Protein AF-A0A2V7MV98-F1 (afdb_monomer)

Radius of gyration: 28.48 Å; Cα contacts (8 Å, |Δi|>4): 928; chains: 1; bounding box: 66×58×96 Å

Solvent-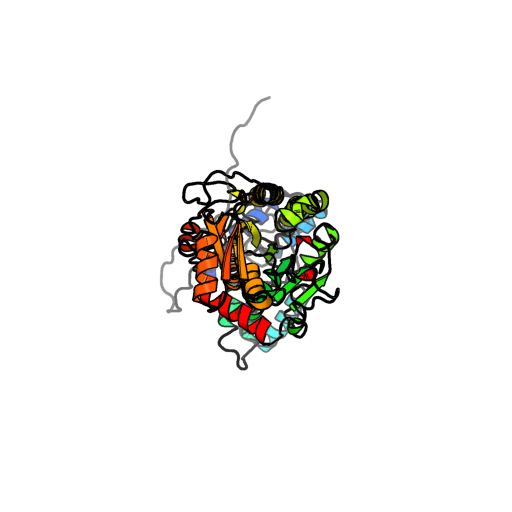accessible surface area (backbone atoms only — not comparable to full-atom values): 27419 Å² total; per-residue (Å²): 137,91,86,81,93,79,89,78,96,76,80,82,82,74,80,79,79,80,82,88,82,85,92,74,84,92,65,81,81,78,55,91,73,79,58,49,66,70,51,18,64,42,46,47,76,38,27,36,52,57,49,49,53,32,16,65,74,40,73,71,60,37,32,42,24,24,50,99,81,43,31,68,57,26,36,33,34,65,68,34,46,50,51,30,45,74,72,71,49,54,57,78,37,42,30,59,78,31,34,42,70,80,61,71,70,42,41,67,68,42,75,74,34,69,81,54,45,56,58,49,50,52,54,27,59,79,65,72,42,64,54,32,46,26,22,44,97,87,45,29,67,72,47,70,44,43,46,69,60,54,52,55,73,73,58,84,88,82,93,60,96,69,58,58,79,55,58,82,70,52,96,60,57,27,36,30,28,34,23,19,55,35,52,52,24,30,51,28,52,54,52,42,46,73,74,68,32,33,35,38,26,34,26,70,44,80,57,39,98,46,92,76,43,65,41,44,56,90,45,70,83,39,90,51,46,44,84,45,78,42,48,63,67,42,60,68,55,42,54,61,63,50,64,90,40,41,27,40,34,46,59,55,58,60,66,48,54,69,28,14,70,76,36,50,68,60,25,45,42,39,34,22,55,25,47,31,52,48,46,51,50,31,44,76,70,58,28,27,43,31,40,37,66,44,44,52,55,30,38,17,63,42,95,56,77,36,48,86,85,49,78,73,43,51,81,38,68,36,25,48,30,42,52,55,22,53,54,54,38,43,70,62,41,54,100,61,19,29,28,25,37,39,19,35,29,49,55,34,59,75,41,77,28,57,54,50,73,29,72,63,37,32,42,50,50,30,34,70,79,65,36,33,36,81,36,62,54,24,84,43,33,39,35,35,29,37,37,68,43,53,28,46,50,53,53,48,61,68,70,43,62,64,83,74,32,42,57,33,69,34,43,42,49,40,64,88,35,50,34,34,52,41,60,52,54,50,52,50,32,73,76,42,77,84,37,46,81,42,76,40,92,54,89,63,74,74,54,23,33,36,54,48,24,65,65,30,36,69,72,67,66,54,72,70,84,70,52,72,70,60,31,47,52,50,44,48,49,39,53,75,69,50,77,49,86,60,78,83,45,49,56,28,27,67,62,64,49,88,129

Structure (mmCIF, N/CA/C/O backbone):
data_AF-A0A2V7MV98-F1
#
_entry.id   AF-A0A2V7MV98-F1
#
loop_
_atom_site.group_PDB
_atom_site.id
_atom_site.type_symbol
_atom_site.label_atom_id
_atom_site.label_alt_id
_atom_site.label_comp_id
_atom_site.label_asym_id
_atom_site.label_entity_id
_atom_site.label_seq_id
_atom_site.pdbx_PDB_ins_code
_atom_site.Cartn_x
_atom_site.Cartn_y
_atom_site.Cartn_z
_atom_site.occupancy
_atom_site.B_iso_or_equiv
_atom_site.auth_seq_id
_atom_site.auth_comp_id
_atom_site.auth_asym_id
_atom_site.auth_atom_id
_atom_site.pdbx_PDB_model_num
ATOM 1 N N . MET A 1 1 ? -4.284 20.111 66.432 1.00 37.28 1 MET A N 1
ATOM 2 C CA . MET A 1 1 ? -3.678 20.113 65.083 1.00 37.28 1 MET A CA 1
ATOM 3 C C . MET A 1 1 ? -2.740 18.913 65.018 1.00 37.28 1 MET A C 1
ATOM 5 O O . MET A 1 1 ? -1.957 18.772 65.944 1.00 37.28 1 MET A O 1
ATOM 9 N N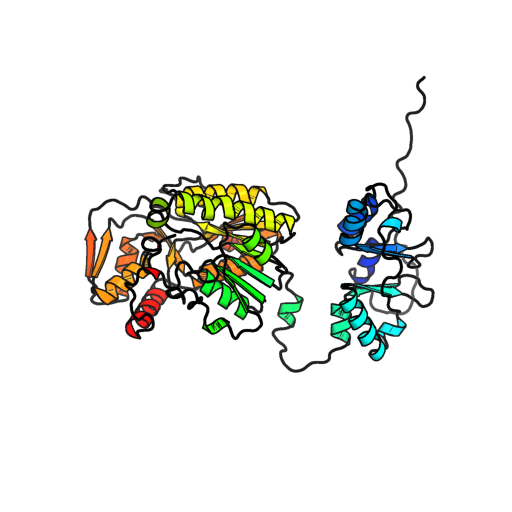 . ALA A 1 2 ? -2.881 18.065 63.992 1.00 30.22 2 ALA A N 1
ATOM 10 C CA . ALA A 1 2 ? -2.233 16.756 63.781 1.00 30.22 2 ALA A CA 1
ATOM 11 C C . ALA A 1 2 ? -2.813 15.560 64.572 1.00 30.22 2 ALA A C 1
ATOM 13 O O . ALA A 1 2 ? -2.412 15.271 65.694 1.00 30.22 2 ALA A O 1
ATOM 14 N N . ALA A 1 3 ? -3.727 14.823 63.933 1.00 25.05 3 ALA A N 1
ATOM 15 C CA . ALA A 1 3 ? -4.051 13.445 64.286 1.00 25.05 3 ALA A CA 1
ATOM 16 C C . ALA A 1 3 ? -4.366 12.633 63.016 1.00 25.05 3 ALA A C 1
ATOM 18 O O . ALA A 1 3 ? -5.074 13.110 62.136 1.00 25.05 3 ALA A O 1
ATOM 19 N N . GLN A 1 4 ? -3.856 11.398 63.008 1.00 26.48 4 GLN A N 1
ATOM 20 C CA . GLN A 1 4 ? -4.277 10.237 62.211 1.00 26.48 4 GLN A CA 1
ATOM 21 C C . GLN A 1 4 ? -3.743 10.081 60.777 1.00 26.48 4 GLN A C 1
ATOM 23 O O . GLN A 1 4 ? -4.450 10.165 59.780 1.00 26.48 4 GLN A O 1
ATOM 28 N N . PHE A 1 5 ? -2.491 9.623 60.714 1.00 26.48 5 PHE A N 1
ATOM 29 C CA . PHE A 1 5 ? -2.124 8.519 59.825 1.00 26.48 5 PHE A CA 1
ATOM 30 C C . PHE A 1 5 ? -2.724 7.207 60.369 1.00 26.48 5 PHE A C 1
ATOM 32 O O . PHE A 1 5 ? -2.325 6.780 61.452 1.00 26.48 5 PHE A O 1
ATOM 39 N N . ARG A 1 6 ? -3.643 6.573 59.623 1.00 26.28 6 ARG A N 1
ATOM 40 C CA . ARG A 1 6 ? -3.723 5.120 59.316 1.00 26.28 6 ARG A CA 1
ATOM 41 C C . ARG A 1 6 ? -5.121 4.698 58.828 1.00 26.28 6 ARG A C 1
ATOM 43 O O . ARG A 1 6 ? -6.127 4.985 59.462 1.00 26.28 6 ARG A O 1
ATOM 50 N N . SER A 1 7 ? -5.081 3.822 57.820 1.00 29.33 7 SER A N 1
ATOM 51 C CA . SER A 1 7 ? -6.054 2.779 57.441 1.00 29.33 7 SER A CA 1
ATOM 52 C C . SER A 1 7 ? -7.196 3.144 56.482 1.00 29.33 7 SER A C 1
ATOM 54 O O . SER A 1 7 ? -7.900 4.128 56.656 1.00 29.33 7 SER A O 1
ATOM 56 N N . GLY A 1 8 ? -7.341 2.300 55.453 1.00 25.91 8 GLY A N 1
ATOM 57 C CA . GLY A 1 8 ? -8.352 2.400 54.398 1.00 25.91 8 GLY A CA 1
ATOM 58 C C . GLY A 1 8 ? -8.069 1.571 53.132 1.00 25.91 8 GLY A C 1
ATOM 59 O O . GLY A 1 8 ? -8.854 1.617 52.196 1.00 25.91 8 GLY A O 1
ATOM 60 N N . LEU A 1 9 ? -6.974 0.799 53.070 1.00 29.55 9 LEU A N 1
ATOM 61 C CA . LEU A 1 9 ? -6.797 -0.285 52.094 1.00 29.55 9 LEU A CA 1
ATOM 62 C C . LEU A 1 9 ? -7.602 -1.514 52.559 1.00 29.55 9 LEU A C 1
ATOM 64 O O . LEU A 1 9 ? -7.130 -2.256 53.414 1.00 29.55 9 LEU A O 1
ATOM 68 N N . ALA A 1 10 ? -8.826 -1.661 52.039 1.00 24.77 10 ALA A N 1
ATOM 69 C CA . ALA A 1 10 ? -9.667 -2.871 51.900 1.00 24.77 10 ALA A CA 1
ATOM 70 C C . ALA A 1 10 ? -11.115 -2.374 51.689 1.00 24.77 10 ALA A C 1
ATOM 72 O O . ALA A 1 10 ? -11.629 -1.642 52.522 1.00 24.77 10 ALA A O 1
ATOM 73 N N . ARG A 1 11 ? -11.836 -2.675 50.606 1.00 25.62 11 ARG A N 1
ATOM 74 C CA . ARG A 1 11 ? -12.202 -4.009 50.122 1.00 25.62 11 ARG A CA 1
ATOM 75 C C . ARG A 1 11 ? -12.369 -3.987 48.596 1.00 25.62 11 ARG A C 1
ATOM 77 O O . ARG A 1 11 ? -13.378 -3.515 48.089 1.00 25.62 11 ARG A O 1
ATOM 84 N N . VAL A 1 12 ? -11.414 -4.562 47.870 1.00 26.45 12 VAL A N 1
ATOM 85 C CA . VAL A 1 12 ? -11.735 -5.217 46.597 1.00 26.45 12 VAL A CA 1
ATOM 86 C C . VAL A 1 12 ? -12.276 -6.581 46.997 1.00 26.45 12 VAL A C 1
ATOM 88 O O . VAL A 1 12 ? -11.517 -7.422 47.480 1.00 26.45 12 VAL A O 1
ATOM 91 N N . THR A 1 13 ? -13.586 -6.787 46.884 1.00 26.22 13 THR A N 1
ATOM 92 C CA . THR A 1 13 ? -14.195 -8.102 47.109 1.00 26.22 13 THR A CA 1
ATOM 93 C C . THR A 1 13 ? -13.833 -8.990 45.923 1.00 26.22 13 THR A C 1
ATOM 95 O O . THR A 1 13 ? -14.595 -9.149 44.975 1.00 26.22 13 THR A O 1
ATOM 98 N N . THR A 1 14 ? -12.620 -9.536 45.941 1.00 25.36 14 THR A N 1
ATOM 99 C CA . THR A 1 14 ? -12.273 -10.679 45.099 1.00 25.36 14 THR A CA 1
ATOM 100 C C . THR A 1 14 ? -13.145 -11.826 45.597 1.00 25.36 14 THR A C 1
ATOM 102 O O . THR A 1 14 ? -12.957 -12.295 46.717 1.00 25.36 14 THR A O 1
ATOM 105 N N . ILE A 1 15 ? -14.163 -12.210 44.828 1.00 31.70 15 ILE A N 1
ATOM 106 C CA . ILE A 1 15 ? -15.013 -13.355 45.159 1.00 31.70 15 ILE A CA 1
ATOM 107 C C . ILE A 1 15 ? -14.123 -14.601 45.101 1.00 31.70 15 ILE A C 1
ATOM 109 O O . ILE A 1 15 ? -13.640 -14.974 44.030 1.00 31.70 15 ILE A O 1
ATOM 113 N N . GLU A 1 16 ? -13.868 -15.216 46.256 1.00 23.88 16 GLU A N 1
ATOM 114 C CA . GLU A 1 16 ? -13.184 -16.504 46.333 1.00 23.88 16 GLU A CA 1
ATOM 115 C C . GLU A 1 16 ? -14.054 -17.586 45.683 1.00 23.88 16 GLU A C 1
ATOM 117 O O . GLU A 1 16 ? -15.226 -17.768 46.020 1.00 23.88 16 GLU A O 1
ATOM 122 N N . VAL A 1 17 ? -13.473 -18.305 44.723 1.00 28.89 17 VAL A N 1
ATOM 123 C CA . VAL A 1 17 ? -14.104 -19.462 44.085 1.00 28.89 17 VAL A CA 1
ATOM 124 C C . VAL A 1 17 ? -14.074 -20.630 45.083 1.00 28.89 17 VAL A C 1
ATOM 126 O O . VAL A 1 17 ? -12.982 -20.992 45.532 1.00 28.89 17 VAL A O 1
ATOM 129 N N . PRO A 1 18 ? -15.216 -21.250 45.441 1.00 27.48 18 PRO A N 1
ATOM 130 C CA . PRO A 1 18 ? -15.230 -22.356 46.394 1.00 27.48 18 PRO A CA 1
ATOM 131 C C . PRO A 1 18 ? -14.441 -23.558 45.862 1.00 27.48 18 PRO A C 1
ATOM 133 O O . PRO A 1 18 ? -14.623 -23.973 44.716 1.00 27.48 18 PRO A O 1
ATOM 136 N N . ARG A 1 19 ? -13.590 -24.157 46.705 1.00 29.25 19 ARG A N 1
ATOM 137 C CA . ARG A 1 19 ? -12.983 -25.466 46.421 1.00 29.25 19 ARG A CA 1
ATOM 138 C C . ARG A 1 19 ? -14.052 -26.546 46.573 1.00 29.25 19 ARG A C 1
ATOM 140 O O . ARG A 1 19 ? -14.645 -26.689 47.636 1.00 29.25 19 ARG A O 1
ATOM 147 N N . SER A 1 20 ? -14.301 -27.283 45.494 1.00 33.19 20 SER A N 1
ATOM 148 C CA . SER A 1 20 ? -15.310 -28.339 45.417 1.00 33.19 20 SER A CA 1
ATOM 149 C C . SER A 1 20 ? -14.963 -29.531 46.314 1.00 33.19 20 SER A C 1
ATOM 151 O O . SER A 1 20 ? -13.919 -30.156 46.114 1.00 33.19 20 SER A O 1
ATOM 153 N N . SER A 1 21 ? -15.867 -29.907 47.216 1.00 30.61 21 SER A N 1
ATOM 154 C CA . SER A 1 21 ? -15.885 -31.225 47.854 1.00 30.61 21 SER A CA 1
ATOM 155 C C . SER A 1 21 ? -17.246 -31.899 47.636 1.00 30.61 21 SER A C 1
ATOM 157 O O . SER A 1 21 ? -18.252 -31.437 48.167 1.00 30.61 21 SER A O 1
ATOM 159 N N . GLU A 1 22 ? -17.196 -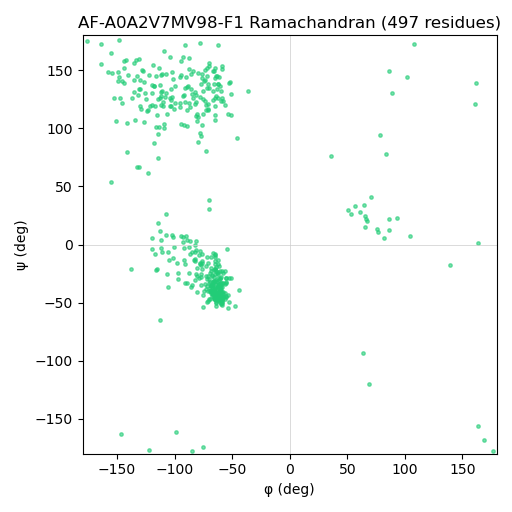33.005 46.884 1.00 26.83 22 GLU A N 1
ATOM 160 C CA . GLU A 1 22 ? -18.167 -34.112 46.755 1.00 26.83 22 GLU A CA 1
ATOM 161 C C . GLU A 1 22 ? -19.351 -34.042 45.756 1.00 26.83 22 GLU A C 1
ATOM 163 O O . GLU A 1 22 ? -19.766 -32.965 45.330 1.00 26.83 22 GLU A O 1
ATOM 168 N N . PRO A 1 23 ? -19.776 -35.218 45.223 1.00 35.44 23 PRO A N 1
ATOM 169 C CA . PRO A 1 23 ? -19.937 -35.409 43.785 1.00 35.44 23 PRO A CA 1
ATOM 170 C C . PRO A 1 23 ? -21.399 -35.365 43.335 1.00 35.44 23 PRO A C 1
ATOM 172 O O . PRO A 1 23 ? -22.260 -36.062 43.865 1.00 35.44 23 PRO A O 1
ATOM 175 N N . VAL A 1 24 ? -21.658 -34.620 42.261 1.00 29.52 24 VAL A N 1
ATOM 176 C CA . VAL A 1 24 ? -22.926 -34.664 41.527 1.00 29.52 24 VAL A CA 1
ATOM 177 C C . VAL A 1 24 ? -22.648 -35.142 40.103 1.00 29.52 24 VAL A C 1
ATOM 179 O O . VAL A 1 24 ? -21.647 -34.778 39.487 1.00 29.52 24 VAL A O 1
ATOM 182 N N . HIS A 1 25 ? -23.516 -36.035 39.635 1.00 29.45 25 HIS A N 1
ATOM 183 C CA . HIS A 1 25 ? -23.454 -36.793 38.390 1.00 29.45 25 HIS A CA 1
ATOM 184 C C . HIS A 1 25 ? -22.860 -36.042 37.184 1.00 29.45 25 HIS A C 1
ATOM 186 O O . HIS A 1 25 ? -23.245 -34.921 36.866 1.00 29.45 25 HIS A O 1
ATOM 192 N N . ARG A 1 26 ? -21.937 -36.734 36.498 1.00 32.16 26 ARG A N 1
ATOM 193 C CA . ARG A 1 26 ? -21.131 -36.300 35.344 1.00 32.16 26 ARG A CA 1
ATOM 194 C C . ARG A 1 26 ? -21.942 -35.572 34.256 1.00 32.16 26 ARG A C 1
ATOM 196 O O . ARG A 1 26 ? -22.379 -36.189 33.289 1.00 32.16 26 ARG A O 1
ATOM 203 N N . ALA A 1 27 ? -22.017 -34.249 34.361 1.00 29.55 27 ALA A N 1
ATOM 204 C CA . ALA A 1 27 ? -21.926 -33.355 33.213 1.00 29.55 27 ALA A CA 1
ATOM 205 C C . ALA A 1 27 ? -20.444 -32.999 33.012 1.00 29.55 27 ALA A C 1
ATOM 207 O O . ALA A 1 27 ? -19.687 -32.915 33.980 1.00 29.55 27 ALA A O 1
ATOM 208 N N . ALA A 1 28 ? -20.006 -32.860 31.759 1.00 27.88 28 ALA A N 1
ATOM 209 C CA . ALA A 1 28 ? -18.624 -32.510 31.436 1.00 27.88 28 ALA A CA 1
ATOM 210 C C . ALA A 1 28 ? -18.190 -31.241 32.203 1.00 27.88 28 ALA A C 1
ATOM 212 O O . ALA A 1 28 ? -18.995 -30.315 32.314 1.00 27.88 28 ALA A O 1
ATOM 213 N N . PRO A 1 29 ? -16.955 -31.175 32.735 1.00 28.95 29 PRO A N 1
ATOM 214 C CA . PRO A 1 29 ? -16.489 -29.995 33.454 1.00 28.95 29 PRO A CA 1
ATOM 215 C C . PRO A 1 29 ? -16.577 -28.776 32.528 1.00 28.95 29 PRO A C 1
ATOM 217 O O . PRO A 1 29 ? -16.041 -28.800 31.415 1.00 28.95 29 PRO A O 1
ATOM 220 N N . ALA A 1 30 ? -17.300 -27.744 32.977 1.00 32.44 30 ALA A N 1
ATOM 221 C CA . ALA A 1 30 ? -17.428 -26.472 32.275 1.00 32.44 30 ALA A CA 1
ATOM 222 C C . ALA A 1 30 ? -16.027 -25.952 31.927 1.00 32.44 30 ALA A C 1
ATOM 224 O O . ALA A 1 30 ? -15.122 -25.952 32.768 1.00 32.44 30 ALA A O 1
ATOM 225 N N . ARG A 1 31 ? -15.819 -25.581 30.662 1.00 33.22 31 ARG A N 1
ATOM 226 C CA . ARG A 1 31 ? -14.512 -25.101 30.199 1.00 33.22 31 ARG A CA 1
ATOM 227 C C . ARG A 1 31 ? -14.268 -23.727 30.827 1.00 33.22 31 ARG A C 1
ATOM 229 O O . ARG A 1 31 ? -15.209 -22.980 31.057 1.00 33.22 31 ARG A O 1
ATOM 236 N N . ASP A 1 32 ? -13.010 -23.334 31.007 1.00 33.72 32 ASP A N 1
ATOM 237 C CA . ASP A 1 32 ? -12.552 -22.030 31.547 1.00 33.72 32 ASP A CA 1
ATOM 238 C C . ASP A 1 32 ? -13.119 -20.774 30.808 1.00 33.72 32 ASP A C 1
ATOM 240 O O . ASP A 1 32 ? -12.902 -19.619 31.170 1.00 33.72 32 ASP A O 1
ATOM 244 N N . THR A 1 33 ? -13.887 -20.991 29.738 1.00 38.84 33 THR A N 1
ATOM 245 C CA . THR A 1 33 ? -14.647 -19.996 28.970 1.00 38.84 33 THR A CA 1
ATOM 246 C C . THR A 1 33 ? -16.057 -19.727 29.519 1.00 38.84 33 THR A C 1
ATOM 248 O O . THR A 1 33 ? -16.550 -18.616 29.337 1.00 38.84 33 THR A O 1
ATOM 251 N N . ASP A 1 34 ? -16.672 -20.660 30.257 1.00 49.03 34 ASP A N 1
ATOM 252 C CA . ASP A 1 34 ? -18.063 -20.565 30.744 1.00 49.03 34 ASP A CA 1
ATOM 253 C C . ASP A 1 34 ? -18.246 -19.612 31.945 1.00 49.03 34 ASP A C 1
ATOM 255 O O . ASP A 1 34 ? -19.365 -19.203 32.255 1.00 49.03 34 ASP A O 1
ATOM 259 N N . LEU A 1 35 ? -17.153 -19.206 32.604 1.00 54.09 35 LEU A N 1
ATOM 260 C CA . LEU A 1 35 ? -17.169 -18.382 33.825 1.00 54.09 35 LEU A CA 1
ATOM 261 C C . LEU A 1 35 ? -16.612 -16.961 33.626 1.00 54.09 35 LEU A C 1
ATOM 263 O O . LEU A 1 35 ? -16.525 -16.190 34.581 1.00 54.09 35 LEU A O 1
ATOM 267 N N . ARG A 1 36 ? -16.249 -16.570 32.394 1.00 60.81 36 ARG A N 1
ATOM 268 C CA . ARG A 1 36 ? -15.686 -15.231 32.114 1.00 60.81 36 ARG A CA 1
ATOM 269 C C . ARG A 1 36 ? -16.645 -14.087 32.442 1.00 60.81 36 ARG A C 1
ATOM 271 O O . ARG A 1 36 ? -16.189 -13.025 32.846 1.00 60.81 36 ARG A O 1
ATOM 278 N N . TRP A 1 37 ? -17.951 -14.311 32.329 1.00 71.62 37 TRP A N 1
ATOM 279 C CA . TRP A 1 37 ? -18.967 -13.299 32.632 1.00 71.62 37 TRP A CA 1
ATOM 280 C C . TRP A 1 37 ? -19.046 -12.949 34.131 1.00 71.62 37 TRP A C 1
ATOM 282 O O . TRP A 1 37 ? -19.496 -11.865 34.481 1.00 71.62 37 TRP A O 1
ATOM 292 N N . LEU A 1 38 ? -18.546 -13.807 35.030 1.00 74.75 38 LEU A N 1
ATOM 293 C CA . LEU A 1 38 ? -18.445 -13.466 36.456 1.00 74.75 38 LEU A CA 1
ATOM 294 C C . LEU A 1 38 ? -17.455 -12.321 36.706 1.00 74.75 38 LEU A C 1
ATOM 296 O O . LEU A 1 38 ? -17.551 -11.634 37.718 1.00 74.75 38 LEU A O 1
ATOM 300 N N . LYS A 1 39 ? -16.514 -12.098 35.780 1.00 78.31 39 LYS A N 1
ATOM 301 C CA . LYS A 1 39 ? -15.513 -11.029 35.873 1.00 78.31 39 LYS A CA 1
ATOM 302 C C . LYS A 1 39 ? -16.063 -9.652 35.506 1.00 78.31 39 LYS A C 1
ATOM 304 O O . LYS A 1 39 ? -15.322 -8.688 35.632 1.00 78.31 39 LYS A O 1
ATOM 309 N N . VAL A 1 40 ? -17.314 -9.563 35.045 1.00 85.06 40 VAL A N 1
ATOM 310 C CA . VAL A 1 40 ? -17.944 -8.303 34.612 1.00 85.06 40 VAL A CA 1
ATOM 311 C C . VAL A 1 40 ? -19.117 -7.889 35.503 1.00 85.06 40 VAL A C 1
ATOM 313 O O . VAL A 1 40 ? -19.955 -7.094 35.091 1.00 85.06 40 VAL A O 1
ATOM 316 N N . LEU A 1 41 ? -19.212 -8.442 36.716 1.00 89.62 41 LEU A N 1
ATOM 317 C CA . LEU A 1 41 ? -20.234 -8.062 37.691 1.00 89.62 41 LEU A CA 1
ATOM 318 C C . LEU A 1 41 ? -19.781 -6.842 38.503 1.00 89.62 41 LEU A C 1
ATOM 320 O O . LEU A 1 41 ? -18.660 -6.821 39.012 1.00 89.62 41 LEU A O 1
ATOM 324 N N . VAL A 1 42 ? -20.671 -5.865 38.666 1.00 92.31 42 VAL A N 1
ATOM 325 C CA . VAL A 1 42 ? -20.480 -4.678 39.519 1.00 92.31 42 VAL A CA 1
ATOM 326 C C . VAL A 1 42 ? -21.733 -4.412 40.353 1.00 92.31 42 VAL A C 1
ATOM 328 O O . VAL A 1 42 ? -22.826 -4.821 39.966 1.00 92.31 42 VAL A O 1
ATOM 331 N N . SER A 1 43 ? -21.599 -3.724 41.489 1.00 94.12 43 SER A N 1
ATOM 332 C CA . SER A 1 43 ? -22.762 -3.246 42.252 1.00 94.12 43 SER A CA 1
ATOM 333 C C . SER A 1 43 ? -23.219 -1.871 41.754 1.00 94.12 43 SER A C 1
ATOM 335 O O . SER A 1 43 ? -22.448 -1.141 41.127 1.00 94.12 43 SER A O 1
ATOM 337 N N . ALA A 1 44 ? -24.458 -1.483 42.055 1.00 91.00 44 ALA A N 1
ATOM 338 C CA . ALA A 1 44 ? -25.014 -0.184 41.659 1.00 91.00 44 ALA A CA 1
ATOM 339 C C . ALA A 1 44 ? -24.232 1.013 42.241 1.00 91.00 44 ALA A C 1
ATOM 341 O O . ALA A 1 44 ? -24.145 2.074 41.620 1.00 91.00 44 ALA A O 1
ATOM 342 N N . GLU A 1 45 ? -23.626 0.812 43.409 1.00 91.62 45 GLU A N 1
ATOM 343 C CA . GLU A 1 45 ? -22.845 1.789 44.168 1.00 91.62 45 GLU A CA 1
ATOM 344 C C . GLU A 1 45 ? -21.372 1.837 43.741 1.00 91.62 45 GLU A C 1
ATOM 346 O O . GLU A 1 45 ? -20.636 2.711 44.201 1.00 91.62 45 GLU A O 1
ATOM 351 N N . THR A 1 46 ? -20.927 0.916 42.877 1.00 92.81 46 THR A N 1
ATOM 352 C CA . THR A 1 46 ? -19.555 0.910 42.348 1.00 92.81 46 THR A CA 1
ATOM 353 C C . THR A 1 46 ? -19.308 2.216 41.594 1.00 92.81 46 THR A C 1
ATOM 355 O O . THR A 1 46 ? -20.177 2.665 40.845 1.00 92.81 46 THR A O 1
ATOM 358 N N . THR A 1 47 ? -18.150 2.851 41.782 1.00 94.06 47 THR A N 1
ATOM 359 C CA . THR A 1 47 ? -17.835 4.104 41.073 1.00 94.06 47 THR A CA 1
ATOM 360 C C . THR A 1 47 ? -17.735 3.862 39.569 1.00 94.06 47 THR A C 1
ATOM 362 O O . THR A 1 47 ? -17.363 2.769 39.139 1.00 94.06 47 THR A O 1
ATOM 365 N N . ILE A 1 48 ? -18.029 4.876 38.755 1.00 90.50 48 ILE A N 1
ATOM 366 C CA . ILE A 1 48 ? -17.849 4.802 37.301 1.00 90.50 48 ILE A CA 1
ATOM 367 C C . ILE A 1 48 ? -16.410 4.385 36.962 1.00 90.50 48 ILE A C 1
ATOM 369 O O . ILE A 1 48 ? -16.215 3.493 36.140 1.00 90.50 48 ILE A O 1
ATOM 373 N N . SER A 1 49 ? -15.403 4.950 37.636 1.00 85.00 49 SER A N 1
ATOM 374 C CA . SER A 1 49 ? -13.991 4.605 37.420 1.00 85.00 49 SER A CA 1
ATOM 375 C C . SER A 1 49 ? -13.682 3.132 37.705 1.00 85.00 49 SER A C 1
ATOM 377 O O . SER A 1 49 ? -12.971 2.487 36.932 1.00 85.00 49 SER A O 1
ATOM 379 N N . ASP A 1 50 ? -14.217 2.571 38.791 1.00 86.69 50 ASP A N 1
ATOM 380 C CA . ASP A 1 50 ? -14.013 1.157 39.112 1.00 86.69 50 ASP A CA 1
ATOM 381 C C . ASP A 1 50 ? -14.779 0.239 38.162 1.00 86.69 50 ASP A C 1
ATOM 383 O O . ASP A 1 50 ? -14.256 -0.799 37.757 1.00 86.69 50 ASP A O 1
ATOM 387 N N . THR A 1 51 ? -15.970 0.649 37.734 1.00 87.50 51 THR A N 1
ATOM 388 C CA . THR A 1 51 ? -16.732 -0.062 36.708 1.00 87.50 51 THR A CA 1
ATOM 389 C C . THR A 1 51 ? -15.992 -0.079 35.376 1.00 87.50 51 THR A C 1
ATOM 391 O O . THR A 1 51 ? -15.898 -1.143 34.773 1.00 87.50 51 THR A O 1
ATOM 394 N N . MET A 1 52 ? -15.373 1.029 34.951 1.00 79.75 52 MET A N 1
ATOM 395 C CA . MET A 1 52 ? -14.504 1.049 33.765 1.00 79.75 52 MET A CA 1
ATOM 396 C C . MET A 1 52 ? -13.367 0.029 33.892 1.00 79.75 52 MET A C 1
ATOM 398 O O . MET A 1 52 ? -13.157 -0.770 32.988 1.00 79.75 52 MET A O 1
ATOM 402 N N . ARG A 1 53 ? -12.700 -0.054 35.054 1.00 79.50 53 ARG A N 1
ATOM 403 C CA . ARG A 1 53 ? -11.648 -1.066 35.286 1.00 79.50 53 ARG A CA 1
ATOM 404 C C . ARG A 1 53 ? -12.178 -2.496 35.203 1.00 79.50 53 ARG A C 1
ATOM 406 O O . ARG A 1 53 ? -11.443 -3.394 34.791 1.00 79.50 53 ARG A O 1
ATOM 413 N N . VAL A 1 54 ? -13.413 -2.735 35.644 1.00 81.25 54 VAL A N 1
ATOM 414 C CA . VAL A 1 54 ? -14.069 -4.046 35.534 1.00 81.25 54 VAL A CA 1
ATOM 415 C C . VAL A 1 54 ? -14.379 -4.371 34.073 1.00 81.25 54 VAL A C 1
ATOM 417 O O . VAL A 1 54 ? -14.101 -5.489 33.639 1.00 81.25 54 VAL A O 1
ATOM 420 N N . ILE A 1 55 ? -14.859 -3.396 33.298 1.00 76.06 55 ILE A N 1
ATOM 421 C CA . ILE A 1 55 ? -15.088 -3.539 31.855 1.00 76.06 55 ILE A CA 1
ATOM 422 C C . ILE A 1 55 ? -13.771 -3.849 31.125 1.00 76.06 55 ILE A C 1
ATOM 424 O O . ILE A 1 55 ? -13.699 -4.840 30.389 1.00 76.06 55 ILE A O 1
ATOM 428 N N . ASP A 1 56 ? -12.713 -3.086 31.414 1.00 68.19 56 ASP A N 1
ATOM 429 C CA . ASP A 1 56 ? -11.373 -3.247 30.838 1.00 68.19 56 ASP A CA 1
ATOM 430 C C . ASP A 1 56 ? -10.788 -4.636 31.134 1.00 68.19 56 ASP A C 1
ATOM 432 O O . ASP A 1 56 ? -10.305 -5.335 30.242 1.00 68.19 56 ASP A O 1
ATOM 436 N N . ARG A 1 57 ? -10.860 -5.082 32.397 1.00 69.69 57 ARG A N 1
ATOM 437 C CA . ARG A 1 57 ? -10.373 -6.410 32.817 1.00 69.69 57 ARG A CA 1
ATOM 438 C C . ARG A 1 57 ? -11.235 -7.551 32.282 1.00 69.69 57 ARG A C 1
ATOM 440 O O . ARG A 1 57 ? -10.731 -8.661 32.100 1.00 69.69 57 ARG A O 1
ATOM 447 N N . GLY A 1 58 ? -12.525 -7.298 32.080 1.00 63.72 58 GLY A N 1
ATOM 448 C CA . GLY A 1 58 ? -13.485 -8.256 31.548 1.00 63.72 58 GLY A CA 1
ATOM 449 C C . GLY A 1 58 ? -13.286 -8.537 30.060 1.00 63.72 58 GLY A C 1
ATOM 450 O O . GLY A 1 58 ? -13.561 -9.651 29.613 1.00 63.72 58 GLY A O 1
ATOM 451 N N . GLY A 1 59 ? -12.783 -7.556 29.300 1.00 59.09 59 GLY A N 1
ATOM 452 C CA . GLY A 1 59 ? -12.478 -7.690 27.872 1.00 59.09 59 GLY A CA 1
ATOM 453 C C . GLY A 1 59 ? -13.711 -7.879 26.981 1.00 59.09 59 GLY A C 1
ATOM 454 O O . GLY A 1 59 ? -13.591 -8.402 25.874 1.00 59.09 59 GLY A O 1
ATOM 455 N N . VAL A 1 60 ? -14.900 -7.506 27.473 1.00 62.62 60 VAL A N 1
ATOM 456 C CA . VAL A 1 60 ? -16.191 -7.669 26.774 1.00 62.62 60 VAL A CA 1
ATOM 457 C C . VAL A 1 60 ? -16.928 -6.348 26.510 1.00 62.62 60 VAL A C 1
ATOM 459 O O . VAL A 1 60 ? -17.956 -6.370 25.838 1.00 62.62 60 VAL A O 1
ATOM 462 N N . GLY A 1 61 ? -16.409 -5.205 26.983 1.00 69.12 61 GLY A N 1
ATOM 463 C CA . GLY A 1 61 ? -16.945 -3.863 26.682 1.00 69.12 61 GLY A CA 1
ATOM 464 C C . GLY A 1 61 ? -18.231 -3.472 27.429 1.00 69.12 61 GLY A C 1
ATOM 465 O O . GLY A 1 61 ? -18.908 -2.517 27.043 1.00 69.12 61 GLY A O 1
ATOM 466 N N . PHE A 1 62 ? -18.611 -4.223 28.469 1.00 82.44 62 PHE A N 1
ATOM 467 C CA . PHE A 1 62 ? -19.741 -3.918 29.351 1.00 82.44 62 PHE A CA 1
ATOM 468 C C . PHE A 1 62 ? -19.581 -4.564 30.732 1.00 82.44 62 PHE A C 1
ATOM 470 O O . PHE A 1 62 ? -18.785 -5.490 30.905 1.00 82.44 62 PHE A O 1
ATOM 477 N N . ALA A 1 63 ? -20.382 -4.101 31.692 1.00 86.94 63 ALA A N 1
ATOM 478 C CA . ALA A 1 63 ? -20.570 -4.709 33.001 1.00 86.94 63 ALA A CA 1
ATOM 479 C C . ALA A 1 63 ? -22.062 -4.938 33.302 1.00 86.94 63 ALA A C 1
ATOM 481 O O . ALA A 1 63 ? -22.941 -4.203 32.839 1.00 86.94 63 ALA A O 1
ATOM 482 N N . LEU A 1 64 ? -22.350 -5.985 34.075 1.00 90.94 64 LEU A N 1
ATOM 483 C CA . LEU A 1 64 ? -23.679 -6.277 34.606 1.00 90.94 64 LEU A CA 1
ATOM 484 C C . LEU A 1 64 ? -23.776 -5.697 36.012 1.00 90.94 64 LEU A C 1
ATOM 486 O O . LEU A 1 64 ? -22.998 -6.067 36.893 1.00 90.94 64 LEU A O 1
ATOM 490 N N . VAL A 1 65 ? -24.741 -4.809 36.215 1.00 92.81 65 VAL A N 1
ATOM 491 C CA . VAL A 1 65 ? -24.994 -4.192 37.513 1.00 92.81 65 VAL A CA 1
ATOM 492 C C . VAL A 1 65 ? -25.952 -5.090 38.285 1.00 92.81 65 VAL A C 1
ATOM 494 O O . VAL A 1 65 ? -27.049 -5.371 37.799 1.00 92.81 65 VAL A O 1
ATOM 497 N N . VAL A 1 66 ? -25.545 -5.563 39.461 1.00 93.00 66 VAL A N 1
ATOM 498 C CA . VAL A 1 66 ? -26.297 -6.536 40.265 1.00 93.00 66 VAL A CA 1
ATOM 499 C C . VAL A 1 66 ? -26.447 -6.106 41.725 1.00 93.00 66 VAL A C 1
ATOM 501 O O . VAL A 1 66 ? -25.685 -5.273 42.215 1.00 93.00 66 VAL A O 1
ATOM 504 N N . ASP A 1 67 ? -27.427 -6.680 42.423 1.00 89.19 67 ASP A N 1
ATOM 505 C CA . ASP A 1 67 ? -27.581 -6.537 43.876 1.00 89.19 67 ASP A CA 1
ATOM 506 C C . ASP A 1 67 ? -26.730 -7.554 44.670 1.00 89.19 67 ASP A C 1
ATOM 508 O O . ASP A 1 67 ? -25.982 -8.361 44.107 1.00 89.19 67 ASP A O 1
ATOM 512 N N . GLY A 1 68 ? -26.851 -7.531 46.004 1.00 79.44 68 GLY A N 1
ATOM 513 C CA . GLY A 1 68 ? -26.133 -8.445 46.904 1.00 79.44 68 GLY A CA 1
ATOM 514 C C . GLY A 1 68 ? -26.471 -9.932 46.721 1.00 79.44 68 GLY A C 1
ATOM 515 O O . GLY A 1 68 ? -25.696 -10.786 47.147 1.00 79.44 68 GLY A O 1
ATOM 516 N N . GLU A 1 69 ? -27.580 -10.251 46.050 1.00 81.69 69 GLU A N 1
ATOM 517 C CA . GLU A 1 69 ? -28.018 -11.611 45.723 1.00 81.69 69 GLU A CA 1
ATOM 518 C C . GLU A 1 69 ? -27.727 -11.990 44.256 1.00 81.69 69 GLU A C 1
ATOM 520 O O . GLU A 1 69 ? -28.126 -13.064 43.809 1.00 81.69 69 GLU A O 1
ATOM 525 N N . ARG A 1 70 ? -26.989 -11.154 43.506 1.00 83.94 70 ARG A N 1
ATOM 526 C CA . ARG A 1 70 ? -26.695 -11.304 42.064 1.00 83.94 70 ARG A CA 1
ATOM 527 C C . ARG A 1 70 ? -27.921 -11.197 41.148 1.00 83.94 70 ARG A C 1
ATOM 529 O O . ARG A 1 70 ? -27.892 -11.699 40.018 1.00 83.94 70 ARG A O 1
ATOM 536 N N . ARG A 1 71 ? -28.982 -10.521 41.589 1.00 88.25 71 ARG A N 1
ATOM 537 C CA . ARG A 1 71 ? -30.110 -10.165 40.717 1.00 88.25 71 ARG A CA 1
ATOM 538 C C . ARG A 1 71 ? -29.722 -8.985 39.841 1.00 88.25 71 ARG A C 1
ATOM 540 O O . ARG A 1 71 ? -29.064 -8.055 40.303 1.00 88.25 71 ARG A O 1
ATOM 547 N N . LEU A 1 72 ? -30.105 -9.030 38.568 1.00 90.69 72 LEU A N 1
ATOM 548 C CA . LEU A 1 72 ? -29.756 -7.983 37.609 1.00 90.69 72 LEU A CA 1
ATOM 549 C C . LEU A 1 72 ? -30.529 -6.686 37.905 1.00 90.69 72 LEU A C 1
ATOM 551 O O . LEU A 1 72 ? -31.756 -6.670 37.854 1.00 90.69 72 LEU A O 1
ATOM 555 N N . LEU A 1 73 ? -29.801 -5.597 38.151 1.00 90.44 73 LEU A N 1
ATOM 556 C CA . LEU A 1 73 ? -30.336 -4.239 38.311 1.00 90.44 73 LEU A CA 1
ATOM 557 C C . LEU A 1 73 ? -30.251 -3.424 37.015 1.00 90.44 73 LEU A C 1
ATOM 559 O O . LEU A 1 73 ? -31.065 -2.533 36.779 1.00 90.44 73 LEU A O 1
ATOM 563 N N . GLY A 1 74 ? -29.256 -3.712 36.176 1.00 89.25 74 GLY A N 1
ATOM 564 C CA . GLY A 1 74 ? -29.037 -3.003 34.924 1.00 89.25 74 GLY A CA 1
ATOM 565 C C . GLY A 1 74 ? -27.785 -3.463 34.192 1.00 89.25 74 GLY A C 1
ATOM 566 O O . GLY A 1 74 ? -27.079 -4.378 34.616 1.00 89.25 74 GLY A O 1
ATOM 567 N N . VAL A 1 75 ? -27.507 -2.812 33.071 1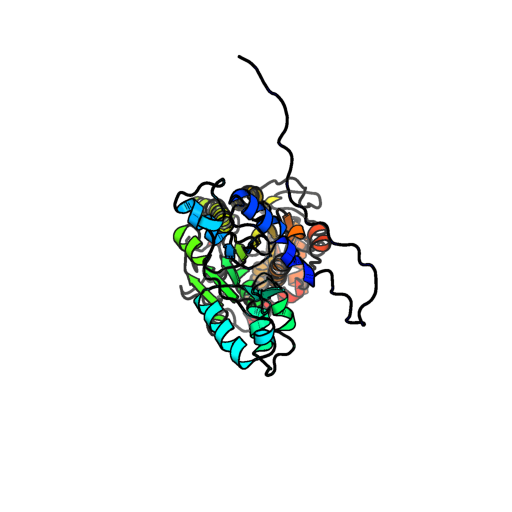.00 87.81 75 VAL A N 1
ATOM 568 C CA . VAL A 1 75 ? -26.303 -3.038 32.266 1.00 87.81 75 VAL A CA 1
ATOM 569 C C . VAL A 1 75 ? -25.651 -1.698 31.988 1.00 87.81 75 VAL A C 1
ATOM 571 O O . VAL A 1 75 ? -26.346 -0.718 31.730 1.00 87.81 75 VAL A O 1
ATOM 574 N N . VAL A 1 76 ? -24.326 -1.655 32.016 1.00 84.81 76 VAL A N 1
ATOM 575 C CA . VAL A 1 76 ? -23.560 -0.447 31.719 1.00 84.81 76 VAL A CA 1
ATOM 576 C C . VAL A 1 76 ? -22.445 -0.775 30.729 1.00 84.81 76 VAL A C 1
ATOM 578 O O . VAL A 1 76 ? -21.698 -1.732 30.921 1.00 84.81 76 VAL A O 1
ATOM 581 N N . SER A 1 77 ? -22.357 -0.014 29.640 1.00 79.81 77 SER A N 1
ATOM 582 C CA . SER A 1 77 ? -21.295 -0.135 28.634 1.00 79.81 77 SER A CA 1
ATOM 583 C C . SER A 1 77 ? -20.333 1.053 28.674 1.00 79.81 77 SER A C 1
ATOM 585 O O . SER A 1 77 ? -20.661 2.104 29.228 1.00 79.81 77 SER A O 1
ATOM 587 N N . ASP A 1 78 ? -19.183 0.935 28.001 1.00 72.62 78 ASP A N 1
ATOM 588 C CA . ASP A 1 78 ? -18.257 2.065 27.805 1.00 72.62 78 ASP A CA 1
ATOM 589 C C . ASP A 1 78 ? -18.944 3.267 27.139 1.00 72.62 78 ASP A C 1
ATOM 591 O O . ASP A 1 78 ? -18.620 4.423 27.411 1.00 72.62 78 ASP A O 1
ATOM 595 N N . GLY A 1 79 ? -19.921 3.001 26.266 1.00 63.81 79 GLY A N 1
ATOM 596 C CA . GLY A 1 79 ? -20.729 4.033 25.625 1.00 63.81 79 GLY A CA 1
ATOM 597 C C . GLY A 1 79 ? -21.666 4.746 26.600 1.00 63.81 79 GLY A C 1
ATOM 598 O O . GLY A 1 79 ? -21.832 5.960 26.491 1.00 63.81 79 GLY A O 1
ATOM 599 N N . ASP A 1 80 ? -22.248 4.026 27.558 1.00 77.44 80 ASP A N 1
ATOM 600 C CA . ASP A 1 80 ? -23.146 4.612 28.557 1.00 77.44 80 ASP A CA 1
ATOM 601 C C . ASP A 1 80 ? -22.370 5.413 29.604 1.00 77.44 80 ASP A C 1
ATOM 603 O O . ASP A 1 80 ? -22.761 6.531 29.935 1.00 77.44 80 ASP A O 1
ATOM 607 N N . ILE A 1 81 ? -21.209 4.903 30.031 1.00 79.00 81 ILE A N 1
ATOM 608 C CA . ILE A 1 81 ? -20.267 5.638 30.884 1.00 79.00 81 ILE A CA 1
ATOM 609 C C . ILE A 1 81 ? -19.829 6.927 30.196 1.00 79.00 81 ILE A C 1
ATOM 611 O O . ILE A 1 81 ? -19.909 8.000 30.787 1.00 79.00 81 ILE A O 1
ATOM 615 N N . ARG A 1 82 ? -19.437 6.856 28.918 1.00 73.31 82 ARG A N 1
ATOM 616 C CA . ARG A 1 82 ? -19.075 8.045 28.138 1.00 73.31 82 ARG A CA 1
ATOM 617 C C . ARG A 1 82 ? -20.220 9.055 28.075 1.00 73.31 82 ARG A C 1
ATOM 619 O O . ARG A 1 82 ? -19.974 10.241 28.259 1.00 73.31 82 ARG A O 1
ATOM 626 N N . LYS A 1 83 ? -21.457 8.612 27.825 1.00 67.31 83 LYS A N 1
ATOM 627 C CA . LYS A 1 83 ? -22.638 9.494 27.799 1.00 67.31 83 LYS A CA 1
ATOM 628 C C . LYS A 1 83 ? -22.897 10.146 29.156 1.00 67.31 83 LYS A C 1
ATOM 630 O O . LYS A 1 83 ? -23.196 11.332 29.180 1.00 67.31 83 LYS A O 1
ATOM 635 N N . ALA A 1 84 ? -22.758 9.404 30.253 1.00 74.88 84 ALA A N 1
ATOM 636 C CA . ALA A 1 84 ? -22.920 9.936 31.603 1.00 74.88 84 ALA A CA 1
ATOM 637 C C . ALA A 1 84 ? -21.859 11.004 31.915 1.00 74.88 84 ALA A C 1
ATOM 639 O O . ALA A 1 84 ? -22.206 12.107 32.330 1.00 74.88 84 ALA A O 1
ATOM 640 N N . LEU A 1 85 ? -20.586 10.724 31.613 1.00 69.81 85 LEU A N 1
ATOM 641 C CA . LEU A 1 85 ? -19.492 11.686 31.787 1.00 69.81 85 LEU A CA 1
ATOM 642 C C . LEU A 1 85 ? -19.696 12.948 30.926 1.00 69.81 85 LEU A C 1
ATOM 644 O O . LEU A 1 85 ? -19.501 14.064 31.397 1.00 69.81 85 LEU A O 1
ATOM 648 N N . LEU A 1 86 ? -20.153 12.795 29.675 1.00 63.34 86 LEU A N 1
ATOM 649 C CA . LEU A 1 86 ? -20.489 13.925 28.794 1.00 63.34 86 LEU A CA 1
ATOM 650 C C . LEU A 1 86 ? -21.720 14.717 29.265 1.00 63.34 86 LEU A C 1
ATOM 652 O O . LEU A 1 86 ? -21.835 15.899 28.952 1.00 63.34 86 LEU A O 1
ATOM 656 N N . ALA A 1 87 ? -22.630 14.083 30.006 1.00 77.94 87 ALA A N 1
ATOM 657 C CA . ALA A 1 87 ? -23.796 14.724 30.609 1.00 77.94 87 ALA A CA 1
ATOM 658 C C . ALA A 1 87 ? -23.484 15.425 31.947 1.00 77.94 87 ALA A C 1
ATOM 660 O O . ALA A 1 87 ? -24.382 16.032 32.528 1.00 77.94 87 ALA A O 1
ATOM 661 N N . GLY A 1 88 ? -22.227 15.382 32.410 1.00 82.75 88 GLY A N 1
ATOM 662 C CA . GLY A 1 88 ? -21.753 16.090 33.603 1.00 82.75 88 GLY A CA 1
ATOM 663 C C . GLY A 1 88 ? -21.537 15.218 34.843 1.00 82.75 88 GLY A C 1
ATOM 664 O O . GLY A 1 88 ? -21.262 15.767 35.907 1.00 82.75 88 GLY A O 1
ATOM 665 N N . GLU A 1 89 ? -21.646 13.892 34.732 1.00 90.69 89 GLU A N 1
ATOM 666 C CA . GLU A 1 89 ? -21.295 12.972 35.823 1.00 90.69 89 GLU A CA 1
ATOM 667 C C . GLU A 1 89 ? -19.773 12.867 36.004 1.00 90.69 89 GLU A C 1
ATOM 669 O O . GLU A 1 89 ? -19.011 12.983 35.043 1.00 90.69 89 GLU A O 1
ATOM 674 N N . ASP A 1 90 ? -19.320 12.615 37.234 1.00 91.44 90 ASP A N 1
ATOM 675 C CA . ASP A 1 90 ? -17.897 12.454 37.553 1.00 91.44 90 ASP A CA 1
ATOM 676 C C . ASP A 1 90 ? -17.485 10.973 37.529 1.00 91.44 90 ASP A C 1
ATOM 678 O O . ASP A 1 90 ? -18.298 10.071 37.733 1.00 91.44 90 ASP A O 1
ATOM 682 N N . ALA A 1 91 ? -16.197 10.685 37.342 1.00 85.25 91 ALA A N 1
ATOM 683 C CA . ALA A 1 91 ? -15.674 9.321 37.436 1.00 85.25 91 ALA A CA 1
ATOM 684 C C . ALA A 1 91 ? -15.888 8.684 38.830 1.00 85.25 91 ALA A C 1
ATOM 686 O O . ALA A 1 91 ? -15.902 7.456 38.952 1.00 85.25 91 ALA A O 1
ATOM 687 N N . ALA A 1 92 ? -16.064 9.499 39.872 1.00 90.44 92 ALA A N 1
ATOM 688 C CA . ALA A 1 92 ? -16.438 9.084 41.218 1.00 90.44 92 ALA A CA 1
ATOM 689 C C . ALA A 1 92 ? -17.954 8.871 41.405 1.00 90.44 92 ALA A C 1
ATOM 691 O O . ALA A 1 92 ? -18.347 8.286 42.419 1.00 90.44 92 ALA A O 1
ATOM 692 N N . SER A 1 93 ? -18.805 9.302 40.461 1.00 92.31 93 SER A N 1
ATOM 693 C CA . SER A 1 93 ? -20.249 9.042 40.503 1.00 92.31 93 SER A CA 1
ATOM 694 C C . SER A 1 93 ? -20.529 7.537 40.521 1.00 92.31 93 SER A C 1
ATOM 696 O O . SER A 1 93 ? -19.745 6.716 40.039 1.00 92.31 93 SER A O 1
ATOM 698 N N . GLN A 1 94 ? -21.669 7.155 41.094 1.00 95.56 94 GLN A N 1
ATOM 699 C CA . GLN A 1 94 ? -22.078 5.756 41.185 1.00 95.56 94 GLN A CA 1
ATOM 700 C C . GLN A 1 94 ? -22.561 5.235 39.833 1.00 95.56 94 GLN A C 1
ATOM 702 O O . GLN A 1 94 ? -23.318 5.901 39.137 1.00 95.56 94 GLN A O 1
ATOM 707 N N . THR A 1 95 ? -22.219 3.996 39.500 1.00 92.88 95 THR A N 1
ATOM 708 C CA . THR A 1 95 ? -22.536 3.347 38.217 1.00 92.88 95 THR A CA 1
ATOM 709 C C . THR A 1 95 ? -24.026 3.353 37.880 1.00 92.88 95 THR A C 1
ATOM 711 O O . THR A 1 95 ? -24.392 3.412 36.706 1.00 92.88 95 THR A O 1
ATOM 714 N N . GLN A 1 96 ? -24.902 3.365 38.887 1.00 93.25 96 GLN A N 1
ATOM 715 C CA . GLN A 1 96 ? -26.348 3.462 38.686 1.00 93.25 96 GLN A CA 1
ATOM 716 C C . GLN A 1 96 ? -26.817 4.689 37.886 1.00 93.25 96 GLN A C 1
ATOM 718 O O . GLN A 1 96 ? -27.909 4.643 37.315 1.00 93.25 96 GLN A O 1
ATOM 723 N N . VAL A 1 97 ? -26.027 5.771 37.837 1.00 91.12 97 VAL A N 1
ATOM 724 C CA . VAL A 1 97 ? -26.355 6.970 37.043 1.00 91.12 97 VAL A CA 1
ATOM 725 C C . VAL A 1 97 ? -26.091 6.758 35.551 1.00 91.12 97 VAL A C 1
ATOM 727 O O . VAL A 1 97 ? -26.736 7.382 34.716 1.00 91.12 97 VAL A O 1
ATOM 730 N N . ALA A 1 98 ? -25.179 5.842 35.218 1.00 86.12 98 ALA A N 1
ATOM 731 C CA . ALA A 1 98 ? -24.766 5.537 33.853 1.00 86.12 98 ALA A CA 1
ATOM 732 C C . ALA A 1 98 ? -25.421 4.263 33.297 1.00 86.12 98 ALA A C 1
ATOM 734 O O . ALA A 1 98 ? -25.316 3.993 32.107 1.00 86.12 98 ALA A O 1
ATOM 735 N N . MET A 1 99 ? -26.078 3.446 34.125 1.00 89.94 99 MET A N 1
ATOM 736 C CA . MET A 1 99 ? -26.614 2.160 33.674 1.00 89.94 99 MET A CA 1
ATOM 737 C C . MET A 1 99 ? -27.945 2.279 32.919 1.00 89.94 99 MET A C 1
ATOM 739 O O . MET A 1 99 ? -28.836 3.057 33.266 1.00 89.94 99 MET A O 1
ATOM 743 N N . THR A 1 100 ? -28.147 1.380 31.959 1.00 82.25 100 THR A N 1
ATOM 744 C CA . THR A 1 100 ? -29.464 1.077 31.398 1.00 82.25 100 THR A CA 1
ATOM 745 C C . THR A 1 100 ? -30.249 0.219 32.392 1.00 82.25 100 THR A C 1
ATOM 747 O O . THR A 1 100 ? -29.907 -0.940 32.626 1.00 82.25 100 THR A O 1
ATOM 750 N N . LYS A 1 101 ? -31.320 0.784 32.967 1.00 83.25 101 LYS A N 1
ATOM 751 C CA . LYS A 1 101 ? -32.166 0.136 33.995 1.00 83.25 101 LYS A CA 1
ATOM 752 C C . LYS A 1 101 ? -33.149 -0.901 33.442 1.00 83.25 101 LYS A C 1
ATOM 754 O O . LYS A 1 101 ? -33.677 -1.712 34.191 1.00 83.25 101 LYS A O 1
ATOM 759 N N . THR A 1 102 ? -33.413 -0.874 32.137 1.00 80.31 102 THR A N 1
ATOM 760 C CA . THR A 1 102 ? -34.322 -1.807 31.450 1.00 80.31 102 THR A CA 1
ATOM 761 C C . THR A 1 102 ? -33.598 -2.546 30.322 1.00 80.31 102 THR A C 1
ATOM 763 O O . THR A 1 102 ? -33.943 -2.387 29.147 1.00 80.31 102 THR A O 1
ATOM 766 N N . PRO A 1 103 ? -32.548 -3.328 30.642 1.00 81.12 103 PRO A N 1
ATOM 767 C CA . PRO A 1 103 ? -31.833 -4.085 29.630 1.00 81.12 103 PRO A CA 1
ATOM 768 C C . PRO A 1 103 ? -32.740 -5.168 29.041 1.00 81.12 103 PRO A C 1
ATOM 770 O O . PRO A 1 103 ? -33.607 -5.727 29.713 1.00 81.12 103 PRO A O 1
ATOM 773 N N . VAL A 1 104 ? -32.510 -5.496 27.774 1.00 81.62 104 VAL A N 1
ATOM 774 C CA . VAL A 1 104 ? -33.086 -6.700 27.170 1.00 81.62 104 VAL A CA 1
ATOM 775 C C . VAL A 1 104 ? -32.462 -7.908 27.861 1.00 81.62 104 VAL A C 1
ATOM 777 O O . VAL A 1 104 ? -31.243 -7.947 28.002 1.00 81.62 104 VAL A O 1
ATOM 780 N N . VAL A 1 105 ? -33.267 -8.883 28.282 1.00 86.56 105 VAL A N 1
ATOM 781 C CA . VAL A 1 105 ? -32.812 -10.104 28.971 1.00 86.56 105 VAL A CA 1
ATOM 782 C C . VAL A 1 105 ? -33.468 -11.343 28.368 1.00 86.56 105 VAL A C 1
ATOM 784 O O . VAL A 1 105 ? -34.527 -11.247 27.747 1.00 86.56 105 VAL A O 1
ATOM 787 N N . ILE A 1 106 ? -32.859 -12.511 28.573 1.00 84.75 106 ILE A N 1
ATOM 788 C CA . ILE A 1 106 ? -33.463 -13.817 28.272 1.00 84.75 106 ILE A CA 1
ATOM 789 C C . ILE A 1 106 ? -33.386 -14.734 29.476 1.00 84.75 106 ILE A C 1
ATOM 791 O O . ILE A 1 106 ? -32.443 -14.655 30.253 1.00 84.75 106 ILE A O 1
ATOM 795 N N . THR A 1 107 ? -34.340 -15.647 29.620 1.00 83.69 107 THR A N 1
ATOM 796 C CA . THR A 1 107 ? -34.252 -16.698 30.636 1.00 83.69 107 THR A CA 1
ATOM 797 C C . THR A 1 107 ? -33.609 -17.966 30.076 1.00 83.69 107 THR A C 1
ATOM 799 O O . THR A 1 107 ? -33.591 -18.202 28.864 1.00 83.69 107 THR A O 1
ATOM 802 N N . LEU A 1 108 ? -33.125 -18.842 30.961 1.00 74.56 108 LEU A N 1
ATOM 803 C CA . LEU A 1 108 ? -32.692 -20.194 30.578 1.00 74.56 108 LEU A CA 1
ATOM 804 C C . LEU A 1 108 ? -33.795 -20.986 29.847 1.00 74.56 108 LEU A C 1
ATOM 806 O O . LEU A 1 108 ? -33.490 -21.817 28.994 1.00 74.56 108 LEU A O 1
ATOM 810 N N . VAL A 1 109 ? -35.070 -20.703 30.138 1.00 73.38 109 VAL A N 1
ATOM 811 C CA . VAL A 1 109 ? -36.222 -21.321 29.463 1.00 73.38 109 VAL A CA 1
ATOM 812 C C . VAL A 1 109 ? -36.384 -20.786 28.036 1.00 73.38 109 VAL A C 1
ATOM 814 O O . VAL A 1 109 ? -36.669 -21.561 27.124 1.00 73.38 109 VAL A O 1
ATOM 817 N N . ASP A 1 110 ? -36.143 -19.491 27.810 1.00 72.31 110 ASP A N 1
ATOM 818 C CA . ASP A 1 110 ? -36.240 -18.881 26.476 1.00 72.31 110 ASP A CA 1
ATOM 819 C C . ASP A 1 110 ? -35.160 -19.408 25.521 1.00 72.31 110 ASP A C 1
ATOM 821 O O . ASP A 1 110 ? -35.425 -19.587 24.333 1.00 72.31 110 ASP A O 1
ATOM 825 N N . LEU A 1 111 ? -33.972 -19.752 26.036 1.00 67.88 111 LEU A N 1
ATOM 826 C CA . LEU A 1 111 ? -32.913 -20.408 25.255 1.00 67.88 111 LEU A CA 1
ATOM 827 C C . LEU A 1 111 ? -33.335 -21.771 24.688 1.00 67.88 111 LEU A C 1
ATOM 829 O O . LEU A 1 111 ? -32.845 -22.171 23.633 1.00 67.88 111 LEU A O 1
ATOM 833 N N . ALA A 1 112 ? -34.247 -22.475 25.361 1.00 68.44 112 ALA A N 1
ATOM 834 C CA . ALA A 1 112 ? -34.774 -23.755 24.894 1.00 68.44 112 ALA A CA 1
ATOM 835 C C . ALA A 1 112 ? -35.924 -23.596 23.877 1.00 68.44 112 ALA A C 1
ATOM 837 O O . ALA A 1 112 ? -36.292 -24.563 23.208 1.00 68.44 112 ALA A O 1
ATOM 838 N N . GLN A 1 113 ? -36.493 -22.392 23.730 1.00 73.12 113 GLN A N 1
ATOM 839 C CA . GLN A 1 113 ? -37.680 -22.125 22.913 1.00 73.12 113 GLN A CA 1
ATOM 840 C C . GLN A 1 113 ? -37.362 -21.220 21.717 1.00 73.12 113 GLN A C 1
ATOM 842 O O . GLN A 1 113 ? -37.417 -19.992 21.782 1.00 73.12 113 GLN A O 1
ATOM 847 N N . ARG A 1 114 ? -37.101 -21.840 20.561 1.00 65.56 114 ARG A N 1
ATOM 848 C CA . ARG A 1 114 ? -36.669 -21.154 19.327 1.00 65.56 114 ARG A CA 1
ATOM 849 C C . ARG A 1 114 ? -37.604 -20.033 18.847 1.00 65.56 114 ARG A C 1
ATOM 851 O O . ARG A 1 114 ? -37.124 -19.046 18.302 1.00 65.56 114 ARG A O 1
ATOM 858 N N . SER A 1 115 ? -38.916 -20.153 19.059 1.00 67.94 115 SER A N 1
ATOM 859 C CA . SER A 1 115 ? -39.901 -19.123 18.686 1.00 67.94 115 SER A CA 1
ATOM 860 C C . SER A 1 115 ? -39.746 -17.821 19.479 1.00 67.94 115 SER A C 1
ATOM 862 O O . SER A 1 115 ? -40.048 -16.753 18.954 1.00 67.94 115 SER A O 1
ATOM 864 N N . ARG A 1 116 ? -39.232 -17.888 20.714 1.00 71.25 116 ARG A N 1
ATOM 865 C CA . ARG A 1 116 ? -38.982 -16.713 21.562 1.00 71.25 116 ARG A CA 1
ATOM 866 C C . ARG A 1 116 ? -37.662 -16.021 21.235 1.00 71.25 116 ARG A C 1
ATOM 868 O O . ARG A 1 116 ? -37.580 -14.799 21.317 1.00 71.25 116 ARG A O 1
ATOM 875 N N . LEU A 1 117 ? -36.662 -16.779 20.780 1.00 75.50 117 LEU A N 1
ATOM 876 C CA . LEU A 1 117 ? -35.354 -16.241 20.391 1.00 75.50 117 LEU A CA 1
ATOM 877 C C . LEU A 1 117 ? -35.443 -15.225 19.240 1.00 75.50 117 LEU A C 1
ATOM 879 O O . LEU A 1 117 ? -34.707 -14.244 19.246 1.00 75.50 117 LEU A O 1
ATOM 883 N N . ALA A 1 118 ? -36.362 -15.409 18.285 1.00 76.81 118 ALA A N 1
ATOM 884 C CA . ALA A 1 118 ? -36.514 -14.501 17.143 1.00 76.81 118 ALA A CA 1
ATOM 885 C C . ALA A 1 118 ? -36.975 -13.096 17.562 1.00 76.81 118 ALA A C 1
ATOM 887 O O . ALA A 1 118 ? -36.441 -12.098 17.081 1.00 76.81 118 ALA A O 1
ATOM 888 N N . GLY A 1 119 ? -37.930 -13.018 18.496 1.00 78.06 119 GLY A N 1
ATOM 889 C CA . GLY A 1 119 ? -38.395 -11.744 19.049 1.00 78.06 119 GLY A CA 1
ATOM 890 C C . GLY A 1 119 ? -37.306 -11.028 19.848 1.00 78.06 119 GLY A C 1
ATOM 891 O O . GLY A 1 119 ? -37.139 -9.819 19.713 1.00 78.06 119 GLY A O 1
ATOM 892 N N . VAL A 1 120 ? -36.516 -11.783 20.617 1.00 79.81 120 VAL A N 1
ATOM 893 C CA . VAL A 1 120 ? -35.381 -11.246 21.380 1.00 79.81 120 VAL A CA 1
ATOM 894 C C . VAL A 1 120 ? -34.306 -10.689 20.451 1.00 79.81 120 VAL A C 1
ATOM 896 O O . VAL A 1 120 ? -33.856 -9.569 20.664 1.00 79.81 120 VAL A O 1
ATOM 899 N N . VAL A 1 121 ? -33.905 -11.431 19.414 1.00 79.31 121 VAL A N 1
ATOM 900 C CA . VAL A 1 121 ? -32.889 -10.973 18.451 1.00 79.31 121 VAL A CA 1
ATOM 901 C C . VAL A 1 121 ? -33.324 -9.675 17.776 1.00 79.31 121 VAL A C 1
ATOM 903 O O . VAL A 1 121 ? -32.545 -8.726 17.739 1.00 79.31 121 VAL A O 1
ATOM 906 N N . ARG A 1 122 ? -34.582 -9.583 17.331 1.00 78.62 122 ARG A N 1
ATOM 907 C CA . ARG A 1 122 ? -35.127 -8.345 16.757 1.00 78.62 122 ARG A CA 1
ATOM 908 C C . ARG A 1 122 ? -35.048 -7.173 17.740 1.00 78.62 122 ARG A C 1
ATOM 910 O O . ARG A 1 122 ? -34.610 -6.088 17.373 1.00 78.62 122 ARG A O 1
ATOM 917 N N . LEU A 1 123 ? -35.431 -7.396 18.995 1.00 75.75 123 LEU A N 1
ATOM 918 C CA . LEU A 1 123 ? -35.408 -6.362 20.028 1.00 75.75 123 LEU A CA 1
ATOM 919 C C . LEU A 1 123 ? -33.969 -5.927 20.381 1.00 75.75 123 LEU A C 1
ATOM 921 O O . LEU A 1 123 ? -33.726 -4.750 20.639 1.00 75.75 123 LEU A O 1
ATOM 925 N N . LEU A 1 124 ? -33.003 -6.852 20.352 1.00 77.00 124 LEU A N 1
ATOM 926 C CA . LEU A 1 124 ? -31.578 -6.545 20.519 1.00 77.00 124 LEU A CA 1
ATOM 927 C C . LEU A 1 124 ? -31.032 -5.716 19.347 1.00 77.00 124 LEU A C 1
ATOM 929 O O . LEU A 1 124 ? -30.301 -4.757 19.587 1.00 77.00 124 LEU A O 1
ATOM 933 N N . GLN A 1 125 ? -31.422 -6.029 18.106 1.00 74.06 125 GLN A N 1
ATOM 934 C CA . GLN A 1 125 ? -31.058 -5.253 16.912 1.00 74.06 125 GLN A CA 1
ATOM 935 C C . GLN A 1 125 ? -31.618 -3.824 16.976 1.00 74.06 125 GLN A C 1
ATOM 937 O O . GLN A 1 125 ? -30.869 -2.864 16.800 1.00 74.06 125 GLN A O 1
ATOM 942 N N . GLU A 1 126 ? -32.905 -3.669 17.312 1.00 73.81 126 GLU A N 1
ATOM 943 C CA . GLU A 1 126 ? -33.561 -2.361 17.484 1.00 73.81 126 GLU A CA 1
ATOM 944 C C . GLU A 1 126 ? -32.889 -1.514 18.582 1.00 73.81 126 GLU A C 1
ATOM 946 O O . GLU A 1 126 ? -32.820 -0.290 18.478 1.00 73.81 126 GLU A O 1
ATOM 951 N N . ARG A 1 127 ? -32.356 -2.159 19.628 1.00 70.75 127 ARG A N 1
ATOM 952 C CA . ARG A 1 127 ? -31.644 -1.508 20.741 1.00 70.75 127 ARG A CA 1
ATOM 953 C C . ARG A 1 127 ? -30.127 -1.414 20.542 1.00 70.75 127 ARG A C 1
ATOM 955 O O . ARG A 1 127 ? -29.446 -0.947 21.451 1.00 70.75 127 ARG A O 1
ATOM 962 N N . GLN A 1 128 ? -29.599 -1.863 19.398 1.00 68.50 128 GLN A N 1
ATOM 963 C CA . GLN A 1 128 ? -28.158 -1.971 19.115 1.00 68.50 128 GLN A CA 1
ATOM 964 C C . GLN A 1 128 ? -27.361 -2.711 20.216 1.00 68.50 128 GLN A C 1
ATOM 966 O O . GLN A 1 128 ? -26.174 -2.459 20.437 1.00 68.50 128 GLN A O 1
ATOM 971 N N . ALA A 1 129 ? -28.008 -3.643 20.920 1.00 70.50 129 ALA A N 1
ATOM 972 C CA . ALA A 1 129 ? -27.417 -4.404 22.012 1.00 70.50 129 ALA A CA 1
ATOM 973 C C . ALA A 1 129 ? -26.691 -5.643 21.466 1.00 70.50 129 ALA A C 1
ATOM 975 O O . ALA A 1 129 ? -27.296 -6.525 20.860 1.00 70.50 129 ALA A O 1
ATOM 976 N N . ARG A 1 130 ? -25.374 -5.733 21.690 1.00 70.44 130 ARG A N 1
ATOM 977 C CA . ARG A 1 130 ? -24.541 -6.839 21.164 1.00 70.44 130 ARG A CA 1
ATOM 978 C C . ARG A 1 130 ? -24.581 -8.107 22.017 1.00 70.44 130 ARG A C 1
ATOM 980 O O . ARG A 1 130 ? -24.124 -9.168 21.588 1.00 70.44 130 ARG A O 1
ATOM 987 N N . PHE A 1 131 ? -25.096 -7.997 23.231 1.00 79.12 131 PHE A N 1
ATOM 988 C CA . PHE A 1 131 ? -25.158 -9.068 24.210 1.00 79.12 131 PHE A CA 1
ATOM 989 C C . PHE A 1 131 ? -26.474 -8.993 24.975 1.00 79.12 131 PHE A C 1
ATOM 991 O O . PHE A 1 131 ? -27.124 -7.950 25.032 1.00 79.12 131 PHE A O 1
ATOM 998 N N . VAL A 1 132 ? -26.851 -10.119 25.566 1.00 85.94 132 VAL A N 1
ATOM 999 C CA . VAL A 1 132 ? -28.054 -10.257 26.371 1.00 85.94 132 VAL A CA 1
ATOM 1000 C C . VAL A 1 132 ? -27.734 -11.067 27.630 1.00 85.94 132 VAL A C 1
ATOM 1002 O O . VAL A 1 132 ? -27.164 -12.162 27.531 1.00 85.94 132 VAL A O 1
ATOM 1005 N N . PRO A 1 133 ? -28.047 -10.549 28.828 1.00 86.62 133 PRO A N 1
ATOM 1006 C CA . PRO A 1 133 ? -27.954 -11.318 30.058 1.00 86.62 133 PRO A CA 1
ATOM 1007 C C . PRO A 1 133 ? -28.913 -12.510 30.024 1.00 86.62 133 PRO A C 1
ATOM 1009 O O . PRO A 1 133 ? -30.063 -12.390 29.596 1.00 86.62 133 PRO A O 1
ATOM 1012 N N . VAL A 1 134 ? -28.429 -13.656 30.496 1.00 87.19 134 VAL A N 1
ATOM 1013 C CA . VAL A 1 134 ? -29.222 -14.865 30.712 1.00 87.19 134 VAL A CA 1
ATOM 1014 C C . VAL A 1 134 ? -29.567 -14.944 32.188 1.00 87.19 134 VAL A C 1
ATOM 1016 O O . VAL A 1 134 ? -28.664 -14.980 33.022 1.00 87.19 134 VAL A O 1
ATOM 1019 N N . LEU A 1 135 ? -30.855 -14.993 32.506 1.00 84.69 135 LEU A N 1
ATOM 1020 C CA . LEU A 1 135 ? -31.364 -15.059 33.869 1.00 84.69 135 LEU A CA 1
ATOM 1021 C C . LEU A 1 135 ? -31.915 -16.452 34.196 1.00 84.69 135 LEU A C 1
ATOM 1023 O O . LEU A 1 135 ? -32.484 -17.146 33.343 1.00 84.69 135 LEU A O 1
ATOM 1027 N N . SER A 1 136 ? -31.768 -16.861 35.449 1.00 82.69 136 SER A N 1
ATOM 1028 C CA . SER A 1 136 ? -32.549 -17.949 36.043 1.00 82.69 136 SER A CA 1
ATOM 1029 C C . SER A 1 136 ? -33.958 -17.474 36.421 1.00 82.69 136 SER A C 1
ATOM 1031 O O . SER A 1 136 ? -34.296 -16.296 36.312 1.00 82.69 136 SER A O 1
ATOM 1033 N N . ALA A 1 137 ? -34.811 -18.410 36.847 1.00 78.38 137 ALA A N 1
ATOM 1034 C CA . ALA A 1 137 ? -36.215 -18.136 37.168 1.00 78.38 137 ALA A CA 1
ATOM 1035 C C . ALA A 1 137 ? -36.409 -17.150 38.338 1.00 78.38 137 ALA A C 1
ATOM 1037 O O . ALA A 1 137 ? -37.442 -16.494 38.417 1.00 78.38 137 ALA A O 1
ATOM 1038 N N . ASP A 1 138 ? -35.420 -17.037 39.224 1.00 80.81 138 ASP A N 1
ATOM 1039 C CA . ASP A 1 138 ? -35.389 -16.115 40.365 1.00 80.81 138 ASP A CA 1
ATOM 1040 C C . ASP A 1 138 ? -34.785 -14.735 40.026 1.00 80.81 138 ASP A C 1
ATOM 1042 O O . ASP A 1 138 ? -34.657 -13.884 40.904 1.00 80.81 138 ASP A O 1
ATOM 1046 N N . GLY A 1 139 ? -34.428 -14.491 38.758 1.00 78.56 139 GLY A N 1
ATOM 1047 C CA . GLY A 1 139 ? -33.873 -13.218 38.289 1.00 78.56 139 GLY A CA 1
ATOM 1048 C C . GLY A 1 139 ? -32.371 -13.046 38.528 1.00 78.56 139 GLY A C 1
ATOM 1049 O O . GLY A 1 139 ? -31.832 -11.973 38.238 1.00 78.56 139 GLY A O 1
ATOM 1050 N N . THR A 1 140 ? -31.679 -14.077 39.023 1.00 85.88 140 THR A N 1
ATOM 1051 C CA . THR A 1 140 ? -30.219 -14.041 39.160 1.00 85.88 140 THR A CA 1
ATOM 1052 C C . THR A 1 140 ? -29.530 -14.240 37.810 1.00 85.88 140 THR A C 1
ATOM 1054 O O . THR A 1 140 ? -30.040 -14.905 36.902 1.00 85.88 140 THR A O 1
ATOM 1057 N N . VAL A 1 141 ? -28.373 -13.598 37.629 1.00 84.38 141 VAL A N 1
ATOM 1058 C CA . VAL A 1 141 ? -27.603 -13.725 36.385 1.00 84.38 141 VAL A CA 1
ATOM 1059 C C . VAL A 1 141 ? -26.995 -15.126 36.312 1.00 84.38 141 VAL A C 1
ATOM 1061 O O . VAL A 1 141 ? -26.141 -15.486 37.117 1.00 84.38 141 VAL A O 1
ATOM 1064 N N . ALA A 1 142 ? -27.407 -15.896 35.309 1.00 80.75 142 ALA A N 1
ATOM 1065 C CA . ALA A 1 142 ? -26.907 -17.236 35.009 1.00 80.75 142 ALA A CA 1
ATOM 1066 C C . ALA A 1 142 ? -25.840 -17.240 33.896 1.00 80.75 142 ALA A C 1
ATOM 1068 O O . ALA A 1 142 ? -25.129 -18.229 33.716 1.00 80.75 142 ALA A O 1
ATOM 1069 N N . GLY A 1 143 ? -25.729 -16.153 33.129 1.00 83.06 143 GLY A N 1
ATOM 1070 C CA . GLY A 1 143 ? -24.709 -15.996 32.098 1.00 83.06 143 GLY A CA 1
ATOM 1071 C C . GLY A 1 143 ? -24.958 -14.806 31.181 1.00 83.06 143 GLY A C 1
ATOM 1072 O O . GLY A 1 143 ? -25.824 -13.972 31.429 1.00 83.06 143 GLY A O 1
ATOM 1073 N N . VAL A 1 144 ? -24.207 -14.750 30.084 1.00 80.50 144 VAL A N 1
ATOM 1074 C CA . VAL A 1 144 ? -24.415 -13.797 28.987 1.00 80.50 144 VAL A CA 1
ATOM 1075 C C . VAL A 1 144 ? -24.370 -14.557 27.663 1.00 80.50 144 VAL A C 1
ATOM 1077 O O . VAL A 1 144 ? -23.635 -15.541 27.525 1.00 80.50 144 VAL A O 1
ATOM 1080 N N . ARG A 1 145 ? -25.176 -14.126 26.693 1.00 79.75 145 ARG A N 1
ATOM 1081 C CA . ARG A 1 145 ? -25.120 -14.588 25.302 1.00 79.75 145 ARG A CA 1
ATOM 1082 C C . ARG A 1 145 ? -24.897 -13.411 24.382 1.00 79.75 145 ARG A C 1
ATOM 1084 O O . ARG A 1 145 ? -25.392 -12.316 24.636 1.00 79.75 145 ARG A O 1
ATOM 1091 N N . ARG A 1 146 ? -24.157 -13.636 23.306 1.00 76.50 146 ARG A N 1
ATOM 1092 C CA . ARG A 1 146 ? -23.990 -12.624 22.263 1.00 76.50 146 ARG A CA 1
ATOM 1093 C C . ARG A 1 146 ? -25.114 -12.743 21.240 1.00 76.50 146 ARG A C 1
ATOM 1095 O O . ARG A 1 146 ? -25.655 -13.829 21.031 1.00 76.50 146 ARG A O 1
ATOM 1102 N N . ILE A 1 147 ? -25.476 -11.631 20.609 1.00 77.81 147 ILE A N 1
ATOM 1103 C CA . ILE A 1 147 ? -26.553 -11.626 19.613 1.00 77.81 147 ILE A CA 1
ATOM 1104 C C . ILE A 1 147 ? -26.249 -12.577 18.441 1.00 77.81 147 ILE A C 1
ATOM 1106 O O . ILE A 1 147 ? -27.139 -13.307 18.013 1.00 77.81 147 ILE A O 1
ATOM 1110 N N . ASP A 1 148 ? -24.979 -12.692 18.031 1.00 67.62 148 ASP A N 1
ATOM 1111 C CA . ASP A 1 148 ? -24.530 -13.611 16.974 1.00 67.62 148 ASP A CA 1
ATOM 1112 C C . ASP A 1 148 ? -24.713 -15.089 17.358 1.00 67.62 148 ASP A C 1
ATOM 1114 O O . ASP A 1 148 ? -24.970 -15.936 16.504 1.00 67.62 148 ASP A O 1
ATOM 1118 N N . GLU A 1 149 ? -24.611 -15.429 18.646 1.00 73.12 149 GLU A N 1
ATOM 1119 C CA . GLU A 1 149 ? -24.894 -16.782 19.139 1.00 73.12 149 GLU A CA 1
ATOM 1120 C C . GLU A 1 149 ? -26.384 -17.107 19.044 1.00 73.12 149 GLU A C 1
ATOM 1122 O O . GLU A 1 149 ? -26.745 -18.216 18.652 1.00 73.12 149 GLU A O 1
ATOM 1127 N N . LEU A 1 150 ? -27.251 -16.140 19.350 1.00 76.38 150 LEU A N 1
ATOM 1128 C CA . LEU A 1 150 ? -28.699 -16.318 19.245 1.00 76.38 150 LEU A CA 1
ATOM 1129 C C . LEU A 1 150 ? -29.162 -16.377 17.788 1.00 76.38 150 LEU A C 1
ATOM 1131 O O . LEU A 1 150 ? -29.977 -17.228 17.433 1.00 76.38 150 LEU A O 1
ATOM 1135 N N . GLU A 1 151 ? -28.592 -15.543 16.920 1.00 74.44 151 GLU A N 1
ATOM 1136 C CA . GLU A 1 151 ? -28.833 -15.578 15.477 1.00 74.44 151 GLU A CA 1
ATOM 1137 C C . GLU A 1 151 ? -28.422 -16.926 14.867 1.00 74.44 151 GLU A C 1
ATOM 1139 O O . GLU A 1 151 ? -29.164 -17.486 14.055 1.00 74.44 151 GLU A O 1
ATOM 1144 N N . ARG A 1 152 ? -27.303 -17.520 15.310 1.00 68.38 152 ARG A N 1
ATOM 1145 C CA . ARG A 1 152 ? -26.892 -18.878 14.897 1.00 68.38 152 ARG A CA 1
ATOM 1146 C C . ARG A 1 152 ? -27.885 -19.956 15.321 1.00 68.38 152 ARG A C 1
ATOM 1148 O O . ARG A 1 152 ? -28.108 -20.900 14.569 1.00 68.38 152 ARG A O 1
ATOM 1155 N N . LEU A 1 153 ? -28.498 -19.826 16.497 1.00 68.69 153 LEU A N 1
ATOM 1156 C CA . LEU A 1 153 ? -29.527 -20.763 16.965 1.00 68.69 153 LEU A CA 1
ATOM 1157 C C . LEU A 1 153 ? -30.832 -20.649 16.154 1.00 68.69 153 LEU A C 1
ATOM 1159 O O . LEU A 1 153 ? -31.588 -21.621 16.051 1.00 68.69 153 LEU A O 1
ATOM 1163 N N . LEU A 1 154 ? -31.091 -19.489 15.540 1.00 68.81 154 LEU A N 1
ATOM 1164 C CA . LEU A 1 154 ? -32.281 -19.238 14.726 1.00 68.81 154 LEU A CA 1
ATOM 1165 C C . LEU A 1 154 ? -32.181 -19.762 13.289 1.00 68.81 154 LEU A C 1
ATOM 1167 O O . LEU A 1 154 ? -33.214 -20.132 12.729 1.00 68.81 154 LEU A O 1
ATOM 1171 N N . HIS A 1 155 ? -30.986 -19.916 12.718 1.00 57.00 155 HIS A N 1
ATOM 1172 C CA . HIS A 1 155 ? -30.808 -20.290 11.309 1.00 57.00 155 HIS A CA 1
ATOM 1173 C C . HIS A 1 155 ? -30.284 -21.735 11.143 1.00 57.00 155 HIS A C 1
ATOM 1175 O O . HIS A 1 155 ? -29.260 -22.108 11.705 1.00 57.00 155 HIS A O 1
ATOM 1181 N N . LYS A 1 156 ? -30.970 -22.572 10.342 1.00 41.25 156 LYS A N 1
ATOM 1182 C CA . LYS A 1 156 ? -30.372 -23.772 9.704 1.00 41.25 156 LYS A CA 1
ATOM 1183 C C . LYS A 1 156 ? -30.283 -23.527 8.185 1.00 41.25 156 LYS A C 1
ATOM 1185 O O . LYS A 1 156 ? -31.135 -22.813 7.665 1.00 41.25 156 LYS A O 1
ATOM 1190 N N . PRO A 1 157 ? -29.263 -24.055 7.482 1.00 41.91 157 PRO A N 1
ATOM 1191 C CA . PRO A 1 157 ? -28.621 -23.317 6.392 1.00 41.91 157 PRO A CA 1
ATOM 1192 C C . PRO A 1 157 ? -29.018 -23.800 4.986 1.00 41.91 157 PRO A C 1
ATOM 1194 O O . PRO A 1 157 ? -29.360 -24.972 4.824 1.00 41.91 157 PRO A O 1
ATOM 1197 N N . PRO A 1 158 ? -28.795 -22.969 3.949 1.00 32.91 158 PRO A N 1
ATOM 1198 C CA . PRO A 1 158 ? -28.391 -23.460 2.637 1.00 32.91 158 PRO A CA 1
ATOM 1199 C C . PRO A 1 158 ? -26.968 -23.002 2.247 1.00 32.91 158 PRO A C 1
ATOM 1201 O O . PRO A 1 158 ? -26.638 -21.822 2.249 1.00 32.91 158 PRO A O 1
ATOM 1204 N N . LEU A 1 159 ? -26.144 -24.004 1.918 1.00 36.09 159 LEU A N 1
ATOM 1205 C CA . LEU A 1 159 ? -25.046 -24.047 0.933 1.00 36.09 159 LEU A CA 1
ATOM 1206 C C . LEU A 1 159 ? -24.171 -22.789 0.716 1.00 36.09 159 LEU A C 1
ATOM 1208 O O . LEU A 1 159 ? -24.205 -22.165 -0.337 1.00 36.09 159 LEU A O 1
ATOM 1212 N N . ALA A 1 160 ? -23.257 -22.535 1.656 1.00 32.75 160 ALA A N 1
ATOM 1213 C CA . ALA A 1 160 ? -21.917 -21.986 1.382 1.00 32.75 160 ALA A CA 1
ATOM 1214 C C . ALA A 1 160 ? -20.942 -22.389 2.508 1.00 32.75 160 ALA A C 1
ATOM 1216 O O . ALA A 1 160 ? -20.288 -21.565 3.152 1.00 32.75 160 ALA A O 1
ATOM 1217 N N . THR A 1 161 ? -20.862 -23.695 2.770 1.00 37.47 161 THR A N 1
ATOM 1218 C CA . THR A 1 161 ? -20.100 -24.374 3.838 1.00 37.47 161 THR A CA 1
ATOM 1219 C C . THR A 1 161 ? -18.572 -24.352 3.658 1.00 37.47 161 THR A C 1
ATOM 1221 O O . THR A 1 161 ? -17.877 -25.303 3.988 1.00 37.47 161 THR A O 1
ATOM 1224 N N . ARG A 1 162 ? -18.014 -23.240 3.169 1.00 35.06 162 ARG A N 1
ATOM 1225 C CA . ARG A 1 162 ? -16.570 -22.942 3.263 1.00 35.06 162 ARG A CA 1
ATOM 1226 C C . ARG A 1 162 ? -16.252 -21.486 3.626 1.00 35.06 162 ARG A C 1
ATOM 1228 O O . ARG A 1 162 ? -15.169 -21.228 4.132 1.00 35.06 162 ARG A O 1
ATOM 1235 N N . ARG A 1 163 ? -17.179 -20.537 3.416 1.00 39.56 163 ARG A N 1
ATOM 1236 C CA . ARG A 1 163 ? -16.944 -19.093 3.649 1.00 39.56 163 ARG A CA 1
ATOM 1237 C C . ARG A 1 163 ? -17.319 -18.617 5.059 1.00 39.56 163 ARG A C 1
ATOM 1239 O O . ARG A 1 163 ? -16.632 -17.769 5.617 1.00 39.56 163 ARG A O 1
ATOM 1246 N N . ALA A 1 164 ? -18.351 -19.194 5.678 1.00 35.44 164 ALA A N 1
ATOM 1247 C CA . ALA A 1 164 ? -18.795 -18.777 7.016 1.00 35.44 164 ALA A CA 1
ATOM 1248 C C . ALA A 1 164 ? -17.840 -19.217 8.146 1.00 35.44 164 ALA A C 1
ATOM 1250 O O . ALA A 1 164 ? -17.718 -18.526 9.155 1.00 35.44 164 ALA A O 1
ATOM 1251 N N . GLU A 1 165 ? -17.097 -20.312 7.957 1.00 29.36 165 GLU A N 1
ATOM 1252 C CA . GLU A 1 165 ? -16.044 -20.736 8.895 1.00 29.36 165 GLU A CA 1
ATOM 1253 C C . GLU A 1 165 ? -14.843 -19.770 8.913 1.00 29.36 165 GLU A C 1
ATOM 1255 O O . GLU A 1 165 ? -14.134 -19.690 9.917 1.00 29.36 165 GLU A O 1
ATOM 1260 N N . GLN A 1 166 ? -14.637 -18.991 7.841 1.00 34.34 166 GLN A N 1
ATOM 1261 C CA . GLN A 1 166 ? -13.616 -17.938 7.780 1.00 34.34 166 GLN A CA 1
ATOM 1262 C C . GLN A 1 166 ? -14.109 -16.599 8.354 1.00 34.34 166 GLN A C 1
ATOM 1264 O O . GLN A 1 166 ? -13.343 -15.915 9.028 1.00 34.34 166 GLN A O 1
ATOM 1269 N N . ALA A 1 167 ? -15.382 -16.240 8.154 1.00 35.31 167 ALA A N 1
ATOM 1270 C CA . ALA A 1 167 ? -15.937 -14.961 8.614 1.00 35.31 167 ALA A CA 1
ATOM 1271 C C . ALA A 1 167 ? -16.155 -14.893 10.140 1.00 35.31 167 ALA A C 1
ATOM 1273 O O . ALA A 1 167 ? -15.907 -13.860 10.750 1.00 35.31 167 ALA A O 1
ATOM 1274 N N . VAL A 1 168 ? -16.505 -16.009 10.795 1.00 34.59 168 VAL A N 1
ATOM 1275 C CA . VAL A 1 168 ? -16.632 -16.091 12.271 1.00 34.59 168 VAL A CA 1
ATOM 1276 C C . VAL A 1 168 ? -15.273 -15.932 12.992 1.00 34.59 168 VAL A C 1
ATOM 1278 O O . VAL A 1 168 ? -15.219 -15.814 14.214 1.00 34.59 168 VAL A O 1
ATOM 1281 N N . ARG A 1 169 ? -14.162 -15.889 12.242 1.00 37.81 169 ARG A N 1
ATOM 1282 C CA . ARG A 1 169 ? -12.788 -15.772 12.750 1.00 37.81 169 ARG A CA 1
ATOM 1283 C C . ARG A 1 169 ? -12.136 -14.398 12.574 1.00 37.81 169 ARG A C 1
ATOM 1285 O O . ARG A 1 169 ? -11.032 -14.225 13.085 1.00 37.81 169 ARG A O 1
ATOM 1292 N N . ARG A 1 170 ? -12.757 -13.433 11.885 1.00 45.88 170 ARG A N 1
ATOM 1293 C CA . ARG A 1 170 ? -12.122 -12.132 11.614 1.00 45.88 170 ARG A CA 1
ATOM 1294 C C . ARG A 1 170 ? -12.678 -11.025 12.507 1.00 45.88 170 ARG A C 1
ATOM 1296 O O . ARG A 1 170 ? -13.876 -10.787 12.547 1.00 45.88 170 ARG A O 1
ATOM 1303 N N . THR A 1 171 ? -11.777 -10.334 13.202 1.00 56.72 171 THR A N 1
ATOM 1304 C CA . THR A 1 171 ? -12.047 -9.113 13.983 1.00 56.72 171 THR A CA 1
ATOM 1305 C C . THR A 1 171 ? -12.217 -7.863 13.113 1.00 56.72 171 THR A C 1
ATOM 1307 O O . THR A 1 171 ? -12.588 -6.821 13.635 1.00 56.72 171 THR A O 1
ATOM 1310 N N . VAL A 1 172 ? -11.946 -7.965 11.807 1.00 71.50 172 VAL A N 1
ATOM 1311 C CA . VAL A 1 172 ? -12.078 -6.899 10.801 1.00 71.50 172 VAL A CA 1
ATOM 1312 C C . VAL A 1 172 ? -13.023 -7.406 9.711 1.00 71.50 172 VAL A C 1
ATOM 1314 O O . VAL A 1 172 ? -12.695 -8.391 9.045 1.00 71.50 172 VAL A O 1
ATOM 1317 N N . GLY A 1 173 ? -14.180 -6.764 9.542 1.00 77.12 173 GLY A N 1
ATOM 1318 C CA . GLY A 1 173 ? -15.171 -7.065 8.503 1.00 77.12 173 GLY A CA 1
ATOM 1319 C C . GLY A 1 173 ? -15.189 -6.032 7.374 1.00 77.12 173 GLY A C 1
ATOM 1320 O O . GLY A 1 173 ? -15.310 -6.416 6.208 1.00 77.12 173 GLY A O 1
ATOM 1321 N N . SER A 1 174 ? -14.978 -4.755 7.708 1.00 89.88 174 SER A N 1
ATOM 1322 C CA . SER A 1 174 ? -15.017 -3.624 6.772 1.00 89.88 174 SER A CA 1
ATOM 1323 C C . SER A 1 174 ? -13.680 -2.882 6.704 1.00 89.88 174 SER A C 1
ATOM 1325 O O . SER A 1 174 ? -13.102 -2.522 7.731 1.00 89.88 174 SER A O 1
ATOM 1327 N N . VAL A 1 175 ? -13.176 -2.634 5.492 1.00 98.00 175 VAL A N 1
ATOM 1328 C CA . VAL A 1 175 ? -11.859 -2.021 5.255 1.00 98.00 175 VAL A CA 1
ATOM 1329 C C . VAL A 1 175 ? -11.983 -0.785 4.371 1.00 98.00 175 VAL A C 1
ATOM 1331 O O . VAL A 1 175 ? -12.455 -0.864 3.236 1.00 98.00 175 VAL A O 1
ATOM 1334 N N . LEU A 1 176 ? -11.458 0.341 4.852 1.00 98.69 176 LEU A N 1
ATOM 1335 C CA . LEU A 1 176 ? -11.228 1.530 4.042 1.00 98.69 176 LEU A CA 1
ATOM 1336 C C . LEU A 1 176 ? -9.885 1.421 3.315 1.00 98.69 176 LEU A C 1
ATOM 1338 O O . LEU A 1 176 ? -8.844 1.252 3.948 1.00 98.69 176 LEU A O 1
ATOM 1342 N N . VAL A 1 177 ? -9.882 1.578 1.993 1.00 98.81 177 VAL A N 1
ATOM 1343 C CA . VAL A 1 177 ? -8.668 1.681 1.174 1.00 98.81 177 VAL A CA 1
ATOM 1344 C C . VAL A 1 177 ? -8.590 3.080 0.574 1.00 98.81 177 VAL A C 1
ATOM 1346 O O . VAL A 1 177 ? -9.240 3.388 -0.428 1.00 98.81 177 VAL A O 1
ATOM 1349 N N . ILE A 1 178 ? -7.759 3.932 1.169 1.00 98.44 178 ILE A N 1
ATOM 1350 C CA . ILE A 1 178 ? -7.506 5.283 0.667 1.00 98.44 178 ILE A CA 1
ATOM 1351 C C . ILE A 1 178 ? -6.472 5.205 -0.456 1.00 98.44 178 ILE A C 1
ATOM 1353 O O . ILE A 1 178 ? -5.361 4.715 -0.251 1.00 98.44 178 ILE A O 1
ATOM 1357 N N . GLY A 1 179 ? -6.816 5.693 -1.646 1.00 96.75 179 GLY A N 1
ATOM 1358 C CA . GLY A 1 179 ? -6.074 5.428 -2.882 1.00 96.75 179 GLY A CA 1
ATOM 1359 C C . GLY A 1 179 ? -6.508 4.129 -3.573 1.00 96.75 179 GLY A C 1
ATOM 1360 O O . GLY A 1 179 ? -5.720 3.528 -4.311 1.00 96.75 179 GLY A O 1
ATOM 1361 N N . GLY A 1 180 ? -7.729 3.655 -3.288 1.00 96.56 180 GLY A N 1
ATOM 1362 C CA . GLY A 1 180 ? -8.264 2.373 -3.753 1.00 96.56 180 GLY A CA 1
ATOM 1363 C C . GLY A 1 180 ? -8.442 2.255 -5.270 1.00 96.56 180 GLY A C 1
ATOM 1364 O O . GLY A 1 180 ? -8.448 1.141 -5.778 1.00 96.56 180 GLY A O 1
ATOM 1365 N N . ALA A 1 181 ? -8.503 3.360 -6.020 1.00 95.12 181 ALA A N 1
ATOM 1366 C CA . ALA A 1 181 ? -8.578 3.326 -7.486 1.00 95.12 181 ALA A CA 1
ATOM 1367 C C . ALA A 1 181 ? -7.191 3.389 -8.162 1.00 95.12 181 ALA A C 1
ATOM 1369 O O . ALA A 1 181 ? -7.081 3.312 -9.391 1.00 95.12 181 ALA A O 1
ATOM 1370 N N . GLY A 1 182 ? -6.118 3.527 -7.376 1.00 94.50 182 GLY A N 1
ATOM 1371 C CA . GLY A 1 182 ? -4.742 3.622 -7.857 1.00 94.50 182 GLY A CA 1
ATOM 1372 C C . GLY A 1 182 ? -4.129 2.296 -8.329 1.00 94.50 182 GLY A C 1
ATOM 1373 O O . GLY A 1 182 ? -4.769 1.247 -8.373 1.00 94.50 182 GLY A O 1
ATOM 1374 N N . TYR A 1 183 ? -2.832 2.343 -8.656 1.00 95.88 183 TYR A N 1
ATOM 1375 C CA . TYR A 1 183 ? -2.074 1.203 -9.203 1.00 95.88 183 TYR A CA 1
ATOM 1376 C C . TYR A 1 183 ? -2.081 -0.019 -8.272 1.00 95.88 183 TYR A C 1
ATOM 1378 O O . TYR A 1 183 ? -2.453 -1.111 -8.689 1.00 95.88 183 TYR A O 1
ATOM 1386 N N . LEU A 1 184 ? -1.710 0.175 -7.002 1.00 98.06 184 LEU A N 1
ATOM 1387 C CA . LEU A 1 184 ? -1.780 -0.872 -5.979 1.00 98.06 184 LEU A CA 1
ATOM 1388 C C . LEU A 1 184 ? -3.201 -1.030 -5.424 1.00 98.06 184 LEU A C 1
ATOM 1390 O O . LEU A 1 184 ? -3.649 -2.153 -5.217 1.00 98.06 184 LEU A O 1
ATOM 1394 N N . GLY A 1 185 ? -3.907 0.083 -5.202 1.00 97.94 185 GLY A N 1
ATOM 1395 C CA . GLY A 1 185 ? -5.238 0.082 -4.593 1.00 97.94 185 GLY A CA 1
ATOM 1396 C C . GLY A 1 185 ? -6.236 -0.782 -5.349 1.00 97.94 185 GLY A C 1
ATOM 1397 O O . GLY A 1 185 ? -6.864 -1.640 -4.742 1.00 97.94 185 GLY A O 1
ATOM 1398 N N . SER A 1 186 ? -6.288 -0.658 -6.677 1.00 96.81 186 SER A N 1
ATOM 1399 C CA . SER A 1 186 ? -7.241 -1.418 -7.493 1.00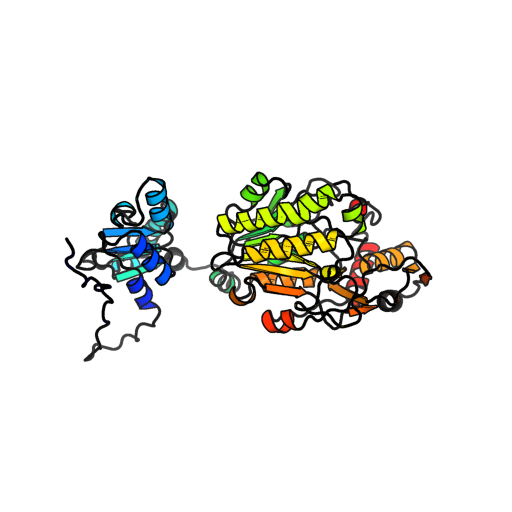 96.81 186 SER A CA 1
ATOM 1400 C C . SER A 1 186 ? -7.005 -2.933 -7.422 1.00 96.81 186 SER A C 1
ATOM 1402 O O . SER A 1 186 ? -7.954 -3.721 -7.440 1.00 96.81 186 SER A O 1
ATOM 1404 N N . VAL A 1 187 ? -5.749 -3.361 -7.269 1.00 98.44 187 VAL A N 1
ATOM 1405 C CA . VAL A 1 187 ? -5.379 -4.770 -7.061 1.00 98.44 187 VAL A CA 1
ATOM 1406 C C . VAL A 1 187 ? -5.700 -5.214 -5.631 1.00 98.44 187 VAL A C 1
ATOM 1408 O O . VAL A 1 187 ? -6.265 -6.291 -5.431 1.00 98.44 187 VAL A O 1
ATOM 1411 N N . LEU A 1 188 ? -5.383 -4.385 -4.631 1.00 98.81 188 LEU A N 1
ATOM 1412 C CA . LEU A 1 188 ? -5.655 -4.682 -3.225 1.00 98.81 188 LEU A CA 1
ATOM 1413 C C . LEU A 1 188 ? -7.153 -4.795 -2.946 1.00 98.81 188 LEU A C 1
ATOM 1415 O O . LEU A 1 188 ? -7.573 -5.765 -2.325 1.00 98.81 188 LEU A O 1
ATOM 1419 N N . THR A 1 189 ? -7.967 -3.867 -3.438 1.00 98.50 189 THR A N 1
ATOM 1420 C CA . THR A 1 189 ? -9.418 -3.896 -3.241 1.00 98.50 189 THR A CA 1
ATOM 1421 C C . THR A 1 189 ? -10.034 -5.177 -3.798 1.00 98.50 189 THR A C 1
ATOM 1423 O O . THR A 1 189 ? -10.790 -5.835 -3.089 1.00 98.50 189 THR A O 1
ATOM 1426 N N . ARG A 1 190 ? -9.649 -5.608 -5.009 1.00 98.19 190 ARG A N 1
ATOM 1427 C CA . ARG A 1 190 ? -10.083 -6.907 -5.562 1.00 98.19 190 ARG A CA 1
ATOM 1428 C C . ARG A 1 190 ? -9.688 -8.069 -4.661 1.00 98.19 190 ARG A C 1
ATOM 1430 O O . ARG A 1 190 ? -10.486 -8.977 -4.443 1.00 98.19 190 ARG A O 1
ATOM 1437 N N . ARG A 1 191 ? -8.465 -8.039 -4.126 1.00 98.12 191 ARG A N 1
ATOM 1438 C CA . ARG A 1 191 ? -7.972 -9.080 -3.222 1.00 98.12 191 ARG A CA 1
ATOM 1439 C C . ARG A 1 191 ? -8.774 -9.132 -1.921 1.00 98.12 191 ARG A C 1
ATOM 1441 O O . ARG A 1 191 ? -9.126 -10.225 -1.491 1.00 98.12 191 ARG A O 1
ATOM 1448 N N . LEU A 1 192 ? -9.070 -7.983 -1.320 1.00 98.31 192 LEU A N 1
ATOM 1449 C CA . LEU A 1 192 ? -9.858 -7.888 -0.091 1.00 98.31 192 LEU A CA 1
ATOM 1450 C C . LEU A 1 192 ? -11.306 -8.351 -0.317 1.00 98.31 192 LEU A C 1
ATOM 1452 O O . LEU A 1 192 ? -11.797 -9.193 0.429 1.00 98.31 192 LEU A O 1
ATOM 1456 N N . LEU A 1 193 ? -11.954 -7.912 -1.398 1.00 97.62 193 LEU A N 1
ATOM 1457 C CA . LEU A 1 193 ? -13.292 -8.392 -1.765 1.00 97.62 193 LEU A CA 1
ATOM 1458 C C . LEU A 1 193 ? -13.302 -9.909 -1.999 1.00 97.62 193 LEU A C 1
ATOM 1460 O O . LEU A 1 193 ? -14.169 -10.616 -1.494 1.00 97.62 193 LEU A O 1
ATOM 1464 N N . HIS A 1 194 ? -12.303 -10.446 -2.710 1.00 96.44 194 HIS A N 1
ATOM 1465 C CA . HIS A 1 194 ? -12.177 -11.892 -2.919 1.00 96.44 194 HIS A CA 1
ATOM 1466 C C . HIS A 1 194 ? -11.973 -12.659 -1.606 1.00 96.44 194 HIS A C 1
ATOM 1468 O O . HIS A 1 194 ? -12.485 -13.769 -1.447 1.00 96.44 194 HIS A O 1
ATOM 1474 N N . ALA A 1 195 ? -11.249 -12.060 -0.660 1.00 90.75 195 ALA A N 1
ATOM 1475 C CA . ALA A 1 195 ? -11.081 -12.598 0.679 1.00 90.75 195 ALA A CA 1
ATOM 1476 C C . ALA A 1 195 ? -12.358 -12.488 1.532 1.00 90.75 195 ALA A C 1
ATOM 1478 O O . ALA A 1 195 ? -12.410 -13.134 2.573 1.00 90.75 195 ALA A O 1
ATOM 1479 N N . GLY A 1 196 ? -13.387 -11.750 1.100 1.00 91.62 196 GLY A N 1
ATOM 1480 C CA . GLY A 1 196 ? -14.683 -11.637 1.777 1.00 91.62 196 GLY A CA 1
ATOM 1481 C C . GLY A 1 196 ? -14.805 -10.456 2.741 1.00 91.62 196 GLY A C 1
ATOM 1482 O O . GLY A 1 196 ? -15.602 -10.532 3.670 1.00 91.62 196 GLY A O 1
ATOM 1483 N N . TYR A 1 197 ? -13.998 -9.407 2.568 1.00 93.00 197 TYR A N 1
ATOM 1484 C CA . TYR A 1 197 ? -14.179 -8.138 3.280 1.00 93.00 197 TYR A CA 1
ATOM 1485 C C . TYR A 1 197 ? -15.203 -7.256 2.566 1.00 93.00 197 TYR A C 1
ATOM 1487 O O . TYR A 1 197 ? -15.254 -7.260 1.335 1.00 93.00 197 TYR A O 1
ATOM 1495 N N . GLN A 1 198 ? -15.918 -6.430 3.328 1.00 96.88 198 GLN A N 1
ATOM 1496 C CA . GLN A 1 198 ? -16.553 -5.230 2.787 1.00 96.88 198 GLN A CA 1
ATOM 1497 C C . GLN A 1 198 ? -15.473 -4.172 2.569 1.00 96.88 198 GLN A C 1
ATOM 1499 O O . GLN A 1 198 ? -14.628 -3.953 3.441 1.00 96.88 198 GLN A O 1
ATOM 1504 N N . VAL A 1 199 ? -15.445 -3.541 1.398 1.00 98.44 199 VAL A N 1
ATOM 1505 C CA . VAL A 1 199 ? -14.370 -2.617 1.030 1.00 98.44 199 VAL A CA 1
ATOM 1506 C C . VAL A 1 199 ? -14.930 -1.301 0.527 1.00 98.44 199 VAL A C 1
ATOM 1508 O O . VAL A 1 199 ? -15.555 -1.245 -0.532 1.00 98.44 199 VAL A O 1
ATOM 1511 N N . ARG A 1 200 ? -14.588 -0.223 1.233 1.00 98.50 200 ARG A N 1
ATOM 1512 C CA . ARG A 1 200 ? -14.750 1.146 0.747 1.00 98.50 200 ARG A CA 1
ATOM 1513 C C . ARG A 1 200 ? -13.436 1.611 0.135 1.00 98.50 200 ARG A C 1
ATOM 1515 O O . ARG A 1 200 ? -12.418 1.687 0.817 1.00 98.50 200 ARG A O 1
ATOM 1522 N N . ALA A 1 201 ? -13.431 1.935 -1.150 1.00 98.06 201 ALA A N 1
ATOM 1523 C CA . ALA A 1 201 ? -12.329 2.645 -1.785 1.00 98.06 201 ALA A CA 1
ATOM 1524 C C . ALA A 1 201 ? -12.590 4.152 -1.704 1.00 98.06 201 ALA A C 1
ATOM 1526 O O . ALA A 1 201 ? -13.604 4.618 -2.212 1.00 98.06 201 ALA A O 1
ATOM 1527 N N . PHE A 1 202 ? -11.670 4.912 -1.109 1.00 97.81 202 PHE A N 1
ATOM 1528 C CA . PHE A 1 202 ? -11.724 6.376 -1.097 1.00 97.81 202 PHE A CA 1
ATOM 1529 C C . PHE A 1 202 ? -10.614 6.947 -1.978 1.00 97.81 202 PHE A C 1
ATOM 1531 O O . PHE A 1 202 ? -9.436 6.662 -1.750 1.00 97.81 202 PHE A O 1
ATOM 1538 N N . ASP A 1 203 ? -10.956 7.703 -3.020 1.00 95.88 203 ASP A N 1
ATOM 1539 C CA . ASP A 1 203 ? -9.969 8.175 -3.997 1.00 95.88 203 ASP A CA 1
ATOM 1540 C C . ASP A 1 203 ? -10.403 9.473 -4.694 1.00 95.88 203 ASP A C 1
ATOM 1542 O O . ASP A 1 203 ? -11.579 9.694 -4.985 1.00 95.88 203 ASP A O 1
ATOM 1546 N N . ARG A 1 204 ? -9.428 10.318 -5.039 1.00 92.56 204 ARG A N 1
ATOM 1547 C CA . ARG A 1 204 ? -9.653 11.562 -5.788 1.00 92.56 204 ARG A CA 1
ATOM 1548 C C . ARG A 1 204 ? -9.851 11.320 -7.288 1.00 92.56 204 ARG A C 1
ATOM 1550 O O . ARG A 1 204 ? -10.356 12.195 -7.996 1.00 92.56 204 ARG A O 1
ATOM 1557 N N . LEU A 1 205 ? -9.473 10.132 -7.764 1.00 91.31 205 LEU A N 1
ATOM 1558 C CA . LEU A 1 205 ? -9.518 9.686 -9.157 1.00 91.31 205 LEU A CA 1
ATOM 1559 C C . LEU A 1 205 ? -8.596 10.492 -10.084 1.00 91.31 205 LEU A C 1
ATOM 1561 O O . LEU A 1 205 ? -8.900 10.685 -11.259 1.00 91.31 205 LEU A O 1
ATOM 1565 N N . LEU A 1 206 ? -7.442 10.933 -9.566 1.00 83.88 206 LEU A N 1
ATOM 1566 C CA . LEU A 1 206 ? -6.452 11.732 -10.308 1.00 83.88 206 LEU A CA 1
ATOM 1567 C C . LEU A 1 206 ? -5.933 11.041 -11.577 1.00 83.88 206 LEU A C 1
ATOM 1569 O O . LEU A 1 206 ? -5.610 11.700 -12.559 1.00 83.88 206 LEU A O 1
ATOM 1573 N N . PHE A 1 207 ? -5.830 9.712 -11.545 1.00 75.38 207 PHE A N 1
ATOM 1574 C CA . PHE A 1 207 ? -5.153 8.926 -12.576 1.00 75.38 207 PHE A CA 1
ATOM 1575 C C . PHE A 1 207 ? -6.104 8.121 -13.482 1.00 75.38 207 PHE A C 1
ATOM 1577 O O . PHE A 1 207 ? -5.647 7.288 -14.266 1.00 75.38 207 PHE A O 1
ATOM 1584 N N . GLY A 1 208 ? -7.418 8.334 -13.361 1.00 59.50 208 GLY A N 1
ATOM 1585 C CA . GLY A 1 208 ? -8.437 7.746 -14.232 1.00 59.50 208 GLY A CA 1
ATOM 1586 C C . GLY A 1 208 ? -8.732 8.670 -15.413 1.00 59.50 208 GLY A C 1
ATOM 1587 O O . GLY A 1 208 ? -8.907 9.870 -15.230 1.00 59.50 208 GLY A O 1
ATOM 1588 N N . GLY A 1 209 ? -8.804 8.122 -16.632 1.00 48.22 209 GLY A N 1
ATOM 1589 C CA . GLY A 1 209 ? -9.079 8.898 -17.855 1.00 48.22 209 GLY A CA 1
ATOM 1590 C C . GLY A 1 209 ? -10.476 9.531 -17.888 1.00 48.22 209 GLY A C 1
ATOM 1591 O O . GLY A 1 209 ? -10.766 10.373 -18.733 1.00 48.22 209 GLY A O 1
ATOM 1592 N N . ARG A 1 210 ? -11.344 9.144 -16.952 1.00 55.25 210 ARG A N 1
ATOM 1593 C CA . ARG A 1 210 ? -12.651 9.730 -16.681 1.00 55.25 210 ARG A CA 1
ATOM 1594 C C . ARG A 1 210 ? -12.802 9.750 -15.159 1.00 55.25 210 ARG A C 1
ATOM 1596 O O . ARG A 1 210 ? -12.284 8.877 -14.464 1.00 55.25 210 ARG A O 1
ATOM 1603 N N . ARG A 1 211 ? -13.479 10.760 -14.613 1.00 61.03 211 ARG A N 1
ATOM 1604 C CA . ARG A 1 211 ? -13.738 10.910 -13.164 1.00 61.03 211 ARG A CA 1
ATOM 1605 C C . ARG A 1 211 ? -14.744 9.861 -12.637 1.00 61.03 211 ARG A C 1
ATOM 1607 O O . ARG A 1 211 ? -15.516 10.168 -11.738 1.00 61.03 211 ARG A O 1
ATOM 1614 N N . ASP A 1 212 ? -14.770 8.671 -13.238 1.00 68.69 212 ASP A N 1
ATOM 1615 C CA . ASP A 1 212 ? -15.735 7.586 -13.036 1.00 68.69 212 ASP A CA 1
ATOM 1616 C C . ASP A 1 212 ? -15.119 6.348 -12.357 1.00 68.69 212 ASP A C 1
ATOM 1618 O O . ASP A 1 212 ? -15.827 5.383 -12.101 1.00 68.69 212 ASP A O 1
ATOM 1622 N N . GLY A 1 213 ? -13.810 6.348 -12.074 1.00 78.56 213 GLY A N 1
ATOM 1623 C CA . GLY A 1 213 ? -13.160 5.219 -11.408 1.00 78.56 213 GLY A CA 1
ATOM 1624 C C . GLY A 1 213 ? -13.045 3.976 -12.292 1.00 78.56 213 GLY A C 1
ATOM 1625 O O . GLY A 1 213 ? -13.245 2.867 -11.809 1.00 78.56 213 GLY A O 1
ATOM 1626 N N . GLU A 1 214 ? -12.707 4.147 -13.576 1.00 87.12 214 GLU A N 1
ATOM 1627 C CA . GLU A 1 214 ? -12.577 3.065 -14.569 1.00 87.12 214 GLU A CA 1
ATOM 1628 C C . GLU A 1 214 ? -11.835 1.808 -14.072 1.00 87.12 214 GLU A C 1
ATOM 1630 O O . GLU A 1 214 ? -12.275 0.692 -14.344 1.00 87.12 214 GLU A O 1
ATOM 1635 N N . SER A 1 215 ? -10.763 1.963 -13.286 1.00 91.00 215 SER A N 1
ATOM 1636 C CA . SER A 1 215 ? -9.987 0.847 -12.715 1.00 91.00 215 SER A CA 1
ATOM 1637 C C . SER A 1 215 ? -10.760 -0.018 -11.710 1.00 91.00 215 SER A C 1
ATOM 1639 O O . SER A 1 215 ? -10.257 -1.064 -11.294 1.00 91.00 215 SER A O 1
ATOM 1641 N N . MET A 1 216 ? -11.964 0.404 -11.325 1.00 93.00 216 MET A N 1
ATOM 1642 C CA . MET A 1 216 ? -12.872 -0.253 -10.382 1.00 93.00 216 MET A CA 1
ATOM 1643 C C . MET A 1 216 ? -14.215 -0.609 -11.033 1.00 93.00 216 MET A C 1
ATOM 1645 O O . MET A 1 216 ? -15.139 -1.031 -10.340 1.00 93.00 216 MET A O 1
ATOM 1649 N N . ARG A 1 217 ? -14.375 -0.414 -12.351 1.00 91.00 217 ARG A N 1
ATOM 1650 C CA . ARG A 1 217 ? -15.669 -0.550 -13.044 1.00 91.00 217 ARG A CA 1
ATOM 1651 C C . ARG A 1 217 ? -16.327 -1.917 -12.820 1.00 91.00 217 ARG A C 1
ATOM 1653 O O . ARG A 1 217 ? -17.505 -1.974 -12.493 1.00 91.00 217 ARG A O 1
ATOM 1660 N N . ASP A 1 218 ? -15.555 -2.992 -12.923 1.00 92.56 218 ASP A N 1
ATOM 1661 C CA . ASP A 1 218 ? -15.961 -4.384 -12.671 1.00 92.56 218 ASP A CA 1
ATOM 1662 C C . ASP A 1 218 ? -16.436 -4.651 -11.235 1.00 92.56 218 ASP A C 1
ATOM 1664 O O . ASP A 1 218 ? -17.125 -5.640 -10.997 1.00 92.56 218 ASP A O 1
ATOM 1668 N N . LEU A 1 219 ? -16.100 -3.782 -10.281 1.00 95.12 219 LEU A N 1
ATOM 1669 C CA . LEU A 1 219 ? -16.457 -3.949 -8.875 1.00 95.12 219 LEU A CA 1
ATOM 1670 C C . LEU A 1 219 ? -17.782 -3.291 -8.489 1.00 95.12 219 LEU A C 1
ATOM 1672 O O . LEU A 1 219 ? -18.337 -3.653 -7.461 1.00 95.12 219 LEU A O 1
ATOM 1676 N N . HIS A 1 220 ? -18.324 -2.375 -9.297 1.00 91.94 220 HIS A N 1
ATOM 1677 C CA . HIS A 1 220 ? -19.523 -1.600 -8.936 1.00 91.94 220 HIS A CA 1
ATOM 1678 C C . HIS A 1 220 ? -20.777 -2.462 -8.725 1.00 91.94 220 HIS A C 1
ATOM 1680 O O . HIS A 1 220 ? -21.701 -2.042 -8.038 1.00 91.94 220 HIS A O 1
ATOM 1686 N N . ALA A 1 221 ? -20.821 -3.656 -9.319 1.00 92.38 221 ALA A N 1
ATOM 1687 C CA . ALA A 1 221 ? -21.918 -4.605 -9.134 1.00 92.38 221 ALA A CA 1
ATOM 1688 C C . ALA A 1 221 ? -21.752 -5.492 -7.884 1.00 92.38 221 ALA A C 1
ATOM 1690 O O . ALA A 1 221 ? -22.641 -6.287 -7.580 1.00 92.38 221 ALA A O 1
ATOM 1691 N N . ASN A 1 222 ? -20.617 -5.410 -7.184 1.00 94.56 222 ASN A N 1
ATOM 1692 C CA . ASN A 1 222 ? -20.371 -6.186 -5.978 1.00 94.56 222 ASN A CA 1
ATOM 1693 C C . ASN A 1 222 ? -21.035 -5.492 -4.770 1.00 94.56 222 ASN A C 1
ATOM 1695 O O . ASN A 1 222 ? -20.672 -4.354 -4.479 1.00 94.56 222 ASN A O 1
ATOM 1699 N N . PRO A 1 223 ? -21.968 -6.148 -4.051 1.00 94.56 223 PRO A N 1
ATOM 1700 C CA . PRO A 1 223 ? -22.666 -5.541 -2.914 1.00 94.56 223 PRO A CA 1
ATOM 1701 C C . PRO A 1 223 ? -21.748 -5.209 -1.729 1.00 94.56 223 PRO A C 1
ATOM 1703 O O . PRO A 1 223 ? -22.103 -4.366 -0.914 1.00 94.56 223 PRO A O 1
ATOM 1706 N N . ASP A 1 224 ? -20.577 -5.844 -1.644 1.00 96.56 224 ASP A N 1
ATOM 1707 C CA . ASP A 1 224 ? -19.585 -5.606 -0.592 1.00 96.56 224 ASP A CA 1
ATOM 1708 C C . ASP A 1 224 ? -18.583 -4.496 -0.970 1.00 96.56 224 ASP A C 1
ATOM 1710 O O . ASP A 1 224 ? -17.587 -4.295 -0.273 1.00 96.56 224 ASP A O 1
ATOM 1714 N N . PHE A 1 225 ? -18.796 -3.791 -2.088 1.00 98.06 225 PHE A N 1
ATOM 1715 C CA . PHE A 1 225 ? -17.909 -2.738 -2.577 1.00 98.06 225 PHE A CA 1
ATOM 1716 C C . PHE A 1 225 ? -18.589 -1.369 -2.627 1.00 98.06 225 PHE A C 1
ATOM 1718 O O . PHE A 1 225 ? -19.684 -1.214 -3.161 1.00 98.06 225 PHE A O 1
ATOM 1725 N N . GLU A 1 226 ? -17.865 -0.350 -2.170 1.00 97.56 226 GLU A N 1
ATOM 1726 C CA . GLU A 1 226 ? -18.245 1.053 -2.301 1.00 97.56 226 GLU A CA 1
ATOM 1727 C C . GLU A 1 226 ? -17.069 1.874 -2.849 1.00 97.56 226 GLU A C 1
ATOM 1729 O O . GLU A 1 226 ? -15.941 1.763 -2.365 1.00 97.56 226 GLU A O 1
ATOM 1734 N N . LEU A 1 227 ? -17.329 2.739 -3.835 1.00 95.94 227 LEU A N 1
ATOM 1735 C CA . LEU A 1 227 ? -16.384 3.766 -4.275 1.00 95.94 227 LEU A CA 1
ATOM 1736 C C . LEU A 1 227 ? -16.855 5.136 -3.786 1.00 95.94 227 LEU A C 1
ATOM 1738 O O . LEU A 1 227 ? -17.842 5.675 -4.282 1.00 95.94 227 LEU A O 1
ATOM 1742 N N . MET A 1 228 ? -16.100 5.726 -2.866 1.00 95.56 228 MET A N 1
ATOM 1743 C CA . MET A 1 228 ? -16.307 7.082 -2.381 1.00 95.56 228 MET A CA 1
ATOM 1744 C C . MET A 1 228 ? -15.270 8.008 -3.019 1.00 95.56 228 MET A C 1
ATOM 1746 O O . MET A 1 228 ? -14.061 7.837 -2.860 1.00 95.56 228 MET A O 1
ATOM 1750 N N . ARG A 1 229 ? -15.731 9.002 -3.777 1.00 95.00 229 ARG A N 1
ATOM 1751 C CA . ARG A 1 229 ? -14.833 10.002 -4.356 1.00 95.00 229 ARG A CA 1
ATOM 1752 C C . ARG A 1 229 ? -14.574 11.109 -3.342 1.00 95.00 229 ARG A C 1
ATOM 1754 O O . ARG A 1 229 ? -15.529 11.700 -2.853 1.00 95.00 229 ARG A O 1
ATOM 1761 N N . GLY A 1 230 ? -13.307 11.436 -3.118 1.00 94.62 230 GLY A N 1
ATOM 1762 C CA . GLY A 1 230 ? -12.926 12.553 -2.259 1.00 94.62 230 GLY A CA 1
ATOM 1763 C C . GLY A 1 230 ? -11.424 12.811 -2.220 1.00 94.62 230 GLY A C 1
ATOM 1764 O O . GLY A 1 230 ? -10.636 12.090 -2.836 1.00 94.62 230 GLY A O 1
ATOM 1765 N N . ASP A 1 231 ? -11.022 13.871 -1.531 1.00 95.25 231 ASP A N 1
ATOM 1766 C CA . ASP A 1 231 ? -9.628 14.260 -1.335 1.00 95.25 231 ASP A CA 1
ATOM 1767 C C . ASP A 1 231 ? -9.212 14.045 0.122 1.00 95.25 231 ASP A C 1
ATOM 1769 O O . ASP A 1 231 ? -9.781 14.621 1.041 1.00 95.25 231 ASP A O 1
ATOM 1773 N N . LEU A 1 232 ? -8.163 13.247 0.334 1.00 95.56 232 LEU A N 1
ATOM 1774 C CA . LEU A 1 232 ? -7.639 12.938 1.667 1.00 95.56 232 LEU A CA 1
ATOM 1775 C C . LEU A 1 232 ? -7.218 14.194 2.450 1.00 95.56 232 LEU A C 1
ATOM 1777 O O . LEU A 1 232 ? -7.171 14.176 3.676 1.00 95.56 232 LEU A O 1
ATOM 1781 N N . ARG A 1 233 ? -6.882 15.284 1.755 1.00 95.38 233 ARG A N 1
ATOM 1782 C CA . ARG A 1 233 ? -6.489 16.549 2.387 1.00 95.38 233 ARG A CA 1
ATOM 1783 C C . ARG A 1 233 ? -7.668 17.285 3.021 1.00 95.38 233 ARG A C 1
ATOM 1785 O O . ARG A 1 233 ? -7.439 18.158 3.855 1.00 95.38 233 ARG A O 1
ATOM 1792 N N . HIS A 1 234 ? -8.895 16.954 2.628 1.00 96.44 234 HIS A N 1
ATOM 1793 C CA . HIS A 1 234 ? -10.112 17.449 3.256 1.00 96.44 234 HIS A CA 1
ATOM 1794 C C . HIS A 1 234 ? -10.486 16.488 4.383 1.00 96.44 234 HIS A C 1
ATOM 1796 O O . HIS A 1 234 ? -10.958 15.373 4.159 1.00 96.44 234 HIS A O 1
ATOM 1802 N N . ILE A 1 235 ? -10.176 16.892 5.615 1.00 91.38 235 ILE A N 1
ATOM 1803 C CA . ILE A 1 235 ? -10.292 16.012 6.782 1.00 91.38 235 ILE A CA 1
ATOM 1804 C C . ILE A 1 235 ? -11.737 15.584 7.051 1.00 91.38 235 ILE A C 1
ATOM 1806 O O . ILE A 1 235 ? -11.960 14.477 7.520 1.00 91.38 235 ILE A O 1
ATOM 1810 N N . ASP A 1 236 ? -12.713 16.423 6.721 1.00 93.06 236 ASP A N 1
ATOM 1811 C CA . ASP A 1 236 ? -14.141 16.126 6.787 1.00 93.06 236 ASP A CA 1
ATOM 1812 C C . ASP A 1 236 ? -14.534 14.992 5.829 1.00 93.06 236 ASP A C 1
ATOM 1814 O O . ASP A 1 236 ? -15.188 14.038 6.252 1.00 93.06 236 ASP A O 1
ATOM 1818 N N . GLU A 1 237 ? -14.062 15.029 4.578 1.00 96.44 237 GLU A N 1
ATOM 1819 C CA . GLU A 1 237 ? -14.273 13.942 3.613 1.00 96.44 237 GLU A CA 1
ATOM 1820 C C . GLU A 1 237 ? -13.589 12.644 4.071 1.00 96.44 237 GLU A C 1
ATOM 1822 O O . GLU A 1 237 ? -14.176 11.562 3.999 1.00 96.44 237 GLU A O 1
ATOM 1827 N N . ALA A 1 238 ? -12.357 12.746 4.581 1.00 93.88 238 ALA A N 1
ATOM 1828 C CA . ALA A 1 238 ? -11.603 11.603 5.086 1.00 93.88 238 ALA A CA 1
ATOM 1829 C C . ALA A 1 238 ? -12.259 10.972 6.328 1.00 93.88 238 ALA A C 1
ATOM 1831 O O . ALA A 1 238 ? -12.324 9.749 6.437 1.00 93.88 238 ALA A O 1
ATOM 1832 N N . VAL A 1 239 ? -12.776 11.790 7.249 1.00 92.62 239 VAL A N 1
ATOM 1833 C CA . VAL A 1 239 ? -13.506 11.345 8.446 1.00 92.62 239 VAL A CA 1
ATOM 1834 C C . VAL A 1 239 ? -14.826 10.682 8.072 1.00 92.62 239 VAL A C 1
ATOM 1836 O O . VAL A 1 239 ? -15.131 9.631 8.629 1.00 92.62 239 VAL A O 1
ATOM 1839 N N . ALA A 1 240 ? -15.568 11.234 7.109 1.00 94.12 240 ALA A N 1
ATOM 1840 C CA . ALA A 1 240 ? -16.781 10.602 6.594 1.00 94.12 240 ALA A CA 1
ATOM 1841 C C . ALA A 1 240 ? -16.479 9.228 5.971 1.00 94.12 240 ALA A C 1
ATOM 1843 O O . ALA A 1 240 ? -17.203 8.262 6.197 1.00 94.12 240 ALA A O 1
ATOM 1844 N N . ALA A 1 241 ? -15.357 9.095 5.258 1.00 96.25 241 ALA A N 1
ATOM 1845 C CA . ALA A 1 241 ? -14.945 7.817 4.682 1.00 96.25 241 ALA A CA 1
ATOM 1846 C C . ALA A 1 241 ? -14.607 6.743 5.736 1.00 96.25 241 ALA A C 1
ATOM 1848 O O . ALA A 1 241 ? -14.724 5.552 5.436 1.00 96.25 241 ALA A O 1
ATOM 1849 N N . LEU A 1 242 ? -14.218 7.131 6.956 1.00 92.81 242 LEU A N 1
ATOM 1850 C CA . LEU A 1 242 ? -13.929 6.211 8.065 1.00 92.81 242 LEU A CA 1
ATOM 1851 C C . LEU A 1 242 ? -15.191 5.634 8.727 1.00 92.81 242 LEU A C 1
ATOM 1853 O O . LEU A 1 242 ? -15.097 4.625 9.427 1.00 92.81 242 LEU A O 1
ATOM 1857 N N . GLU A 1 243 ? -16.367 6.223 8.496 1.00 87.50 243 GLU A N 1
ATOM 1858 C CA . GLU A 1 243 ? -17.602 5.815 9.164 1.00 87.50 243 GLU A CA 1
ATOM 1859 C C . GLU A 1 243 ? -17.946 4.340 8.888 1.00 87.50 243 GLU A C 1
ATOM 1861 O O . GLU A 1 243 ? -18.087 3.919 7.736 1.00 87.50 243 GLU A O 1
ATOM 1866 N N . GLY A 1 244 ? -18.088 3.554 9.962 1.00 82.81 244 GLY A N 1
ATOM 1867 C CA . GLY A 1 244 ? -18.446 2.133 9.903 1.00 82.81 244 GLY A CA 1
ATOM 1868 C C . GLY A 1 244 ? -17.310 1.185 9.500 1.00 82.81 244 GLY A C 1
ATOM 1869 O O . GLY A 1 244 ? -17.576 0.018 9.217 1.00 82.81 244 GLY A O 1
ATOM 1870 N N . MET A 1 245 ? -16.063 1.662 9.446 1.00 91.50 245 MET A N 1
ATOM 1871 C CA . MET A 1 245 ? -14.901 0.865 9.037 1.00 91.50 245 MET A CA 1
ATOM 1872 C C . MET A 1 245 ? -14.168 0.265 10.245 1.00 91.50 245 MET A C 1
ATOM 1874 O O . MET A 1 245 ? -14.022 0.916 11.275 1.00 91.50 245 MET A O 1
ATOM 1878 N N . ASP A 1 246 ? -13.644 -0.956 10.101 1.00 86.00 246 ASP A N 1
ATOM 1879 C CA . ASP A 1 246 ? -12.878 -1.646 11.154 1.00 86.00 246 ASP A CA 1
ATOM 1880 C C . ASP A 1 246 ? -11.358 -1.485 10.981 1.00 86.00 246 ASP A C 1
ATOM 1882 O O . ASP A 1 246 ? -10.581 -1.612 11.933 1.00 86.00 246 ASP A O 1
ATOM 1886 N N . ALA A 1 247 ? -10.915 -1.236 9.747 1.00 95.81 247 ALA A N 1
ATOM 1887 C CA . ALA A 1 247 ? -9.514 -1.042 9.399 1.00 95.81 247 ALA A CA 1
ATOM 1888 C C . ALA A 1 247 ? -9.350 0.015 8.306 1.00 95.81 247 ALA A C 1
ATOM 1890 O O . ALA A 1 247 ? -10.211 0.175 7.440 1.00 95.81 247 ALA A O 1
ATOM 1891 N N . CYS A 1 248 ? -8.199 0.685 8.301 1.00 98.56 248 CYS A N 1
ATOM 1892 C CA . CYS A 1 248 ? -7.839 1.658 7.278 1.00 98.56 248 CYS A CA 1
ATOM 1893 C C . CYS A 1 248 ? -6.482 1.320 6.655 1.00 98.56 248 CYS A C 1
ATOM 1895 O O . CYS A 1 248 ? -5.490 1.099 7.349 1.00 98.56 248 CYS A O 1
ATOM 1897 N N . ILE A 1 249 ? -6.433 1.305 5.325 1.00 98.88 249 ILE A N 1
ATOM 1898 C CA . ILE A 1 249 ? -5.223 1.130 4.529 1.00 98.88 249 ILE A CA 1
ATOM 1899 C C . ILE A 1 249 ? -4.981 2.411 3.735 1.00 98.88 249 ILE A C 1
ATOM 1901 O O . ILE A 1 249 ? -5.715 2.729 2.799 1.00 98.88 249 ILE A O 1
ATOM 1905 N N . LEU A 1 250 ? -3.918 3.133 4.084 1.00 98.81 250 LEU A N 1
ATOM 1906 C CA . LEU A 1 250 ? -3.526 4.366 3.417 1.00 98.81 250 LEU A CA 1
ATOM 1907 C C . LEU A 1 250 ? -2.482 4.094 2.326 1.00 98.81 250 LEU A C 1
ATOM 1909 O O . LEU A 1 250 ? -1.295 3.908 2.608 1.00 98.81 250 LEU A O 1
ATOM 1913 N N . LEU A 1 251 ? -2.934 4.110 1.069 1.00 98.50 251 LEU A N 1
ATOM 1914 C CA . LEU A 1 251 ? -2.101 3.985 -0.133 1.00 98.50 251 LEU A CA 1
ATOM 1915 C C . LEU A 1 251 ? -1.945 5.304 -0.902 1.00 98.50 251 LEU A C 1
ATOM 1917 O O . LEU A 1 251 ? -0.970 5.461 -1.642 1.00 98.50 251 LEU A O 1
ATOM 1921 N N . ALA A 1 252 ? -2.902 6.229 -0.769 1.00 96.19 252 ALA A N 1
ATOM 1922 C CA . ALA A 1 252 ? -2.888 7.496 -1.492 1.00 96.19 252 ALA A CA 1
ATOM 1923 C C . ALA A 1 252 ? -1.630 8.307 -1.173 1.00 96.19 252 ALA A C 1
ATOM 1925 O O . ALA A 1 252 ? -1.295 8.571 -0.018 1.00 96.19 252 ALA A O 1
ATOM 1926 N N . ALA A 1 253 ? -0.929 8.695 -2.232 1.00 94.94 253 ALA A N 1
ATOM 1927 C CA . ALA A 1 253 ? 0.234 9.558 -2.184 1.00 94.94 253 ALA A CA 1
ATOM 1928 C C . ALA A 1 253 ? 0.532 10.096 -3.587 1.00 94.94 253 ALA A C 1
ATOM 1930 O O . ALA A 1 253 ? 0.245 9.449 -4.598 1.00 94.94 253 ALA A O 1
ATOM 1931 N N . ILE A 1 254 ? 1.207 11.238 -3.643 1.00 92.25 254 ILE A N 1
ATOM 1932 C CA . ILE A 1 254 ? 1.956 11.670 -4.821 1.00 92.25 254 ILE A CA 1
ATOM 1933 C C . ILE A 1 254 ? 3.285 10.913 -4.804 1.00 92.25 254 ILE A C 1
ATOM 1935 O O . ILE A 1 254 ? 4.119 11.123 -3.921 1.00 92.25 254 ILE A O 1
ATOM 1939 N N . VAL A 1 255 ? 3.448 9.972 -5.737 1.00 87.88 255 VAL A N 1
ATOM 1940 C CA . VAL A 1 255 ? 4.531 8.975 -5.712 1.00 87.88 255 VAL A CA 1
ATOM 1941 C C . VAL A 1 255 ? 5.589 9.249 -6.772 1.00 87.88 255 VAL A C 1
ATOM 1943 O O . VAL A 1 255 ? 5.278 9.296 -7.962 1.00 87.88 255 VAL A O 1
ATOM 1946 N N . GLY A 1 256 ? 6.849 9.250 -6.333 1.00 79.69 256 GLY A N 1
ATOM 1947 C CA . GLY A 1 256 ? 8.035 9.315 -7.186 1.00 79.69 256 GLY A CA 1
ATOM 1948 C C . GLY A 1 256 ? 8.648 10.711 -7.224 1.00 79.69 256 GLY A C 1
ATOM 1949 O O . GLY A 1 256 ? 7.936 11.711 -7.209 1.00 79.69 256 GLY A O 1
ATOM 1950 N N . ASP A 1 257 ? 9.981 10.769 -7.285 1.00 80.75 257 ASP A N 1
ATOM 1951 C CA . ASP A 1 257 ? 10.728 12.031 -7.238 1.00 80.75 257 ASP A CA 1
ATOM 1952 C C . ASP A 1 257 ? 10.294 13.048 -8.314 1.00 80.75 257 ASP A C 1
ATOM 1954 O O . ASP A 1 257 ? 10.020 14.188 -7.940 1.00 80.75 257 ASP A O 1
ATOM 1958 N N . PRO A 1 258 ? 10.085 12.671 -9.596 1.00 84.31 258 PRO A N 1
ATOM 1959 C CA . PRO A 1 258 ? 9.652 13.635 -10.608 1.00 84.31 258 PRO A CA 1
ATOM 1960 C C . PRO A 1 258 ? 8.296 14.282 -10.286 1.00 84.31 258 PRO A C 1
ATOM 1962 O O . PRO A 1 258 ? 8.168 15.503 -10.338 1.00 84.31 258 PRO A O 1
ATOM 1965 N N . ALA A 1 259 ? 7.298 13.483 -9.889 1.00 83.56 259 ALA A N 1
ATOM 1966 C CA . ALA A 1 259 ? 5.965 13.984 -9.550 1.00 83.56 259 ALA A CA 1
ATOM 1967 C C . ALA A 1 259 ? 5.987 14.847 -8.277 1.00 83.56 259 ALA A C 1
ATOM 1969 O O . ALA A 1 259 ? 5.376 15.916 -8.234 1.00 83.56 259 ALA A O 1
ATOM 1970 N N . SER A 1 260 ? 6.731 14.405 -7.258 1.00 84.88 260 SER A N 1
ATOM 1971 C CA . SER A 1 260 ? 6.850 15.125 -5.992 1.00 84.88 260 SER A CA 1
ATOM 1972 C C . SER A 1 260 ? 7.602 16.447 -6.119 1.00 84.88 260 SER A C 1
ATOM 1974 O O . SER A 1 260 ? 7.200 17.439 -5.517 1.00 84.88 260 SER A O 1
ATOM 1976 N N . LYS A 1 261 ? 8.678 16.483 -6.913 1.00 86.38 261 LYS A N 1
ATOM 1977 C CA . LYS A 1 261 ? 9.454 17.701 -7.174 1.00 86.38 261 LYS A CA 1
ATOM 1978 C C . LYS A 1 261 ? 8.660 18.718 -7.992 1.00 86.38 261 LYS A C 1
ATOM 1980 O O . LYS A 1 261 ? 8.787 19.911 -7.738 1.00 86.38 261 LYS A O 1
ATOM 1985 N N . ALA A 1 262 ? 7.832 18.253 -8.928 1.00 85.62 262 ALA A N 1
ATOM 1986 C CA . ALA A 1 262 ? 6.943 19.117 -9.699 1.00 85.62 262 ALA A CA 1
ATOM 1987 C C . ALA A 1 262 ? 5.844 19.761 -8.832 1.00 85.62 262 ALA A C 1
ATOM 1989 O O . ALA A 1 262 ? 5.454 20.893 -9.095 1.00 85.62 262 ALA A O 1
ATOM 1990 N N . ASN A 1 263 ? 5.378 19.076 -7.776 1.00 87.00 263 ASN A N 1
ATOM 1991 C CA . ASN A 1 263 ? 4.245 19.522 -6.954 1.00 87.00 263 ASN A CA 1
ATOM 199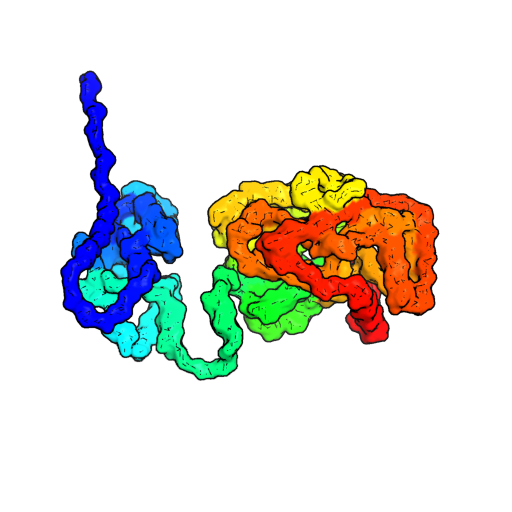2 C C . ASN A 1 263 ? 4.552 19.430 -5.444 1.00 87.00 263 ASN A C 1
ATOM 1994 O O . ASN A 1 263 ? 3.943 18.624 -4.730 1.00 87.00 263 ASN A O 1
ATOM 1998 N N . PRO A 1 264 ? 5.495 20.230 -4.910 1.00 92.06 264 PRO A N 1
ATOM 1999 C CA . PRO A 1 264 ? 5.994 20.056 -3.547 1.00 92.06 264 PRO A CA 1
ATOM 2000 C C . PRO A 1 264 ? 4.943 20.350 -2.470 1.00 92.06 264 PRO A C 1
ATOM 2002 O O . PRO A 1 264 ? 4.858 19.616 -1.486 1.00 92.06 264 PRO A O 1
ATOM 2005 N N . ARG A 1 265 ? 4.111 21.385 -2.658 1.00 93.44 265 ARG A N 1
ATOM 2006 C CA . ARG A 1 265 ? 3.037 21.743 -1.714 1.00 93.44 265 ARG A CA 1
ATOM 2007 C C . ARG A 1 265 ? 1.992 20.634 -1.618 1.00 93.44 265 ARG A C 1
ATOM 2009 O O . ARG A 1 265 ? 1.683 20.181 -0.521 1.00 93.44 265 ARG A O 1
ATOM 2016 N N . GLU A 1 266 ? 1.517 20.167 -2.768 1.00 92.44 266 GLU A N 1
ATOM 2017 C CA . GLU A 1 266 ? 0.564 19.058 -2.877 1.00 92.44 266 GLU A CA 1
ATOM 2018 C C . GLU A 1 266 ? 1.132 17.769 -2.279 1.00 92.44 266 GLU A C 1
ATOM 2020 O O . GLU A 1 266 ? 0.436 17.039 -1.575 1.00 92.44 266 GLU A O 1
ATOM 2025 N N . THR A 1 267 ? 2.424 17.518 -2.504 1.00 94.25 267 THR A N 1
ATOM 2026 C CA . THR A 1 267 ? 3.132 16.353 -1.967 1.00 94.25 267 THR A CA 1
ATOM 2027 C C . THR A 1 267 ? 3.204 16.403 -0.450 1.00 94.25 267 THR A C 1
ATOM 2029 O O . THR A 1 267 ? 2.901 15.409 0.196 1.00 94.25 267 THR A O 1
ATOM 2032 N N . ILE A 1 268 ? 3.577 17.538 0.142 1.00 97.06 268 ILE A N 1
ATOM 2033 C CA . ILE A 1 268 ? 3.627 17.684 1.603 1.00 97.06 268 ILE A CA 1
ATOM 2034 C C . ILE A 1 268 ? 2.217 17.579 2.196 1.00 97.06 268 ILE A C 1
ATOM 2036 O O . ILE A 1 268 ? 2.018 16.852 3.169 1.00 97.06 268 ILE A O 1
ATOM 2040 N N . GLY A 1 269 ? 1.236 18.253 1.588 1.00 97.00 269 GLY A N 1
ATOM 2041 C CA . GLY A 1 269 ? -0.157 18.212 2.029 1.00 97.00 269 GLY A CA 1
ATOM 2042 C C . GLY A 1 269 ? -0.729 16.795 2.017 1.00 97.00 269 GLY A C 1
ATOM 2043 O O . GLY A 1 269 ? -1.260 16.346 3.024 1.00 97.00 269 GLY A O 1
ATOM 2044 N N . THR A 1 270 ? -0.559 16.069 0.911 1.00 96.00 270 THR A N 1
ATOM 2045 C CA . THR A 1 270 ? -1.095 14.708 0.741 1.00 96.00 270 THR A CA 1
ATOM 2046 C C . THR A 1 270 ? -0.288 13.672 1.515 1.00 96.00 270 THR A C 1
ATOM 2048 O O . THR A 1 270 ? -0.842 12.890 2.282 1.00 96.00 270 THR A O 1
ATOM 2051 N N . ASN A 1 271 ? 1.029 13.631 1.300 1.00 97.50 271 ASN A N 1
ATOM 2052 C CA . ASN A 1 271 ? 1.839 12.504 1.748 1.00 97.50 271 ASN A CA 1
ATOM 2053 C C . ASN A 1 271 ? 2.160 12.562 3.232 1.00 97.50 271 ASN A C 1
ATOM 2055 O O . ASN A 1 271 ? 2.389 11.493 3.781 1.00 97.50 271 ASN A O 1
ATOM 2059 N N . LEU A 1 272 ? 2.233 13.764 3.824 1.00 98.19 272 LEU A N 1
ATOM 2060 C CA . LEU A 1 272 ? 2.653 13.982 5.208 1.00 98.19 272 LEU A CA 1
ATOM 2061 C C . LEU A 1 272 ? 1.503 14.481 6.081 1.00 98.19 272 LEU A C 1
ATOM 2063 O O . LEU A 1 272 ? 1.085 13.770 6.989 1.00 98.19 272 LEU A O 1
ATOM 2067 N N . VAL A 1 273 ? 0.989 15.684 5.806 1.00 98.25 273 VAL A N 1
ATOM 2068 C CA . VAL A 1 273 ? 0.014 16.344 6.692 1.00 98.25 273 VAL A CA 1
ATOM 2069 C C . VAL A 1 273 ? -1.278 15.535 6.769 1.00 98.25 273 VAL A C 1
ATOM 2071 O O . VAL A 1 273 ? -1.706 15.154 7.855 1.00 98.25 273 VAL A O 1
ATOM 2074 N N . ALA A 1 274 ? -1.865 15.206 5.618 1.00 98.19 274 ALA A N 1
ATOM 2075 C CA . ALA A 1 274 ? -3.113 14.459 5.569 1.00 98.19 274 ALA A CA 1
ATOM 2076 C C . ALA A 1 274 ? -2.948 13.001 6.033 1.00 98.19 274 ALA A C 1
ATOM 2078 O O . ALA A 1 274 ? -3.846 12.446 6.659 1.00 98.19 274 ALA A O 1
ATOM 2079 N N . ALA A 1 275 ? -1.781 12.390 5.797 1.00 98.38 275 ALA A N 1
ATOM 2080 C CA . ALA A 1 275 ? -1.476 11.049 6.291 1.00 98.38 275 ALA A CA 1
ATOM 2081 C C . ALA A 1 275 ? -1.441 10.981 7.828 1.00 98.38 275 ALA A C 1
ATOM 2083 O O . ALA A 1 275 ? -2.016 10.063 8.413 1.00 98.38 275 ALA A O 1
ATOM 2084 N N . GLN A 1 276 ? -0.796 11.955 8.478 1.00 98.19 276 GLN A N 1
ATOM 2085 C CA . GLN A 1 276 ? -0.765 12.050 9.939 1.00 98.19 276 GLN A CA 1
ATOM 2086 C C . GLN A 1 276 ? -2.150 12.378 10.507 1.00 98.19 276 GLN A C 1
ATOM 2088 O O . GLN A 1 276 ? -2.580 11.719 11.450 1.00 98.19 276 GLN A O 1
ATOM 2093 N N . ALA A 1 277 ? -2.872 13.328 9.901 1.00 97.75 277 ALA A N 1
ATOM 2094 C CA . ALA A 1 277 ? -4.224 13.689 10.324 1.00 97.75 277 ALA A CA 1
ATOM 2095 C C . ALA A 1 277 ? -5.207 12.511 10.212 1.00 97.75 277 ALA A C 1
ATOM 2097 O O . ALA A 1 277 ? -6.015 12.298 11.110 1.00 97.75 277 ALA A O 1
ATOM 2098 N N . LEU A 1 278 ? -5.111 11.704 9.150 1.00 98.12 278 LEU A N 1
ATOM 2099 C CA . LEU A 1 278 ? -5.919 10.494 9.002 1.00 98.12 278 LEU A CA 1
ATOM 2100 C C . LEU A 1 278 ? -5.593 9.452 10.075 1.00 98.12 278 LEU A C 1
ATOM 2102 O O . LEU A 1 278 ? -6.510 8.841 10.619 1.00 98.12 278 LEU A O 1
ATOM 2106 N N . ALA A 1 279 ? -4.311 9.216 10.363 1.00 97.69 279 ALA A N 1
ATOM 2107 C CA . ALA A 1 279 ? -3.918 8.263 11.398 1.00 97.69 279 ALA A CA 1
ATOM 2108 C C . ALA A 1 279 ? -4.440 8.691 12.777 1.00 97.69 279 ALA A C 1
ATOM 2110 O O . ALA A 1 279 ? -4.983 7.865 13.508 1.00 97.69 279 ALA A O 1
ATOM 2111 N N . ASP A 1 280 ? -4.355 9.985 13.088 1.00 95.00 280 ASP A N 1
ATOM 2112 C CA . ASP A 1 280 ? -4.926 10.553 14.308 1.00 95.00 280 ASP A CA 1
ATOM 2113 C C . ASP A 1 280 ? -6.460 10.407 14.329 1.00 95.00 280 ASP A C 1
ATOM 2115 O O . ASP A 1 280 ? -7.030 9.914 15.299 1.00 95.00 280 ASP A O 1
ATOM 2119 N N . ALA A 1 281 ? -7.146 10.694 13.216 1.00 94.62 281 ALA A N 1
ATOM 2120 C CA . ALA A 1 281 ? -8.589 10.477 13.091 1.00 94.62 281 ALA A CA 1
ATOM 2121 C C . ALA A 1 281 ? -8.990 9.001 13.286 1.00 94.62 281 ALA A C 1
ATOM 2123 O O . ALA A 1 281 ? -9.968 8.721 13.980 1.00 94.62 281 ALA A O 1
ATOM 2124 N N . CYS A 1 282 ? -8.224 8.050 12.738 1.00 93.12 282 CYS A N 1
ATOM 2125 C CA . CYS A 1 282 ? -8.439 6.617 12.961 1.00 93.12 282 CYS A CA 1
ATOM 2126 C C . CYS A 1 282 ? -8.303 6.263 14.445 1.00 93.12 282 CYS A C 1
ATOM 2128 O O . CYS A 1 282 ? -9.148 5.548 14.985 1.00 93.12 282 CYS A O 1
ATOM 2130 N N . ARG A 1 283 ? -7.282 6.802 15.122 1.00 90.69 283 ARG A N 1
ATOM 2131 C CA . ARG A 1 283 ? -7.093 6.638 16.567 1.00 90.69 283 ARG A CA 1
ATOM 2132 C C . ARG A 1 283 ? -8.283 7.191 17.355 1.00 90.69 283 ARG A C 1
ATOM 2134 O O . ARG A 1 283 ? -8.822 6.486 18.208 1.00 90.69 283 ARG A O 1
ATOM 2141 N N . TYR A 1 284 ? -8.743 8.404 17.051 1.00 85.50 284 TYR A N 1
ATOM 2142 C CA . TYR A 1 284 ? -9.919 9.000 17.699 1.00 85.50 284 TYR A CA 1
ATOM 2143 C C . TYR A 1 284 ? -11.196 8.178 17.475 1.00 85.50 284 TYR A C 1
ATOM 2145 O O . TYR A 1 284 ? -11.976 7.999 18.409 1.00 85.50 284 TYR A O 1
ATOM 2153 N N . GLN A 1 285 ? -11.382 7.617 16.278 1.00 83.75 285 GLN A N 1
ATOM 2154 C CA . GLN A 1 285 ? -12.521 6.754 15.942 1.00 83.75 285 GLN A CA 1
ATOM 2155 C C . GLN A 1 285 ? -12.361 5.295 16.401 1.00 83.75 285 GLN A C 1
ATOM 2157 O O . GLN A 1 285 ? -13.241 4.478 16.145 1.00 83.75 285 GLN A O 1
ATOM 2162 N N . GLN A 1 286 ? -11.273 4.960 17.105 1.00 83.56 286 GLN A N 1
ATOM 2163 C CA . GLN A 1 286 ? -10.978 3.603 17.588 1.00 83.56 286 GLN A CA 1
ATOM 2164 C C . GLN A 1 286 ? -10.834 2.562 16.460 1.00 83.56 286 GLN A C 1
ATOM 2166 O O . GLN A 1 286 ? -11.036 1.364 16.666 1.00 83.56 286 GLN A O 1
ATOM 2171 N N . ILE A 1 287 ? -10.421 3.006 15.270 1.00 88.31 287 ILE A N 1
ATOM 2172 C CA . ILE A 1 287 ? -10.028 2.138 14.158 1.00 88.31 287 ILE A CA 1
ATOM 2173 C C . ILE A 1 287 ? -8.604 1.666 14.438 1.00 88.31 287 ILE A C 1
ATOM 2175 O O . ILE A 1 287 ? -7.613 2.291 14.057 1.00 88.31 287 ILE A O 1
ATOM 2179 N N . ASN A 1 288 ? -8.511 0.559 15.170 1.00 83.75 288 ASN A N 1
ATOM 2180 C CA . ASN A 1 288 ? -7.252 0.070 15.723 1.00 83.75 288 ASN A CA 1
ATOM 2181 C C . ASN A 1 288 ? -6.274 -0.397 14.629 1.00 83.75 288 ASN A C 1
ATOM 2183 O O . ASN A 1 288 ? -5.065 -0.221 14.748 1.00 83.75 288 ASN A O 1
ATOM 2187 N N . ARG A 1 289 ? -6.775 -0.985 13.535 1.00 91.69 289 ARG A N 1
ATOM 2188 C CA . ARG A 1 289 ? -5.931 -1.542 12.470 1.00 91.69 289 ARG A CA 1
ATOM 2189 C C . ARG A 1 289 ? -5.665 -0.504 11.377 1.00 91.69 289 ARG A C 1
ATOM 2191 O O . ARG A 1 289 ? -6.507 -0.290 10.507 1.00 91.69 289 ARG A O 1
ATOM 2198 N N . PHE A 1 290 ? -4.467 0.081 11.380 1.00 98.31 290 PHE A N 1
ATOM 2199 C CA . PHE A 1 290 ? -4.048 1.071 10.384 1.00 98.31 290 PHE A CA 1
ATOM 2200 C C . PHE A 1 290 ? -2.793 0.620 9.631 1.00 98.31 290 PHE A C 1
ATOM 2202 O O . PHE A 1 290 ? -1.740 0.420 10.230 1.00 98.31 290 PHE A O 1
ATOM 2209 N N . LEU A 1 291 ? -2.876 0.465 8.309 1.00 98.88 291 LEU A N 1
ATOM 2210 C CA . LEU A 1 291 ? -1.745 0.065 7.468 1.00 98.88 291 LEU A CA 1
ATOM 2211 C C . LEU A 1 291 ? -1.328 1.215 6.553 1.00 98.88 291 LEU A C 1
ATOM 2213 O O . LEU A 1 291 ? -2.135 1.736 5.786 1.00 98.88 291 LEU A O 1
ATOM 2217 N N . TYR A 1 292 ? -0.051 1.582 6.586 1.00 98.88 292 TYR A N 1
ATOM 2218 C CA . TYR A 1 292 ? 0.501 2.691 5.815 1.00 98.88 292 TYR A CA 1
ATOM 2219 C C . TYR A 1 292 ? 1.453 2.210 4.720 1.00 98.88 292 TYR A C 1
ATOM 2221 O O . TYR A 1 292 ? 2.425 1.499 4.990 1.00 98.88 292 TYR A O 1
ATOM 2229 N N . ALA A 1 293 ? 1.225 2.648 3.479 1.00 98.69 293 ALA A N 1
ATOM 2230 C CA . ALA A 1 293 ? 2.165 2.441 2.383 1.00 98.69 293 ALA A CA 1
ATOM 2231 C C . ALA A 1 293 ? 3.353 3.401 2.480 1.00 98.69 293 ALA A C 1
ATOM 2233 O O . ALA A 1 293 ? 3.268 4.566 2.080 1.00 98.69 293 ALA A O 1
ATOM 2234 N N . SER A 1 294 ? 4.488 2.890 2.945 1.00 98.19 294 SER A N 1
ATOM 2235 C CA . SER A 1 294 ? 5.782 3.560 2.853 1.00 98.19 294 SER A CA 1
ATOM 2236 C C . SER A 1 294 ? 6.609 3.017 1.674 1.00 98.19 294 SER A C 1
ATOM 2238 O O . SER A 1 294 ? 6.078 2.445 0.721 1.00 98.19 294 SER A O 1
ATOM 2240 N N . THR A 1 295 ? 7.923 3.238 1.670 1.00 97.38 295 THR A N 1
ATOM 2241 C CA . THR A 1 295 ? 8.816 2.884 0.563 1.00 97.38 295 THR A CA 1
ATOM 2242 C C . THR A 1 295 ? 10.221 2.543 1.044 1.00 97.38 295 THR A C 1
ATOM 2244 O O . THR A 1 295 ? 10.721 3.179 1.959 1.00 97.38 295 THR A O 1
ATOM 2247 N N . CYS A 1 296 ? 10.920 1.636 0.360 1.00 96.19 296 CYS A N 1
ATOM 2248 C CA . CYS A 1 296 ? 12.365 1.459 0.541 1.00 96.19 296 CYS A CA 1
ATOM 2249 C C . CYS A 1 296 ? 13.187 2.659 0.024 1.00 96.19 296 CYS A C 1
ATOM 2251 O O . CYS A 1 296 ? 14.370 2.769 0.319 1.00 96.19 296 CYS A O 1
ATOM 2253 N N . SER A 1 297 ? 12.585 3.610 -0.705 1.00 93.31 297 SER A N 1
ATOM 2254 C CA . SER A 1 297 ? 13.289 4.829 -1.152 1.00 93.31 297 SER A CA 1
ATOM 2255 C C . SER A 1 297 ? 13.778 5.711 0.007 1.00 93.31 297 SER A C 1
ATOM 2257 O O . SER A 1 297 ? 14.570 6.622 -0.222 1.00 93.31 297 SER A O 1
ATOM 2259 N N . VAL A 1 298 ? 13.310 5.460 1.236 1.00 94.88 298 VAL A N 1
ATOM 2260 C CA . VAL A 1 298 ? 13.774 6.127 2.465 1.00 94.88 298 VAL A CA 1
ATOM 2261 C C . VAL A 1 298 ? 15.252 5.874 2.761 1.00 94.88 298 VAL A C 1
ATOM 2263 O O . VAL A 1 298 ? 15.892 6.702 3.403 1.00 94.88 298 VAL A O 1
ATOM 2266 N N . TYR A 1 299 ? 15.799 4.764 2.262 1.00 94.50 299 TYR A N 1
ATOM 2267 C CA . TYR A 1 299 ? 17.199 4.403 2.445 1.00 94.50 299 TYR A CA 1
ATOM 2268 C C . TYR A 1 299 ? 18.150 5.191 1.536 1.00 94.50 299 TYR A C 1
ATOM 2270 O O . TYR A 1 299 ? 19.289 5.424 1.914 1.00 94.50 299 TYR A O 1
ATOM 2278 N N . GLY A 1 300 ? 17.680 5.640 0.366 1.00 86.00 300 GLY A N 1
ATOM 2279 C CA . GLY A 1 300 ? 18.431 6.501 -0.554 1.00 86.00 300 GLY A CA 1
ATOM 2280 C C . GLY A 1 300 ? 19.695 5.883 -1.152 1.00 86.00 300 GLY A C 1
ATOM 2281 O O . GLY A 1 300 ? 19.606 5.274 -2.209 1.00 86.00 300 GLY A O 1
ATOM 2282 N N . LEU A 1 301 ? 20.857 6.102 -0.536 1.00 81.62 301 LEU A N 1
ATOM 2283 C CA . LEU A 1 301 ? 22.163 5.607 -0.992 1.00 81.62 301 LEU A CA 1
ATOM 2284 C C . LEU A 1 301 ? 22.736 4.649 0.056 1.00 81.62 301 LEU A C 1
ATOM 2286 O O . LEU A 1 301 ? 22.996 5.063 1.185 1.00 81.62 301 LEU A O 1
ATOM 2290 N N . GLY A 1 302 ? 22.975 3.388 -0.311 1.00 66.81 302 GLY A N 1
ATOM 2291 C CA . GLY A 1 302 ? 23.560 2.395 0.587 1.00 66.81 302 GLY A CA 1
ATOM 2292 C C . GLY A 1 302 ? 24.334 1.300 -0.145 1.00 66.81 302 GLY A C 1
ATOM 2293 O O . GLY A 1 302 ? 23.805 0.625 -1.022 1.00 66.81 302 GLY A O 1
ATOM 2294 N N . GLY A 1 303 ? 25.597 1.094 0.247 1.00 71.12 303 GLY A N 1
ATOM 2295 C CA . GLY A 1 303 ? 26.459 0.057 -0.341 1.00 71.12 303 GLY A CA 1
ATOM 2296 C C . GLY A 1 303 ? 26.227 -1.357 0.217 1.00 71.12 303 GLY A C 1
ATOM 2297 O O . GLY A 1 303 ? 26.456 -2.349 -0.482 1.00 71.12 303 GLY A O 1
ATOM 2298 N N . ALA A 1 304 ? 25.753 -1.469 1.461 1.00 83.88 304 ALA A N 1
ATOM 2299 C CA . ALA A 1 304 ? 25.425 -2.737 2.117 1.00 83.88 304 ALA A CA 1
ATOM 2300 C C . ALA A 1 304 ? 23.955 -3.139 1.888 1.00 83.88 304 ALA A C 1
ATOM 2302 O O . ALA A 1 304 ? 23.168 -2.370 1.340 1.00 83.88 304 ALA A O 1
ATOM 2303 N N . VAL A 1 305 ? 23.587 -4.357 2.293 1.00 94.69 305 VAL A N 1
ATOM 2304 C CA . VAL A 1 305 ? 22.178 -4.777 2.356 1.00 94.69 305 VAL A CA 1
ATOM 2305 C C . VAL A 1 305 ? 21.536 -4.114 3.577 1.00 94.69 305 VAL A C 1
ATOM 2307 O O . VAL A 1 305 ? 22.062 -4.234 4.679 1.00 94.69 305 VAL A O 1
ATOM 2310 N N . LEU A 1 306 ? 20.435 -3.394 3.368 1.00 96.19 306 LEU A N 1
ATOM 2311 C CA . LEU A 1 306 ? 19.774 -2.551 4.365 1.00 96.19 306 LEU A CA 1
ATOM 2312 C C . LEU A 1 306 ? 18.545 -3.256 4.946 1.00 96.19 306 LEU A C 1
ATOM 2314 O O . LEU A 1 306 ? 17.792 -3.901 4.222 1.00 96.19 306 LEU A O 1
ATOM 2318 N N . ASP A 1 307 ? 18.305 -3.089 6.238 1.00 97.06 307 ASP A N 1
ATOM 2319 C CA . ASP A 1 307 ? 17.128 -3.589 6.955 1.00 97.06 307 ASP A CA 1
ATOM 2320 C C . ASP A 1 307 ? 16.355 -2.442 7.633 1.00 97.06 307 ASP A C 1
ATOM 2322 O O . ASP A 1 307 ? 16.661 -1.258 7.464 1.00 97.06 307 ASP A O 1
ATOM 2326 N N . GLU A 1 308 ? 15.299 -2.745 8.382 1.00 97.50 308 GLU A N 1
ATOM 2327 C CA . GLU A 1 308 ? 14.466 -1.739 9.051 1.00 97.50 308 GLU A CA 1
ATOM 2328 C C . GLU A 1 308 ? 15.193 -0.944 10.145 1.00 97.50 308 GLU A C 1
ATOM 2330 O O . GLU A 1 308 ? 14.713 0.131 10.508 1.00 97.50 308 GLU A O 1
ATOM 2335 N N . THR A 1 309 ? 16.341 -1.429 10.631 1.00 96.12 309 THR A N 1
ATOM 2336 C CA . THR A 1 309 ? 17.187 -0.753 11.631 1.00 96.12 309 THR A CA 1
ATOM 2337 C C . THR A 1 309 ? 18.270 0.126 11.004 1.00 96.12 309 THR A C 1
ATOM 2339 O O . THR A 1 309 ? 18.885 0.946 11.686 1.00 96.12 309 THR A O 1
ATOM 2342 N N . SER A 1 310 ? 18.495 -0.026 9.699 1.00 95.94 310 SER A N 1
ATOM 2343 C CA . SER A 1 310 ? 19.505 0.718 8.956 1.00 95.94 310 SER A CA 1
ATOM 2344 C C . SER A 1 310 ? 19.178 2.218 8.887 1.00 95.94 310 SER A C 1
ATOM 2346 O O . SER A 1 310 ? 18.001 2.598 8.856 1.00 95.94 310 SER A O 1
ATOM 2348 N N . PRO A 1 311 ? 20.201 3.094 8.827 1.00 93.56 311 PRO A N 1
ATOM 2349 C CA . PRO A 1 311 ? 19.994 4.536 8.769 1.00 93.56 311 PRO A CA 1
ATOM 2350 C C . PRO A 1 311 ? 19.222 4.949 7.510 1.00 93.56 311 PRO A C 1
ATOM 2352 O O . PRO A 1 311 ? 19.404 4.394 6.426 1.00 93.56 311 PRO A O 1
ATOM 2355 N N . LEU A 1 312 ? 18.364 5.958 7.659 1.00 94.31 312 LEU A N 1
ATOM 2356 C CA . LEU A 1 312 ? 17.580 6.523 6.561 1.00 94.31 312 LEU A CA 1
ATOM 2357 C C . LEU A 1 312 ? 18.339 7.707 5.953 1.00 94.31 312 LEU A C 1
ATOM 2359 O O . LEU A 1 312 ? 18.713 8.632 6.673 1.00 94.31 312 LEU A O 1
ATOM 2363 N N . ALA A 1 313 ? 18.532 7.705 4.635 1.00 92.56 313 ALA A N 1
ATOM 2364 C CA . ALA A 1 313 ? 19.277 8.737 3.911 1.00 92.56 313 ALA A CA 1
ATOM 2365 C C . ALA A 1 313 ? 18.479 9.235 2.689 1.00 92.56 313 ALA A C 1
ATOM 2367 O O . ALA A 1 313 ? 18.859 8.986 1.547 1.00 92.56 313 ALA A O 1
ATOM 2368 N N . PRO A 1 314 ? 17.335 9.916 2.884 1.00 91.50 314 PRO A N 1
ATOM 2369 C CA . PRO A 1 314 ? 16.421 10.246 1.794 1.00 91.50 314 PRO A CA 1
ATOM 2370 C C . PRO A 1 314 ? 17.048 11.202 0.767 1.00 91.50 314 PRO A C 1
ATOM 2372 O O . PRO A 1 314 ? 17.473 12.302 1.105 1.00 91.50 314 PRO A O 1
ATOM 2375 N N . VAL A 1 315 ? 16.988 10.831 -0.515 1.00 90.31 315 VAL A N 1
ATOM 2376 C CA . VAL A 1 315 ? 17.504 11.640 -1.644 1.00 90.31 315 VAL A CA 1
ATOM 2377 C C . VAL A 1 315 ? 16.416 12.405 -2.412 1.00 90.31 315 VAL A C 1
ATOM 2379 O O . VAL A 1 315 ? 16.681 12.992 -3.454 1.00 90.31 315 VAL A O 1
ATOM 2382 N N . SER A 1 316 ? 15.167 12.382 -1.932 1.00 91.88 316 SER A N 1
ATOM 2383 C CA . SER A 1 316 ? 14.018 13.016 -2.600 1.00 91.88 316 SER A CA 1
ATOM 2384 C C . SER A 1 316 ? 13.026 13.612 -1.605 1.00 91.88 316 SER A C 1
ATOM 2386 O O . SER A 1 316 ? 12.935 13.169 -0.454 1.00 91.88 316 SER A O 1
ATOM 2388 N N . LEU A 1 317 ? 12.216 14.575 -2.062 1.00 93.81 317 LEU A N 1
ATOM 2389 C CA . LEU A 1 317 ? 11.082 15.080 -1.278 1.00 93.81 317 LEU A CA 1
ATOM 2390 C C . LEU A 1 317 ? 10.104 13.948 -0.939 1.00 93.81 317 LEU A C 1
ATOM 2392 O O . LEU A 1 317 ? 9.644 13.859 0.197 1.00 93.81 317 LEU A O 1
ATOM 2396 N N . TYR A 1 318 ? 9.850 13.050 -1.894 1.00 94.38 318 TYR A N 1
ATOM 2397 C CA . TYR A 1 318 ? 9.014 11.870 -1.689 1.00 94.38 318 TYR A CA 1
ATOM 2398 C C . TYR A 1 318 ? 9.488 11.046 -0.482 1.00 94.38 318 TYR A C 1
ATOM 2400 O O . TYR A 1 318 ? 8.724 10.841 0.463 1.00 94.38 318 TYR A O 1
ATOM 2408 N N . ALA A 1 319 ? 10.767 10.654 -0.462 1.00 95.00 319 ALA A N 1
ATOM 2409 C CA . ALA A 1 319 ? 11.347 9.883 0.636 1.00 95.00 319 ALA A CA 1
ATOM 2410 C C . ALA A 1 319 ? 11.271 10.635 1.977 1.00 95.00 319 ALA A C 1
ATOM 2412 O O . ALA A 1 319 ? 10.865 10.050 2.978 1.00 95.00 319 ALA A O 1
ATOM 2413 N N . ARG A 1 320 ? 11.563 11.944 1.992 1.00 96.69 320 ARG A N 1
ATOM 2414 C CA . ARG A 1 320 ? 11.442 12.778 3.203 1.00 96.69 320 ARG A CA 1
ATOM 2415 C C . ARG A 1 320 ? 10.016 12.797 3.762 1.00 96.69 320 ARG A C 1
ATOM 2417 O O . ARG A 1 320 ? 9.843 12.645 4.967 1.00 96.69 320 ARG A O 1
ATOM 2424 N N . THR A 1 321 ? 8.998 12.943 2.907 1.00 98.00 321 THR A N 1
ATOM 2425 C CA . THR A 1 321 ? 7.593 12.920 3.360 1.00 98.00 321 THR A CA 1
ATOM 2426 C C . THR A 1 321 ? 7.180 11.562 3.921 1.00 98.00 321 THR A C 1
ATOM 2428 O O . THR A 1 321 ? 6.472 11.519 4.925 1.00 98.00 321 THR A O 1
ATOM 2431 N N . LYS A 1 322 ? 7.662 10.455 3.338 1.00 98.00 322 LYS A N 1
ATOM 2432 C CA . LYS A 1 322 ? 7.399 9.106 3.855 1.00 98.00 322 LYS A CA 1
ATOM 2433 C C . LYS A 1 322 ? 8.036 8.880 5.225 1.00 98.00 322 LYS A C 1
ATOM 2435 O O . LYS A 1 322 ? 7.346 8.393 6.109 1.00 98.00 322 LYS A O 1
ATOM 2440 N N . ILE A 1 323 ? 9.274 9.331 5.439 1.00 98.25 323 ILE A N 1
ATOM 2441 C CA . ILE A 1 323 ? 9.935 9.265 6.756 1.00 98.25 323 ILE A CA 1
ATOM 2442 C C . ILE A 1 323 ? 9.151 10.057 7.808 1.00 98.25 323 ILE A C 1
ATOM 2444 O O . ILE A 1 323 ? 8.845 9.522 8.869 1.00 98.25 323 ILE A O 1
ATOM 2448 N N . GLY A 1 324 ? 8.783 11.308 7.511 1.00 98.44 324 GLY A N 1
ATOM 2449 C CA . GLY A 1 324 ? 8.003 12.123 8.451 1.00 98.44 324 GLY A CA 1
ATOM 2450 C C . GLY A 1 324 ? 6.632 11.514 8.768 1.00 98.44 324 GLY A C 1
ATOM 2451 O O . GLY A 1 324 ? 6.150 11.601 9.897 1.00 98.44 324 GLY A O 1
ATOM 2452 N N . SER A 1 325 ? 6.019 10.843 7.791 1.00 98.44 325 SER A N 1
ATOM 2453 C CA . SER A 1 325 ? 4.749 10.141 7.990 1.00 98.44 325 SER A CA 1
ATOM 2454 C C . SER A 1 325 ? 4.918 8.909 8.857 1.00 98.44 325 SER A C 1
ATOM 2456 O O . SER A 1 325 ? 4.160 8.760 9.803 1.00 98.44 325 SER A O 1
ATOM 2458 N N . GLU A 1 326 ? 5.922 8.066 8.588 1.00 98.50 326 GLU A N 1
ATOM 2459 C CA . GLU A 1 326 ? 6.246 6.918 9.443 1.00 98.50 326 GLU A CA 1
ATOM 2460 C C . GLU A 1 326 ? 6.424 7.367 10.895 1.00 98.50 326 GLU A C 1
ATOM 2462 O O . GLU A 1 326 ? 5.791 6.814 11.785 1.00 98.50 326 GLU A O 1
ATOM 2467 N N . GLN A 1 327 ? 7.221 8.413 11.128 1.00 98.25 327 GLN A N 1
ATOM 2468 C CA . GLN A 1 327 ? 7.466 8.946 12.468 1.00 98.25 327 GLN A CA 1
ATOM 2469 C C . GLN A 1 327 ? 6.177 9.412 13.152 1.00 98.25 327 GLN A C 1
ATOM 2471 O O . GLN A 1 327 ? 5.903 8.989 14.271 1.00 98.25 327 GLN A O 1
ATOM 2476 N N . GLY A 1 328 ? 5.372 10.248 12.488 1.00 97.75 328 GLY A N 1
ATOM 2477 C CA . GLY A 1 328 ? 4.131 10.763 13.077 1.00 97.75 328 GLY A CA 1
ATOM 2478 C C . GLY A 1 328 ? 3.078 9.678 13.306 1.00 97.75 328 GLY A C 1
ATOM 2479 O O . GLY A 1 328 ? 2.476 9.622 14.370 1.00 97.75 328 GLY A O 1
ATOM 2480 N N . ILE A 1 329 ? 2.898 8.776 12.340 1.00 98.38 329 ILE A N 1
ATOM 2481 C CA . ILE A 1 329 ? 1.926 7.679 12.419 1.00 98.38 329 ILE A CA 1
ATOM 2482 C C . ILE A 1 329 ? 2.313 6.696 13.529 1.00 98.38 329 ILE A C 1
ATOM 2484 O O . ILE A 1 329 ? 1.468 6.320 14.337 1.00 98.38 329 ILE A O 1
ATOM 2488 N N . LEU A 1 330 ? 3.582 6.282 13.594 1.00 97.94 330 LEU A N 1
ATOM 2489 C CA . LEU A 1 330 ? 4.052 5.331 14.605 1.00 97.94 330 LEU A CA 1
ATOM 2490 C C . LEU A 1 330 ? 4.093 5.949 16.008 1.00 97.94 330 LEU A C 1
ATOM 2492 O O . LEU A 1 330 ? 3.915 5.222 16.981 1.00 97.94 330 LEU A O 1
ATOM 2496 N N . ALA A 1 331 ? 4.266 7.270 16.132 1.00 96.75 331 ALA A N 1
ATOM 2497 C CA . ALA A 1 331 ? 4.195 7.966 17.419 1.00 96.75 331 ALA A CA 1
ATOM 2498 C C . ALA A 1 331 ? 2.797 7.913 18.061 1.00 96.75 331 ALA A C 1
ATOM 2500 O O . ALA A 1 331 ? 2.677 8.068 19.274 1.00 96.75 331 ALA A O 1
ATOM 2501 N N . PHE A 1 332 ? 1.748 7.667 17.271 1.00 93.19 332 PHE A N 1
ATOM 2502 C CA . PHE A 1 332 ? 0.392 7.461 17.777 1.00 93.19 332 PHE A CA 1
ATOM 2503 C C . PHE A 1 332 ? 0.122 6.033 18.260 1.00 93.19 332 PHE A C 1
ATOM 2505 O O . PHE A 1 332 ? -0.956 5.783 18.796 1.00 93.19 332 PHE A O 1
ATOM 2512 N N . ALA A 1 333 ? 1.057 5.097 18.063 1.00 92.75 333 ALA A N 1
ATOM 2513 C CA . ALA A 1 333 ? 0.860 3.709 18.452 1.00 92.75 333 ALA A CA 1
ATOM 2514 C C . ALA A 1 333 ? 0.667 3.578 19.969 1.00 92.75 333 ALA A C 1
ATOM 2516 O O . ALA A 1 333 ? 1.511 3.990 20.765 1.00 92.75 333 ALA A O 1
ATOM 2517 N N . ASP A 1 334 ? -0.429 2.942 20.364 1.00 84.62 334 ASP A N 1
ATOM 2518 C CA . ASP A 1 334 ? -0.732 2.611 21.750 1.00 84.62 334 ASP A CA 1
ATOM 2519 C C . ASP A 1 334 ? -1.502 1.276 21.818 1.00 84.62 334 ASP A C 1
ATOM 2521 O O . ASP A 1 334 ? -1.461 0.455 20.894 1.00 84.62 334 ASP A O 1
ATOM 2525 N N . GLN A 1 335 ? -2.157 0.982 22.941 1.00 75.12 335 GLN A N 1
ATOM 2526 C CA . GLN A 1 335 ? -2.912 -0.267 23.088 1.00 75.12 335 GLN A CA 1
ATOM 2527 C C . GLN A 1 335 ? -4.151 -0.322 22.171 1.00 75.12 335 GLN A C 1
ATOM 2529 O O . GLN A 1 335 ? -4.528 -1.414 21.731 1.00 75.12 335 GLN A O 1
ATOM 2534 N N . ASN A 1 336 ? -4.704 0.842 21.820 1.00 74.12 336 ASN A N 1
ATOM 2535 C CA . ASN A 1 336 ? -5.963 1.035 21.099 1.00 74.12 336 ASN A CA 1
ATOM 2536 C C . ASN A 1 336 ? -5.762 1.439 19.629 1.00 74.12 336 ASN A C 1
ATOM 2538 O O . ASN A 1 336 ? -6.707 1.371 18.845 1.00 74.12 336 ASN A O 1
ATOM 2542 N N . PHE A 1 337 ? -4.542 1.822 19.246 1.00 89.12 337 PHE A N 1
ATOM 2543 C CA . PHE A 1 337 ? -4.155 2.108 17.869 1.00 89.12 337 PHE A CA 1
ATOM 2544 C C . PHE A 1 337 ? -2.876 1.358 17.487 1.00 89.12 337 PHE A C 1
ATOM 2546 O O . PHE A 1 337 ? -1.801 1.590 18.044 1.00 89.12 337 PHE A O 1
ATOM 2553 N N . ALA A 1 338 ? -2.988 0.456 16.513 1.00 93.19 338 ALA A N 1
ATOM 2554 C CA . ALA A 1 338 ? -1.922 -0.403 16.018 1.00 93.19 338 ALA A CA 1
ATOM 2555 C C . ALA A 1 338 ? -1.559 -0.065 14.562 1.00 93.19 338 ALA A C 1
ATOM 2557 O O . ALA A 1 338 ? -1.893 -0.819 13.639 1.00 93.19 338 ALA A O 1
ATOM 2558 N N . PRO A 1 339 ? -0.850 1.056 14.336 1.00 98.00 339 PRO A N 1
ATOM 2559 C CA . PRO A 1 339 ? -0.356 1.394 13.019 1.00 98.00 339 PRO A CA 1
ATOM 2560 C C . PRO A 1 339 ? 0.792 0.467 12.615 1.00 98.00 339 PRO A C 1
ATOM 2562 O O . PRO A 1 339 ? 1.630 0.102 13.443 1.00 98.00 339 PRO A O 1
ATOM 2565 N N . CYS A 1 340 ? 0.864 0.143 11.328 1.00 98.69 340 CYS A N 1
ATOM 2566 C CA . CYS A 1 340 ? 1.954 -0.615 10.726 1.00 98.69 340 CYS A CA 1
ATOM 2567 C C . CYS A 1 340 ? 2.388 0.023 9.404 1.00 98.69 340 CYS A C 1
ATOM 2569 O O . CYS A 1 340 ? 1.558 0.328 8.546 1.00 98.69 340 CYS A O 1
ATOM 2571 N N . CYS A 1 341 ? 3.694 0.215 9.228 1.00 98.81 341 CYS A N 1
ATOM 2572 C CA . CYS A 1 341 ? 4.275 0.796 8.021 1.00 98.81 341 CYS A CA 1
ATOM 2573 C C . CYS A 1 341 ? 4.881 -0.290 7.125 1.00 98.81 341 CYS A C 1
ATOM 2575 O O . CYS A 1 341 ? 5.742 -1.060 7.544 1.00 98.81 341 CYS A O 1
ATOM 2577 N N . LEU A 1 342 ? 4.486 -0.312 5.855 1.00 98.88 342 LEU A N 1
ATOM 2578 C CA . LEU A 1 342 ? 5.000 -1.244 4.854 1.00 98.88 342 LEU A CA 1
ATOM 2579 C C . LEU A 1 342 ? 5.887 -0.489 3.859 1.00 98.88 342 LEU A C 1
ATOM 2581 O O . LEU A 1 342 ? 5.393 0.230 2.991 1.00 98.88 342 LEU A O 1
ATOM 2585 N N . ARG A 1 343 ? 7.211 -0.627 3.990 1.00 98.62 343 ARG A N 1
ATOM 2586 C CA . ARG A 1 343 ? 8.212 -0.050 3.085 1.00 98.62 343 ARG A CA 1
ATOM 2587 C C . ARG A 1 343 ? 8.283 -0.876 1.810 1.00 98.62 343 ARG A C 1
ATOM 2589 O O . ARG A 1 343 ? 9.000 -1.868 1.726 1.00 98.62 343 ARG A O 1
ATOM 2596 N N . LEU A 1 344 ? 7.513 -0.463 0.809 1.00 98.56 344 LEU A N 1
ATOM 2597 C CA . LEU A 1 344 ? 7.450 -1.169 -0.464 1.00 98.56 344 LEU A CA 1
ATOM 2598 C C . LEU A 1 344 ? 8.736 -0.979 -1.276 1.00 98.56 344 LEU A C 1
ATOM 2600 O O . LEU A 1 344 ? 9.218 0.150 -1.459 1.00 98.56 344 LEU A O 1
ATOM 2604 N N . SER A 1 345 ? 9.227 -2.088 -1.822 1.00 97.75 345 SER A N 1
ATOM 2605 C CA . SER A 1 345 ? 10.176 -2.103 -2.937 1.00 97.75 345 SER A CA 1
ATOM 2606 C C . SER A 1 345 ? 9.563 -1.476 -4.195 1.00 97.75 345 SER A C 1
ATOM 2608 O O . SER A 1 345 ? 8.370 -1.156 -4.236 1.00 97.75 345 SER A O 1
ATOM 2610 N N . THR A 1 346 ? 10.362 -1.266 -5.243 1.00 96.00 346 THR A N 1
ATOM 2611 C CA . THR A 1 346 ? 9.844 -0.684 -6.488 1.00 96.00 346 THR A CA 1
ATOM 2612 C C . THR A 1 346 ? 8.836 -1.630 -7.123 1.00 96.00 346 THR A C 1
ATOM 2614 O O . THR A 1 346 ? 9.170 -2.759 -7.482 1.00 96.00 346 THR A O 1
ATOM 2617 N N . LEU A 1 347 ? 7.598 -1.157 -7.262 1.00 97.88 347 LEU A N 1
ATOM 2618 C CA . LEU A 1 347 ? 6.534 -1.993 -7.791 1.00 97.88 347 LEU A CA 1
ATOM 2619 C C . LEU A 1 347 ? 6.695 -2.258 -9.294 1.00 97.88 347 LEU A C 1
ATOM 2621 O O . LEU A 1 347 ? 7.217 -1.417 -10.026 1.00 97.88 347 LEU A O 1
ATOM 2625 N N . TYR A 1 348 ? 6.187 -3.404 -9.741 1.00 98.25 348 TYR A N 1
ATOM 2626 C CA . TYR A 1 348 ? 6.028 -3.766 -11.153 1.00 98.25 348 TYR A CA 1
ATOM 2627 C C . TYR A 1 348 ? 4.798 -4.664 -11.365 1.00 98.25 348 TYR A C 1
ATOM 2629 O O . TYR A 1 348 ? 4.129 -5.015 -10.389 1.00 98.25 348 TYR A O 1
ATOM 2637 N N . GLY A 1 349 ? 4.477 -5.000 -12.618 1.00 97.81 349 GLY A N 1
ATOM 2638 C CA . GLY A 1 349 ? 3.399 -5.938 -12.967 1.00 97.81 349 GLY A CA 1
ATOM 2639 C C . GLY A 1 349 ? 2.155 -5.296 -13.578 1.00 97.81 349 GLY A C 1
ATOM 2640 O O . GLY A 1 349 ? 2.036 -4.069 -13.629 1.00 97.81 349 GLY A O 1
ATOM 2641 N N . ALA A 1 350 ? 1.223 -6.127 -14.045 1.00 96.06 350 ALA A N 1
ATOM 2642 C CA . ALA A 1 350 ? -0.036 -5.638 -14.592 1.00 96.06 350 ALA A CA 1
ATOM 2643 C C . ALA A 1 350 ? -1.008 -5.188 -13.489 1.00 96.06 350 ALA A C 1
ATOM 2645 O O . ALA A 1 350 ? -1.102 -5.780 -12.409 1.00 96.06 350 ALA A O 1
ATOM 2646 N N . SER A 1 351 ? -1.762 -4.127 -13.770 1.00 95.12 351 SER A N 1
ATOM 2647 C CA . SER A 1 351 ? -2.784 -3.579 -12.881 1.00 95.12 351 SER A CA 1
ATOM 2648 C C . SER A 1 351 ? -3.926 -2.955 -13.690 1.00 95.12 351 SER A C 1
ATOM 2650 O O . SER A 1 351 ? -3.657 -2.298 -14.697 1.00 95.12 351 SER A O 1
ATOM 2652 N N . PRO A 1 352 ? -5.187 -3.056 -13.224 1.00 92.88 352 PRO A N 1
ATOM 2653 C CA . PRO A 1 352 ? -6.329 -2.351 -13.814 1.00 92.88 352 PRO A CA 1
ATOM 2654 C C . PRO A 1 352 ? -6.116 -0.840 -13.961 1.00 92.88 352 PRO A C 1
ATOM 2656 O O . PRO A 1 352 ? -6.657 -0.221 -14.874 1.00 92.88 352 PRO A O 1
ATOM 2659 N N . ARG A 1 353 ? -5.294 -0.234 -13.093 1.00 92.12 353 ARG A N 1
ATOM 2660 C CA . ARG A 1 353 ? -4.704 1.085 -13.341 1.00 92.12 353 ARG A CA 1
ATOM 2661 C C . ARG A 1 353 ? -3.223 0.889 -13.600 1.00 92.12 353 ARG A C 1
ATOM 2663 O O . ARG A 1 353 ? -2.474 0.778 -12.639 1.00 92.12 353 ARG A O 1
ATOM 2670 N N . MET A 1 354 ? -2.791 0.900 -14.858 1.00 93.31 354 MET A N 1
ATOM 2671 C CA . MET A 1 354 ? -1.377 0.720 -15.199 1.00 93.31 354 MET A CA 1
ATOM 2672 C C . MET A 1 354 ? -0.488 1.906 -14.805 1.00 93.31 354 MET A C 1
ATOM 2674 O O . MET A 1 354 ? -0.933 3.046 -14.650 1.00 93.31 354 MET A O 1
ATOM 2678 N N . ARG A 1 355 ? 0.803 1.611 -14.639 1.00 93.69 355 ARG A N 1
ATOM 2679 C CA . ARG A 1 355 ? 1.880 2.591 -14.466 1.00 93.69 355 ARG A CA 1
ATOM 2680 C C . ARG A 1 355 ? 3.054 2.218 -15.348 1.00 93.69 355 ARG A C 1
ATOM 2682 O O . ARG A 1 355 ? 3.774 1.275 -15.028 1.00 93.69 355 ARG A O 1
ATOM 2689 N N . TYR A 1 356 ? 3.258 2.970 -16.422 1.00 94.56 356 TYR A N 1
ATOM 2690 C CA . TYR A 1 356 ? 4.395 2.778 -17.327 1.00 94.56 356 TYR A CA 1
ATOM 2691 C C . TYR A 1 356 ? 5.583 3.684 -16.986 1.00 94.56 356 TYR A C 1
ATOM 2693 O O . TYR A 1 356 ? 6.570 3.706 -17.715 1.00 94.56 356 TYR A O 1
ATOM 2701 N N . ASP A 1 357 ? 5.512 4.403 -15.861 1.00 91.75 357 ASP A N 1
ATOM 2702 C CA . ASP A 1 357 ? 6.590 5.206 -15.274 1.00 91.75 357 ASP A CA 1
ATOM 2703 C C . ASP A 1 357 ? 7.430 4.444 -14.225 1.00 91.75 357 ASP A C 1
ATOM 2705 O O . ASP A 1 357 ? 8.279 5.036 -13.556 1.00 91.75 357 ASP A O 1
ATOM 2709 N N . LEU A 1 358 ? 7.184 3.140 -14.056 1.00 94.25 358 LEU A N 1
ATOM 2710 C CA . LEU A 1 358 ? 7.942 2.239 -13.183 1.00 94.25 358 LEU A CA 1
ATOM 2711 C C . LEU A 1 358 ? 8.940 1.427 -14.010 1.00 94.25 358 LEU A C 1
ATOM 2713 O O . LEU A 1 358 ? 8.571 0.901 -15.051 1.00 94.25 358 LEU A O 1
ATOM 2717 N N . VAL A 1 359 ? 10.175 1.279 -13.518 1.00 94.25 359 VAL A N 1
ATOM 2718 C CA . VAL A 1 359 ? 11.331 0.825 -14.318 1.00 94.25 359 VAL A CA 1
ATOM 2719 C C . VAL A 1 359 ? 11.077 -0.419 -15.180 1.00 94.25 359 VAL A C 1
ATOM 2721 O O . VAL A 1 359 ? 11.269 -0.346 -16.391 1.00 94.25 359 VAL A O 1
ATOM 2724 N N . LEU A 1 360 ? 10.587 -1.525 -14.604 1.00 97.19 360 LEU A N 1
ATOM 2725 C CA . LEU A 1 360 ? 10.312 -2.741 -15.377 1.00 97.19 360 LEU A CA 1
ATOM 2726 C C . LEU A 1 360 ? 9.191 -2.508 -16.397 1.00 97.19 360 LEU A C 1
ATOM 2728 O O . LEU A 1 360 ? 9.336 -2.845 -17.566 1.00 97.19 360 LEU A O 1
ATOM 2732 N N . ASN A 1 361 ? 8.090 -1.889 -15.969 1.00 97.50 361 ASN A N 1
ATOM 2733 C CA . ASN A 1 361 ? 6.942 -1.618 -16.831 1.00 97.50 361 ASN A CA 1
ATOM 2734 C C . ASN A 1 361 ? 7.329 -0.689 -17.999 1.00 97.50 361 ASN A C 1
ATOM 2736 O O . ASN A 1 361 ? 6.859 -0.882 -19.118 1.00 97.50 361 ASN A O 1
ATOM 2740 N N . THR A 1 362 ? 8.212 0.291 -17.762 1.00 96.06 362 THR A N 1
ATOM 2741 C CA . THR A 1 362 ? 8.788 1.154 -18.802 1.00 96.06 362 THR A CA 1
ATOM 2742 C C . THR A 1 362 ? 9.617 0.339 -19.786 1.00 96.06 362 THR A C 1
ATOM 2744 O O . THR A 1 362 ? 9.459 0.520 -20.989 1.00 96.06 362 THR A O 1
ATOM 2747 N N . PHE A 1 363 ? 10.479 -0.562 -19.304 1.00 97.44 363 PHE A N 1
ATOM 2748 C CA . PHE A 1 363 ? 11.292 -1.416 -20.174 1.00 97.44 363 PHE A CA 1
ATOM 2749 C C . PHE A 1 363 ? 10.428 -2.301 -21.068 1.00 97.44 363 PHE A C 1
ATOM 2751 O O . PHE A 1 363 ? 10.664 -2.337 -22.270 1.00 97.44 363 PHE A O 1
ATOM 2758 N N . VAL A 1 364 ? 9.392 -2.943 -20.523 1.00 97.81 364 VAL A N 1
ATOM 2759 C CA . VAL A 1 364 ? 8.487 -3.783 -21.324 1.00 97.81 364 VAL A CA 1
ATOM 2760 C C . VAL A 1 364 ? 7.707 -2.949 -22.342 1.00 97.81 364 VAL A C 1
ATOM 2762 O O . VAL A 1 364 ? 7.600 -3.346 -23.499 1.00 97.81 364 VAL A O 1
ATOM 2765 N N . LEU A 1 365 ? 7.218 -1.763 -21.958 1.00 96.88 365 LEU A N 1
ATOM 2766 C CA . LEU A 1 365 ? 6.545 -0.868 -22.902 1.00 96.88 365 LEU A CA 1
ATOM 2767 C C . LEU A 1 365 ? 7.480 -0.449 -24.044 1.00 96.88 365 LEU A C 1
ATOM 2769 O O . LEU A 1 365 ? 7.091 -0.526 -25.203 1.00 96.88 365 LEU A O 1
ATOM 2773 N N . LYS A 1 366 ? 8.714 -0.041 -23.732 1.00 96.81 366 LYS A N 1
ATOM 2774 C CA . LYS A 1 366 ? 9.712 0.380 -24.727 1.00 96.81 366 LYS A CA 1
ATOM 2775 C C . LYS A 1 366 ? 10.155 -0.773 -25.626 1.00 96.81 366 LYS A C 1
ATOM 2777 O O . LYS A 1 366 ? 10.229 -0.610 -26.841 1.00 96.81 366 LYS A O 1
ATOM 2782 N N . ALA A 1 367 ? 10.337 -1.964 -25.061 1.00 97.12 367 ALA A N 1
ATOM 2783 C CA . ALA A 1 367 ? 10.540 -3.186 -25.829 1.00 97.12 367 ALA A CA 1
ATOM 2784 C C . ALA A 1 367 ? 9.392 -3.434 -26.820 1.00 97.12 367 ALA A C 1
ATOM 2786 O O . ALA A 1 367 ? 9.640 -3.796 -27.968 1.00 97.12 367 ALA A O 1
ATOM 2787 N N . PHE A 1 368 ? 8.145 -3.208 -26.401 1.00 96.12 368 PHE A N 1
ATOM 2788 C CA . PHE A 1 368 ? 6.970 -3.403 -27.246 1.00 96.12 368 PHE A CA 1
ATOM 2789 C C . PHE A 1 368 ? 6.855 -2.354 -28.358 1.00 96.12 368 PHE A C 1
ATOM 2791 O O . PHE A 1 368 ? 6.662 -2.711 -29.520 1.00 96.12 368 PHE A O 1
ATOM 2798 N N . THR A 1 369 ? 6.993 -1.068 -28.024 1.00 95.12 369 THR A N 1
ATOM 2799 C CA . THR A 1 369 ? 6.743 0.038 -28.962 1.00 95.12 369 THR A CA 1
ATOM 2800 C C . THR A 1 369 ? 7.940 0.377 -29.842 1.00 95.12 369 THR A C 1
ATOM 2802 O O . THR A 1 369 ? 7.760 0.780 -30.985 1.00 95.12 369 THR A O 1
ATOM 2805 N N . GLU A 1 370 ? 9.156 0.249 -29.313 1.00 96.38 370 GLU A N 1
ATOM 2806 C CA . GLU A 1 370 ? 10.389 0.735 -29.949 1.00 96.38 370 GLU A CA 1
ATOM 2807 C C . GLU A 1 370 ? 11.363 -0.395 -30.285 1.00 96.38 370 GLU A C 1
ATOM 2809 O O . GLU A 1 370 ? 12.370 -0.142 -30.939 1.00 96.38 370 GLU A O 1
ATOM 2814 N N . ARG A 1 371 ? 11.091 -1.635 -29.841 1.00 96.81 371 ARG A N 1
ATOM 2815 C CA . ARG A 1 371 ? 12.024 -2.776 -29.951 1.00 96.81 371 ARG A CA 1
ATOM 2816 C C . ARG A 1 371 ? 13.407 -2.468 -29.374 1.00 96.81 371 ARG A C 1
ATOM 2818 O O . ARG A 1 371 ? 14.399 -3.081 -29.752 1.00 96.81 371 ARG A O 1
ATOM 2825 N N . ARG A 1 372 ? 13.457 -1.536 -28.421 1.00 96.81 372 ARG A N 1
ATOM 2826 C CA . ARG A 1 372 ? 14.683 -1.021 -27.823 1.00 96.81 372 ARG A CA 1
ATOM 2827 C C . ARG A 1 372 ? 14.441 -0.608 -26.377 1.00 96.81 372 ARG A C 1
ATOM 2829 O O . ARG A 1 372 ? 13.415 -0.011 -26.062 1.00 96.81 372 ARG A O 1
ATOM 2836 N N . ILE A 1 373 ? 15.401 -0.892 -25.504 1.00 95.81 373 ILE A N 1
ATOM 2837 C CA . ILE A 1 373 ? 15.443 -0.454 -24.107 1.00 95.81 373 ILE A CA 1
ATOM 2838 C C . ILE A 1 373 ? 16.701 0.383 -23.903 1.00 95.81 373 ILE A C 1
ATOM 2840 O O . ILE A 1 373 ? 17.783 0.021 -24.356 1.00 95.81 373 ILE A O 1
ATOM 2844 N N . VAL A 1 374 ? 16.562 1.496 -23.184 1.00 92.75 374 VAL A N 1
ATOM 2845 C CA . VAL A 1 374 ? 17.680 2.362 -22.802 1.00 92.75 374 VAL A CA 1
ATOM 2846 C C . VAL A 1 374 ? 17.876 2.282 -21.292 1.00 92.75 374 VAL A C 1
ATOM 2848 O O . VAL A 1 374 ? 16.980 2.638 -20.521 1.00 92.75 374 VAL A O 1
ATOM 2851 N N . VAL A 1 375 ? 19.057 1.839 -20.865 1.00 91.62 375 VAL A N 1
ATOM 2852 C CA . VAL A 1 375 ? 19.481 1.828 -19.462 1.00 91.62 375 VAL A CA 1
ATOM 2853 C C . VAL A 1 375 ? 20.458 2.974 -19.234 1.00 91.62 375 VAL A C 1
ATOM 2855 O O . VAL A 1 375 ? 21.530 3.019 -19.828 1.00 91.62 375 VAL A O 1
ATOM 2858 N N . LYS A 1 376 ? 20.094 3.897 -18.340 1.00 86.25 376 LYS A N 1
ATOM 2859 C CA . LYS A 1 376 ? 20.967 4.999 -17.917 1.00 86.25 376 LYS A CA 1
ATOM 2860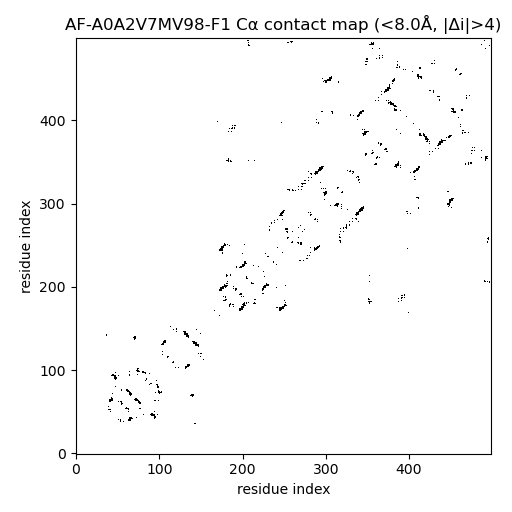 C C . LYS A 1 376 ? 21.804 4.560 -16.718 1.00 86.25 376 LYS A C 1
ATOM 2862 O O . LYS A 1 376 ? 21.255 4.257 -15.650 1.00 86.25 376 LYS A O 1
ATOM 2867 N N . GLY A 1 377 ? 23.121 4.494 -16.897 1.00 83.06 377 GLY A N 1
ATOM 2868 C CA . GLY A 1 377 ? 24.015 3.827 -15.951 1.00 83.06 377 GLY A CA 1
ATOM 2869 C C . GLY A 1 377 ? 23.797 2.311 -15.966 1.00 83.06 377 GLY A C 1
ATOM 2870 O O . GLY A 1 377 ? 23.965 1.670 -16.994 1.00 83.06 377 GLY A O 1
ATOM 2871 N N . GLY A 1 378 ? 23.418 1.718 -14.831 1.00 84.69 378 GLY A N 1
ATOM 2872 C CA . GLY A 1 378 ? 22.969 0.322 -14.780 1.00 84.69 378 GLY A CA 1
ATOM 2873 C C . GLY A 1 378 ? 23.476 -0.492 -13.589 1.00 84.69 378 GLY A C 1
ATOM 2874 O O . GLY A 1 378 ? 22.888 -1.524 -13.271 1.00 84.69 378 GLY A O 1
ATOM 2875 N N . LYS A 1 379 ? 24.533 -0.029 -12.910 1.00 89.12 379 LYS A N 1
ATOM 2876 C CA . LYS A 1 379 ? 25.128 -0.709 -11.742 1.00 89.12 379 LYS A CA 1
ATOM 2877 C C . LYS A 1 379 ? 24.345 -0.507 -10.443 1.00 89.12 379 LYS A C 1
ATOM 2879 O O . LYS A 1 379 ? 24.570 -1.259 -9.496 1.00 89.12 379 LYS A O 1
ATOM 2884 N N . GLN A 1 380 ? 23.460 0.486 -10.407 1.00 89.62 380 GLN A N 1
ATOM 2885 C CA . GLN A 1 380 ? 22.644 0.807 -9.246 1.00 89.62 380 GLN A CA 1
ATOM 2886 C C . GLN A 1 380 ? 21.659 -0.321 -8.937 1.00 89.62 380 GLN A C 1
ATOM 2888 O O . GLN A 1 380 ? 21.029 -0.882 -9.840 1.00 89.62 380 GLN A O 1
ATOM 2893 N N . TRP A 1 381 ? 21.520 -0.631 -7.654 1.00 93.50 381 TRP A N 1
ATOM 2894 C CA . TRP A 1 381 ? 20.631 -1.657 -7.144 1.00 93.50 381 TRP A CA 1
ATOM 2895 C C . TRP A 1 381 ? 19.220 -1.133 -6.915 1.00 93.50 381 TRP A C 1
ATOM 2897 O O . TRP A 1 381 ? 18.978 0.026 -6.552 1.00 93.50 381 TRP A O 1
ATOM 2907 N N . ARG A 1 382 ? 18.258 -2.027 -7.131 1.00 93.31 382 ARG A N 1
ATOM 2908 C CA . ARG A 1 382 ? 16.855 -1.786 -6.860 1.00 93.31 382 ARG A CA 1
ATOM 2909 C C . ARG A 1 382 ? 16.163 -3.064 -6.401 1.00 93.31 382 ARG A C 1
ATOM 2911 O O . ARG A 1 382 ? 16.114 -4.021 -7.173 1.00 93.31 382 ARG A O 1
ATOM 2918 N N . PRO A 1 383 ? 15.560 -3.083 -5.204 1.00 96.56 383 PRO A N 1
ATOM 2919 C CA . PRO A 1 383 ? 14.613 -4.129 -4.880 1.00 96.56 383 PRO A CA 1
ATOM 2920 C C . PRO A 1 383 ? 13.323 -3.926 -5.679 1.00 96.56 383 PRO A C 1
ATOM 2922 O O . PRO A 1 383 ? 12.819 -2.799 -5.801 1.00 96.56 383 PRO A O 1
ATOM 2925 N N . LEU A 1 384 ? 12.781 -5.022 -6.198 1.00 97.88 384 LEU A N 1
ATOM 2926 C CA . LEU A 1 384 ? 11.526 -5.070 -6.936 1.00 97.88 384 LEU A CA 1
ATOM 2927 C C . LEU A 1 384 ? 10.466 -5.869 -6.167 1.00 97.88 384 LEU A C 1
ATOM 2929 O O . LEU A 1 384 ? 10.781 -6.757 -5.378 1.00 97.88 384 LEU A O 1
ATOM 2933 N N . LEU A 1 385 ? 9.194 -5.537 -6.391 1.00 98.56 385 LEU A N 1
ATOM 2934 C CA . LEU A 1 385 ? 8.054 -6.255 -5.819 1.00 98.56 385 LEU A CA 1
ATOM 2935 C C . LEU A 1 385 ? 6.868 -6.216 -6.782 1.00 98.56 385 LEU A C 1
ATOM 2937 O O . LEU A 1 385 ? 6.417 -5.144 -7.182 1.00 98.56 385 LEU A O 1
ATOM 2941 N N . HIS A 1 386 ? 6.314 -7.373 -7.130 1.00 98.75 386 HIS A N 1
ATOM 2942 C CA . HIS A 1 386 ? 5.127 -7.404 -7.975 1.00 98.75 386 HIS A CA 1
ATOM 2943 C C . HIS A 1 386 ? 3.923 -6.762 -7.266 1.00 98.75 386 HIS A C 1
ATOM 2945 O O . HIS A 1 386 ? 3.723 -6.934 -6.062 1.00 98.75 386 HIS A O 1
ATOM 2951 N N . VAL A 1 387 ? 3.063 -6.055 -7.998 1.00 98.69 387 VAL A N 1
ATOM 2952 C CA . VAL A 1 387 ? 1.906 -5.345 -7.426 1.00 98.69 387 VAL A CA 1
ATOM 2953 C C . VAL A 1 387 ? 0.910 -6.284 -6.730 1.00 98.69 387 VAL A C 1
ATOM 2955 O O . VAL A 1 387 ? 0.351 -5.926 -5.692 1.00 98.69 387 VAL A O 1
ATOM 2958 N N . ARG A 1 388 ? 0.734 -7.517 -7.229 1.00 98.69 388 ARG A N 1
ATOM 2959 C CA . ARG A 1 388 ? -0.086 -8.546 -6.556 1.00 98.69 388 ARG A CA 1
ATOM 2960 C C . ARG A 1 388 ? 0.541 -9.030 -5.250 1.00 98.69 388 ARG A C 1
ATOM 2962 O O . ARG A 1 388 ? -0.184 -9.272 -4.285 1.00 98.69 388 ARG A O 1
ATOM 2969 N N . ASP A 1 389 ? 1.868 -9.129 -5.201 1.00 98.75 389 ASP A N 1
ATOM 2970 C CA . ASP A 1 389 ? 2.599 -9.482 -3.985 1.00 98.75 389 ASP A CA 1
ATOM 2971 C C . ASP A 1 389 ? 2.516 -8.352 -2.953 1.00 98.75 389 ASP A C 1
ATOM 2973 O O . ASP A 1 389 ? 2.266 -8.617 -1.779 1.00 98.75 389 ASP A O 1
ATOM 2977 N N . ALA A 1 390 ? 2.610 -7.090 -3.383 1.00 98.81 390 ALA A N 1
ATOM 2978 C CA . ALA A 1 390 ? 2.362 -5.940 -2.518 1.00 98.81 390 ALA A CA 1
ATOM 2979 C C . ALA A 1 390 ? 0.939 -5.968 -1.936 1.00 98.81 390 ALA A C 1
ATOM 2981 O O . ALA A 1 390 ? 0.767 -5.829 -0.727 1.00 98.81 390 ALA A O 1
ATOM 2982 N N . ALA A 1 391 ? -0.082 -6.226 -2.760 1.00 98.81 391 ALA A N 1
ATOM 2983 C CA . ALA A 1 391 ? -1.455 -6.389 -2.281 1.00 98.81 391 ALA A CA 1
ATOM 2984 C C . ALA A 1 391 ? -1.586 -7.556 -1.283 1.00 98.81 391 ALA A C 1
ATOM 2986 O O . ALA A 1 391 ? -2.300 -7.445 -0.285 1.00 98.81 391 ALA A O 1
ATOM 2987 N N . ARG A 1 392 ? -0.872 -8.670 -1.507 1.00 98.56 392 ARG A N 1
ATOM 2988 C CA . ARG A 1 392 ? -0.834 -9.789 -0.555 1.00 98.56 392 ARG A CA 1
ATOM 2989 C C . ARG A 1 392 ? -0.168 -9.402 0.763 1.00 98.56 392 ARG A C 1
ATOM 2991 O O . ARG A 1 392 ? -0.677 -9.814 1.797 1.00 98.56 392 ARG A O 1
ATOM 2998 N N . ALA A 1 393 ? 0.891 -8.598 0.742 1.00 98.75 393 ALA A N 1
ATOM 2999 C CA . ALA A 1 393 ? 1.553 -8.128 1.957 1.00 98.75 393 ALA A CA 1
ATOM 3000 C C . ALA A 1 393 ? 0.614 -7.283 2.832 1.00 98.75 393 ALA A C 1
ATOM 3002 O O . ALA A 1 393 ? 0.519 -7.526 4.032 1.00 98.75 393 ALA A O 1
ATOM 3003 N N . PHE A 1 394 ? -0.147 -6.355 2.235 1.00 98.81 394 PHE A N 1
ATOM 3004 C CA . PHE A 1 394 ? -1.169 -5.589 2.963 1.00 98.81 394 PHE A CA 1
ATOM 3005 C C . PHE A 1 394 ? -2.261 -6.488 3.540 1.00 98.81 394 PHE A C 1
ATOM 3007 O O . PHE A 1 394 ? -2.615 -6.346 4.705 1.00 98.81 394 PHE A O 1
ATOM 3014 N N . HIS A 1 395 ? -2.769 -7.434 2.749 1.00 98.19 395 HIS A N 1
ATOM 3015 C CA . HIS A 1 395 ? -3.758 -8.398 3.228 1.00 98.19 395 HIS A CA 1
ATOM 3016 C C . HIS A 1 395 ? -3.218 -9.247 4.393 1.00 98.19 395 HIS A C 1
ATOM 3018 O O . HIS A 1 395 ? -3.907 -9.439 5.386 1.00 98.19 395 HIS A O 1
ATOM 3024 N N . GLN A 1 396 ? -1.966 -9.699 4.322 1.00 97.25 396 GLN A N 1
ATOM 3025 C CA . GLN A 1 396 ? -1.345 -10.489 5.386 1.00 97.25 396 GLN A CA 1
ATOM 3026 C C . GLN A 1 396 ? -1.104 -9.663 6.656 1.00 97.25 396 GLN A C 1
ATOM 3028 O O . GLN A 1 396 ? -1.377 -10.143 7.750 1.00 97.25 396 GLN A O 1
ATOM 3033 N N . ALA A 1 397 ? -0.671 -8.406 6.530 1.00 97.12 397 ALA A N 1
ATOM 3034 C CA . ALA A 1 397 ? -0.551 -7.488 7.666 1.00 97.12 397 ALA A CA 1
ATOM 3035 C C . ALA A 1 397 ? -1.918 -7.136 8.291 1.00 97.12 397 ALA A C 1
ATOM 3037 O O . ALA A 1 397 ? -2.021 -6.917 9.501 1.00 97.12 397 ALA A O 1
ATOM 3038 N N . LEU A 1 398 ? -2.981 -7.109 7.481 1.00 95.31 398 LEU A N 1
ATOM 3039 C CA . LEU A 1 398 ? -4.352 -6.923 7.953 1.00 95.31 398 LEU A CA 1
ATOM 3040 C C . LEU A 1 398 ? -4.819 -8.121 8.796 1.00 95.31 398 LEU A C 1
ATOM 3042 O O . LEU A 1 398 ? -5.424 -7.919 9.846 1.00 95.31 398 LEU A O 1
ATOM 3046 N N . GLU A 1 399 ? -4.509 -9.347 8.364 1.00 91.25 399 GLU A N 1
ATOM 3047 C CA . GLU A 1 399 ? -4.891 -10.592 9.052 1.00 91.25 399 GLU A CA 1
ATOM 3048 C C . GLU A 1 399 ? -3.984 -10.971 10.228 1.00 91.25 399 GLU A C 1
ATOM 3050 O O . GLU A 1 399 ? -4.389 -11.755 11.087 1.00 91.25 399 GLU A O 1
ATOM 3055 N N . ALA A 1 400 ? -2.764 -10.437 10.277 1.00 89.56 400 ALA A N 1
ATOM 3056 C CA . ALA A 1 400 ? -1.793 -10.785 11.303 1.00 89.56 400 ALA A CA 1
ATOM 3057 C C . ALA A 1 400 ? -2.313 -10.482 12.725 1.00 89.56 400 ALA A C 1
ATOM 3059 O O . ALA A 1 400 ? -3.078 -9.523 12.922 1.00 89.56 400 ALA A O 1
ATOM 3060 N N . PRO A 1 401 ? -1.866 -11.237 13.745 1.00 88.56 401 PRO A N 1
ATOM 3061 C CA . PRO A 1 401 ? -2.091 -10.862 15.135 1.00 88.56 401 PRO A CA 1
ATOM 3062 C C . PRO A 1 401 ? -1.638 -9.418 15.383 1.00 88.56 401 PRO A C 1
ATOM 3064 O O . PRO A 1 401 ? -0.639 -8.961 14.824 1.00 88.56 401 PRO A O 1
ATOM 3067 N N . ILE A 1 402 ? -2.411 -8.660 16.163 1.00 85.19 402 ILE A N 1
ATOM 3068 C CA . ILE A 1 402 ? -2.221 -7.206 16.256 1.00 85.19 402 ILE A CA 1
ATOM 3069 C C . ILE A 1 402 ? -0.874 -6.843 16.887 1.00 85.19 402 ILE A C 1
ATOM 3071 O O . ILE A 1 402 ? -0.242 -5.863 16.509 1.00 85.19 402 ILE A O 1
ATOM 3075 N N . GLU A 1 403 ? -0.401 -7.679 17.802 1.00 86.50 403 GLU A N 1
ATOM 3076 C CA . GLU A 1 403 ? 0.907 -7.619 18.439 1.00 86.50 403 GLU A CA 1
ATOM 3077 C C . GLU A 1 403 ? 2.072 -7.776 17.455 1.00 86.50 403 GLU A C 1
ATOM 3079 O O . GLU A 1 403 ? 3.129 -7.195 17.685 1.00 86.50 403 GLU A O 1
ATOM 3084 N N . CYS A 1 404 ? 1.879 -8.486 16.339 1.00 90.94 404 CYS A N 1
ATOM 3085 C CA . CYS A 1 404 ? 2.904 -8.647 15.308 1.00 90.94 404 CYS A CA 1
ATOM 3086 C C . CYS A 1 404 ? 3.060 -7.394 14.441 1.00 90.94 404 CYS A C 1
ATOM 3088 O O . CYS A 1 404 ? 4.094 -7.229 13.803 1.00 90.94 404 CYS A O 1
ATOM 3090 N N . VAL A 1 405 ? 2.048 -6.521 14.384 1.00 93.56 405 VAL A N 1
ATOM 3091 C CA . VAL A 1 405 ? 2.039 -5.356 13.481 1.00 93.56 405 VAL A CA 1
ATOM 3092 C C . VAL A 1 405 ? 2.030 -4.011 14.203 1.00 93.56 405 VAL A C 1
ATOM 3094 O O . VAL A 1 405 ? 2.460 -3.018 13.619 1.00 93.56 405 VAL A O 1
ATOM 3097 N N . ARG A 1 406 ? 1.586 -3.954 15.465 1.00 95.06 406 ARG A N 1
ATOM 3098 C CA . ARG A 1 406 ? 1.499 -2.715 16.251 1.00 95.06 406 ARG A CA 1
ATOM 3099 C C . ARG A 1 406 ? 2.858 -2.025 16.332 1.00 95.06 406 ARG A C 1
ATOM 3101 O O . ARG A 1 406 ? 3.819 -2.578 16.867 1.00 95.06 406 ARG A O 1
ATOM 3108 N N . GLY A 1 407 ? 2.913 -0.792 15.835 1.00 97.25 407 GLY A N 1
ATOM 3109 C CA . GLY A 1 407 ? 4.115 0.036 15.869 1.00 97.25 407 GLY A CA 1
ATOM 3110 C C . GLY A 1 407 ? 5.263 -0.525 15.025 1.00 97.25 407 GLY A C 1
ATOM 3111 O O . GLY A 1 407 ? 6.405 -0.108 15.203 1.00 97.25 407 GLY A O 1
ATOM 3112 N N . GLN A 1 408 ? 4.993 -1.487 14.136 1.00 98.19 408 GLN A N 1
ATOM 3113 C CA . GLN A 1 408 ? 6.024 -2.126 13.328 1.00 98.19 408 GLN A CA 1
ATOM 3114 C C . GLN A 1 408 ? 6.171 -1.470 11.962 1.00 98.19 408 GLN A C 1
ATOM 3116 O O . GLN A 1 408 ? 5.200 -1.080 11.312 1.00 98.19 408 GLN A O 1
ATOM 3121 N N . THR A 1 409 ? 7.414 -1.466 11.492 1.00 98.75 409 THR A N 1
ATOM 3122 C CA . THR A 1 409 ? 7.768 -1.212 10.097 1.00 98.75 409 THR A CA 1
ATOM 3123 C C . THR A 1 409 ? 8.332 -2.486 9.484 1.00 98.75 409 THR A C 1
ATOM 3125 O O . THR A 1 409 ? 9.138 -3.154 10.137 1.00 98.75 409 THR A O 1
ATOM 3128 N N . PHE A 1 410 ? 7.938 -2.805 8.252 1.00 98.81 410 PHE A N 1
ATOM 3129 C CA . PHE A 1 410 ? 8.466 -3.933 7.482 1.00 98.81 410 PHE A CA 1
ATOM 3130 C C . PHE A 1 410 ? 8.889 -3.494 6.085 1.00 98.81 410 PHE A C 1
ATOM 3132 O O . PHE A 1 410 ? 8.129 -2.825 5.383 1.00 98.81 410 PHE A O 1
ATOM 3139 N N . ASN A 1 411 ? 10.068 -3.922 5.653 1.00 98.81 411 ASN A N 1
ATOM 3140 C CA . ASN A 1 411 ? 10.445 -3.942 4.250 1.00 98.81 411 ASN A CA 1
ATOM 3141 C C . ASN A 1 411 ? 9.632 -5.017 3.533 1.00 98.81 411 ASN A C 1
ATOM 3143 O O . ASN A 1 411 ? 9.496 -6.139 4.016 1.00 98.81 411 ASN A O 1
ATOM 3147 N N . VAL A 1 412 ? 9.090 -4.678 2.364 1.00 98.81 412 VAL A N 1
ATOM 3148 C CA . VAL A 1 412 ? 8.248 -5.587 1.581 1.00 98.81 412 VAL A CA 1
ATOM 3149 C C . VAL A 1 412 ? 8.889 -5.834 0.225 1.00 98.81 412 VAL A C 1
ATOM 3151 O O . VAL A 1 412 ? 9.1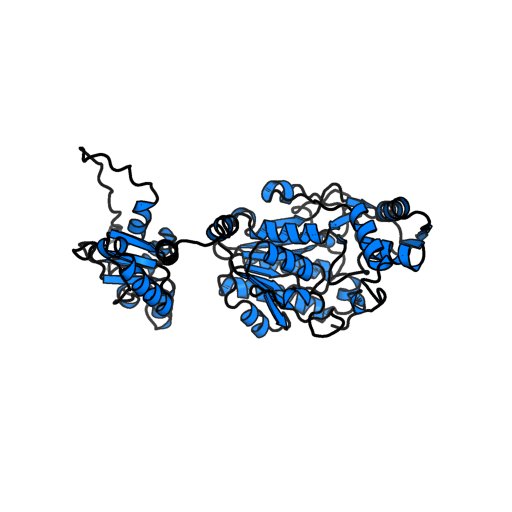00 -4.898 -0.555 1.00 98.81 412 VAL A O 1
ATOM 3154 N N . GLY A 1 413 ? 9.191 -7.095 -0.059 1.00 97.81 413 GLY A N 1
ATOM 3155 C CA . GLY A 1 413 ? 9.965 -7.521 -1.221 1.00 97.81 413 GLY A CA 1
ATOM 3156 C C . GLY A 1 413 ? 10.473 -8.945 -1.036 1.00 97.81 413 GLY A C 1
ATOM 3157 O O . GLY A 1 413 ? 9.883 -9.722 -0.285 1.00 97.81 413 GLY A O 1
ATOM 3158 N N . SER A 1 414 ? 11.555 -9.272 -1.734 1.00 96.69 414 SER A N 1
ATOM 3159 C CA . SER A 1 414 ? 12.263 -10.544 -1.616 1.00 96.69 414 SER A CA 1
ATOM 3160 C C . SER A 1 414 ? 13.754 -10.322 -1.813 1.00 96.69 414 SER A C 1
ATOM 3162 O O . SER A 1 414 ? 14.150 -9.553 -2.694 1.00 96.69 414 SER A O 1
ATOM 3164 N N . ASP A 1 415 ? 14.580 -11.025 -1.034 1.00 95.50 415 ASP A N 1
ATOM 3165 C CA . ASP A 1 415 ? 16.039 -10.936 -1.142 1.00 95.50 415 ASP A CA 1
ATOM 3166 C C . ASP A 1 415 ? 16.505 -11.327 -2.555 1.00 95.50 415 ASP A C 1
ATOM 3168 O O . ASP A 1 415 ? 17.433 -10.719 -3.094 1.00 95.50 415 ASP A O 1
ATOM 3172 N N . ALA A 1 416 ? 15.787 -12.263 -3.190 1.00 95.50 416 ALA A N 1
ATOM 3173 C CA . ALA A 1 416 ? 16.017 -12.725 -4.558 1.00 95.50 416 ALA A CA 1
ATOM 3174 C C . ALA A 1 416 ? 15.652 -11.689 -5.636 1.00 95.50 416 ALA A C 1
ATOM 3176 O O . ALA A 1 416 ? 16.073 -11.835 -6.779 1.00 95.50 416 ALA A O 1
ATOM 3177 N N . GLN A 1 417 ? 14.884 -10.650 -5.291 1.00 95.94 417 GLN A N 1
ATOM 3178 C CA . GLN A 1 417 ? 14.449 -9.604 -6.223 1.00 95.94 417 GLN A CA 1
ATOM 3179 C C . GLN A 1 417 ? 15.156 -8.262 -5.998 1.00 95.94 417 GLN A C 1
ATOM 3181 O O . GLN A 1 417 ? 14.633 -7.200 -6.342 1.00 95.94 417 GLN A O 1
ATOM 3186 N N . ASN A 1 418 ? 16.370 -8.299 -5.450 1.00 96.31 418 ASN A N 1
ATOM 3187 C CA . ASN A 1 418 ? 17.319 -7.198 -5.560 1.00 96.31 418 ASN A CA 1
ATOM 3188 C C . ASN A 1 418 ? 18.028 -7.291 -6.919 1.00 96.31 418 ASN A C 1
ATOM 3190 O O . ASN A 1 418 ? 18.842 -8.185 -7.124 1.00 96.31 418 ASN A O 1
ATOM 3194 N N . TYR A 1 419 ? 17.751 -6.360 -7.834 1.00 95.69 419 TYR A N 1
ATOM 3195 C CA . TYR A 1 419 ? 18.347 -6.346 -9.173 1.00 95.69 419 TYR A CA 1
ATOM 3196 C C . TYR A 1 419 ? 19.213 -5.113 -9.389 1.00 95.69 419 TYR A C 1
ATOM 3198 O O . TYR A 1 419 ? 18.872 -4.013 -8.958 1.00 95.69 419 TYR A O 1
ATOM 3206 N N . GLN A 1 420 ? 20.300 -5.272 -10.137 1.00 94.50 420 GLN A N 1
ATOM 3207 C CA . GLN A 1 420 ? 20.905 -4.138 -10.827 1.00 94.50 420 GLN A CA 1
ATOM 3208 C C . GLN A 1 420 ? 20.033 -3.758 -12.024 1.00 94.50 420 GLN A C 1
ATOM 3210 O O . GLN A 1 420 ? 19.507 -4.634 -12.711 1.00 94.50 420 GLN A O 1
ATOM 3215 N N . ILE A 1 421 ? 19.890 -2.463 -12.305 1.00 93.88 421 ILE A N 1
ATOM 3216 C CA . ILE A 1 421 ? 19.024 -2.001 -13.402 1.00 93.88 421 ILE A CA 1
ATOM 3217 C C . ILE A 1 421 ? 19.481 -2.545 -14.764 1.00 93.88 421 ILE A C 1
ATOM 3219 O O . ILE A 1 421 ? 18.637 -2.871 -15.597 1.00 93.88 421 ILE A O 1
ATOM 3223 N N . LEU A 1 422 ? 20.791 -2.709 -14.982 1.00 94.50 422 LEU A N 1
ATOM 3224 C CA . LEU A 1 422 ? 21.302 -3.339 -16.203 1.00 94.50 422 LEU A CA 1
ATOM 3225 C C . LEU A 1 422 ? 20.890 -4.810 -16.307 1.00 94.50 422 LEU A C 1
ATOM 3227 O O . LEU A 1 422 ? 20.396 -5.230 -17.348 1.00 94.50 422 LEU A O 1
ATOM 3231 N N . ALA A 1 423 ? 21.044 -5.574 -15.221 1.00 96.06 423 ALA A N 1
ATOM 3232 C CA . ALA A 1 423 ? 20.637 -6.978 -15.177 1.00 96.06 423 ALA A CA 1
ATOM 3233 C C . ALA A 1 423 ? 19.128 -7.133 -15.420 1.00 96.06 423 ALA A C 1
ATOM 3235 O O . ALA A 1 423 ? 18.700 -8.055 -16.107 1.00 96.06 423 ALA A O 1
ATOM 3236 N N . LEU A 1 424 ? 18.325 -6.188 -14.921 1.00 96.56 424 LEU A N 1
ATOM 3237 C CA . LEU A 1 424 ? 16.893 -6.136 -15.200 1.00 96.56 424 LEU A CA 1
ATOM 3238 C C . LEU A 1 424 ? 16.599 -5.900 -16.690 1.00 96.56 424 LEU A C 1
ATOM 3240 O O . LEU A 1 424 ? 15.726 -6.557 -17.245 1.00 96.56 424 LEU A O 1
ATOM 3244 N N . GLY A 1 425 ? 17.319 -4.981 -17.341 1.00 96.44 425 GLY A N 1
ATOM 3245 C CA . GLY A 1 425 ? 17.190 -4.734 -18.782 1.00 96.44 425 GLY A CA 1
ATOM 3246 C C . GLY A 1 425 ? 17.584 -5.948 -19.628 1.00 96.44 425 GLY A C 1
ATOM 3247 O O . GLY A 1 425 ? 16.874 -6.286 -20.575 1.00 96.44 425 GLY A O 1
ATOM 3248 N N . GLN A 1 426 ? 18.659 -6.643 -19.244 1.00 96.56 426 GLN A N 1
ATOM 3249 C CA . GLN A 1 426 ? 19.078 -7.891 -19.886 1.00 96.56 426 GLN A CA 1
ATOM 3250 C C . GLN A 1 426 ? 18.000 -8.971 -19.762 1.00 96.56 426 GLN A C 1
ATOM 3252 O O . GLN A 1 426 ? 17.632 -9.574 -20.764 1.00 96.56 426 GLN A O 1
ATOM 3257 N N . LEU A 1 427 ? 17.410 -9.133 -18.574 1.00 97.00 427 LEU A N 1
ATOM 3258 C CA . LEU A 1 427 ? 16.335 -10.099 -18.349 1.00 97.00 427 LEU A CA 1
ATOM 3259 C C . LEU A 1 427 ? 15.118 -9.844 -19.254 1.00 97.00 427 LEU A C 1
ATOM 3261 O O . LEU A 1 427 ? 14.499 -10.788 -19.741 1.00 97.00 427 LEU A O 1
ATOM 3265 N N . VAL A 1 428 ? 14.783 -8.578 -19.528 1.00 97.62 428 VAL A N 1
ATOM 3266 C CA . VAL A 1 428 ? 13.720 -8.250 -20.491 1.00 97.62 428 VAL A CA 1
ATOM 3267 C C . VAL A 1 428 ? 14.089 -8.707 -21.903 1.00 97.62 428 VAL A C 1
ATOM 3269 O O . VAL A 1 428 ? 13.234 -9.264 -22.585 1.00 97.62 428 VAL A O 1
ATOM 3272 N N . CYS A 1 429 ? 15.340 -8.524 -22.332 1.00 97.06 429 CYS A N 1
ATOM 3273 C CA . CYS A 1 429 ? 15.808 -8.959 -23.654 1.00 97.06 429 CYS A CA 1
ATOM 3274 C C . CYS A 1 429 ? 15.865 -10.489 -23.779 1.00 97.06 429 CYS A C 1
ATOM 3276 O O . CYS A 1 429 ? 15.556 -11.030 -24.839 1.00 97.06 429 CYS A O 1
ATOM 3278 N N . ASP A 1 430 ? 16.202 -11.186 -22.693 1.00 97.06 430 ASP A N 1
ATOM 3279 C CA . ASP A 1 430 ? 16.222 -12.649 -22.651 1.00 97.06 430 ASP A CA 1
ATOM 3280 C C . ASP A 1 430 ? 14.802 -13.231 -22.775 1.00 97.06 430 ASP A C 1
ATOM 3282 O O . ASP A 1 430 ? 14.587 -14.236 -23.452 1.00 97.06 430 ASP A O 1
ATOM 3286 N N . VAL A 1 431 ? 13.808 -12.587 -22.146 1.00 97.44 431 VAL A N 1
ATOM 3287 C CA . VAL A 1 431 ? 12.394 -12.995 -22.231 1.00 97.44 431 VAL A CA 1
ATOM 3288 C C . VAL A 1 431 ? 11.753 -12.576 -23.561 1.00 97.44 431 VAL A C 1
ATOM 3290 O O . VAL A 1 431 ? 10.893 -13.295 -24.073 1.00 97.44 431 VAL A O 1
ATOM 3293 N N . LEU A 1 432 ? 12.147 -11.426 -24.114 1.00 96.06 432 LEU A N 1
ATOM 3294 C CA . LEU A 1 432 ? 11.591 -10.832 -25.331 1.00 96.06 432 LEU A CA 1
ATOM 3295 C C . LEU A 1 432 ? 12.676 -10.733 -26.420 1.00 96.06 432 LEU A C 1
ATOM 3297 O O . LEU A 1 432 ? 13.326 -9.691 -26.550 1.00 96.06 432 LEU A O 1
ATOM 3301 N N . PRO A 1 433 ? 12.876 -11.787 -27.234 1.00 90.19 433 PRO A N 1
ATOM 3302 C CA . PRO A 1 433 ? 13.926 -11.794 -28.244 1.00 90.19 433 PRO A CA 1
ATOM 3303 C C . PRO A 1 433 ? 13.700 -10.712 -29.310 1.00 90.19 433 PRO A C 1
ATOM 3305 O O . PRO A 1 433 ? 12.570 -10.419 -29.707 1.00 90.19 433 PRO A O 1
ATOM 3308 N N . GLY A 1 434 ? 14.799 -10.137 -29.803 1.00 92.06 434 GLY A N 1
ATOM 3309 C CA . GLY A 1 434 ? 14.778 -9.077 -30.819 1.00 92.06 434 GLY A CA 1
ATOM 3310 C C . GLY A 1 434 ? 14.621 -7.658 -30.264 1.00 92.06 434 GLY A C 1
ATOM 3311 O O . GLY A 1 434 ? 14.357 -6.739 -31.036 1.00 92.06 434 GLY A O 1
ATOM 3312 N N . VAL A 1 435 ? 14.768 -7.473 -28.950 1.00 96.56 435 VAL A N 1
ATOM 3313 C CA . VAL A 1 435 ? 14.856 -6.156 -28.306 1.00 96.56 435 VAL A CA 1
ATOM 3314 C C . VAL A 1 435 ? 16.323 -5.741 -28.190 1.00 96.56 435 VAL A C 1
ATOM 3316 O O . VAL A 1 435 ? 17.148 -6.498 -27.683 1.00 96.56 435 VAL A O 1
ATOM 3319 N N . GLU A 1 436 ? 16.653 -4.535 -28.645 1.00 96.25 436 GLU A N 1
ATOM 3320 C CA . GLU A 1 436 ? 17.988 -3.950 -28.493 1.00 96.25 436 GLU A CA 1
ATOM 3321 C C . GLU A 1 436 ? 18.162 -3.341 -27.091 1.00 96.25 436 GLU A C 1
ATOM 3323 O O . GLU A 1 436 ? 17.351 -2.517 -26.664 1.00 96.25 436 GLU A O 1
ATOM 3328 N N . LEU A 1 437 ? 19.241 -3.690 -26.384 1.00 96.06 437 LEU A N 1
ATOM 3329 C CA . LEU A 1 437 ? 19.617 -3.059 -25.117 1.00 96.06 437 LEU A CA 1
ATOM 3330 C C . LEU A 1 437 ? 20.726 -2.030 -25.344 1.00 96.06 437 LEU A C 1
ATOM 3332 O O . LEU A 1 437 ? 21.844 -2.387 -25.708 1.00 96.06 437 LEU A O 1
ATOM 3336 N N . VAL A 1 438 ? 20.432 -0.760 -25.073 1.00 94.31 438 VAL A N 1
ATOM 3337 C CA . VAL A 1 438 ? 21.401 0.338 -25.167 1.00 94.31 438 VAL A CA 1
ATOM 3338 C C . VAL A 1 438 ? 21.733 0.866 -23.780 1.00 94.31 438 VAL A C 1
ATOM 3340 O O . VAL A 1 438 ? 20.842 1.154 -22.980 1.00 94.31 438 VAL A O 1
ATOM 3343 N N . ILE A 1 439 ? 23.026 1.017 -23.510 1.00 92.06 439 ILE A N 1
ATOM 3344 C CA . ILE A 1 439 ? 23.544 1.586 -22.267 1.00 92.06 439 ILE A CA 1
ATOM 3345 C C . ILE A 1 439 ? 23.993 3.015 -22.561 1.00 92.06 439 ILE A C 1
ATOM 3347 O O . ILE A 1 439 ? 24.810 3.238 -23.451 1.00 92.06 439 ILE A O 1
ATOM 3351 N N . GLU A 1 440 ? 23.453 3.976 -21.818 1.00 88.44 440 GLU A N 1
ATOM 3352 C CA . GLU A 1 440 ? 23.833 5.384 -21.913 1.00 88.44 440 GLU A CA 1
ATOM 3353 C C . GLU A 1 440 ? 24.550 5.834 -20.638 1.00 88.44 440 GLU A C 1
ATOM 3355 O O . GLU A 1 440 ? 24.048 5.651 -19.520 1.00 88.44 440 GLU A O 1
ATOM 3360 N N . ASP A 1 441 ? 25.693 6.497 -20.821 1.00 73.38 441 ASP A N 1
ATOM 3361 C CA . ASP A 1 441 ? 26.346 7.264 -19.767 1.00 73.38 441 ASP A CA 1
ATOM 3362 C C . ASP A 1 441 ? 25.525 8.537 -19.514 1.00 73.38 441 ASP A C 1
ATOM 3364 O O . ASP A 1 441 ? 25.350 9.384 -20.389 1.00 73.38 441 ASP A O 1
ATOM 3368 N N . GLY A 1 442 ? 24.964 8.673 -18.314 1.00 64.06 442 GLY A N 1
ATOM 3369 C CA . GLY A 1 442 ? 24.087 9.791 -17.979 1.00 64.06 442 GLY A CA 1
ATOM 3370 C C . GLY A 1 442 ? 23.890 9.954 -16.478 1.00 64.06 442 GLY A C 1
ATOM 3371 O O . GLY A 1 442 ? 24.333 9.118 -15.692 1.00 64.06 442 GLY A O 1
ATOM 3372 N N . VAL A 1 443 ? 23.220 11.046 -16.084 1.00 57.91 443 VAL A N 1
ATOM 3373 C CA . VAL A 1 443 ? 22.943 11.384 -14.676 1.00 57.91 443 VAL A CA 1
ATOM 3374 C C . VAL A 1 443 ? 22.311 10.181 -13.974 1.00 57.91 443 VAL A C 1
ATOM 3376 O O . VAL A 1 443 ? 21.186 9.786 -14.288 1.00 57.91 443 VAL A O 1
ATOM 3379 N N . GLN A 1 444 ? 23.063 9.596 -13.042 1.00 60.19 444 GLN A N 1
ATOM 3380 C CA . GLN A 1 444 ? 22.636 8.447 -12.257 1.00 60.19 444 GLN A CA 1
ATOM 3381 C C . GLN A 1 444 ? 21.370 8.795 -11.472 1.00 60.19 444 GLN A C 1
ATOM 3383 O O . GLN A 1 444 ? 21.309 9.809 -10.775 1.00 60.19 444 GLN A O 1
ATOM 3388 N N . ASP A 1 445 ? 20.371 7.914 -11.541 1.00 69.50 445 ASP A N 1
ATOM 3389 C CA . ASP A 1 445 ? 19.388 7.815 -10.469 1.00 69.50 445 ASP A CA 1
ATOM 3390 C C . ASP A 1 445 ? 20.163 7.614 -9.163 1.00 69.50 445 ASP A C 1
ATOM 3392 O O . ASP A 1 445 ? 20.810 6.584 -8.986 1.00 69.50 445 ASP A O 1
ATOM 3396 N N . LEU A 1 446 ? 20.118 8.610 -8.275 1.00 74.81 446 LEU A N 1
ATOM 3397 C CA . LEU A 1 446 ? 20.874 8.607 -7.020 1.00 74.81 446 LEU A CA 1
ATOM 3398 C C . LEU A 1 446 ? 20.428 7.491 -6.069 1.00 74.81 446 LEU A C 1
ATOM 3400 O O . LEU A 1 446 ? 21.043 7.287 -5.035 1.00 74.81 446 LEU A O 1
ATOM 3404 N N . ARG A 1 447 ? 19.335 6.790 -6.367 1.00 80.75 447 ARG A N 1
ATOM 3405 C CA . ARG A 1 447 ? 18.865 5.660 -5.572 1.00 80.75 447 ARG A CA 1
ATOM 3406 C C . ARG A 1 447 ? 19.661 4.404 -5.929 1.00 80.75 447 ARG A C 1
ATOM 3408 O O . ARG A 1 447 ? 19.481 3.835 -7.009 1.00 80.75 447 ARG A O 1
ATOM 3415 N N . ASP A 1 448 ? 20.454 3.945 -4.975 1.00 88.81 448 ASP A N 1
ATOM 3416 C CA . ASP A 1 448 ? 21.252 2.725 -5.067 1.00 88.81 448 ASP A CA 1
ATOM 3417 C C . ASP A 1 448 ? 21.225 2.019 -3.711 1.00 88.81 448 ASP A C 1
ATOM 3419 O O . ASP A 1 448 ? 21.820 2.499 -2.747 1.00 88.81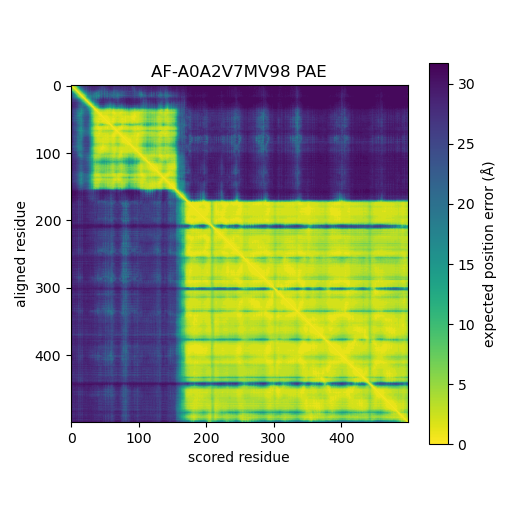 448 ASP A O 1
ATOM 3423 N N . TYR A 1 449 ? 20.447 0.942 -3.608 1.00 90.25 449 TYR A N 1
ATOM 3424 C CA . TYR A 1 449 ? 20.304 0.186 -2.367 1.00 90.25 449 TYR A CA 1
ATOM 3425 C C . TYR A 1 449 ? 19.834 -1.243 -2.616 1.00 90.25 449 TYR A C 1
ATOM 3427 O O . TYR A 1 449 ? 19.037 -1.519 -3.517 1.00 90.25 449 TYR A O 1
ATOM 3435 N N . ARG A 1 450 ? 20.286 -2.142 -1.740 1.00 94.69 450 ARG A N 1
ATOM 3436 C CA . ARG A 1 450 ? 19.768 -3.504 -1.578 1.00 94.69 450 ARG A CA 1
ATOM 3437 C C . ARG A 1 450 ? 19.078 -3.605 -0.235 1.00 94.69 450 ARG A C 1
ATOM 3439 O O . ARG A 1 450 ? 19.519 -2.973 0.721 1.00 94.69 450 ARG A O 1
ATOM 3446 N N . VAL A 1 451 ? 18.018 -4.393 -0.161 1.00 97.06 451 VAL A N 1
ATOM 3447 C CA . VAL A 1 451 ? 17.197 -4.496 1.046 1.00 97.06 451 VAL A CA 1
ATOM 3448 C C . VAL A 1 451 ? 17.056 -5.954 1.454 1.00 97.06 451 VAL A C 1
ATOM 3450 O O . VAL A 1 451 ? 16.918 -6.821 0.592 1.00 97.06 451 VAL A O 1
ATOM 3453 N N . SER A 1 452 ? 17.122 -6.189 2.762 1.00 97.94 452 SER A N 1
ATOM 3454 C CA . SER A 1 452 ? 16.773 -7.446 3.410 1.00 97.94 452 SER A CA 1
ATOM 3455 C C . SER A 1 452 ? 15.286 -7.459 3.744 1.00 97.94 452 SER A C 1
ATOM 3457 O O . SER A 1 452 ? 14.739 -6.480 4.264 1.00 97.94 452 SER A O 1
ATOM 3459 N N . PHE A 1 453 ? 14.649 -8.593 3.476 1.00 98.50 453 PHE A N 1
ATOM 3460 C CA . PHE A 1 453 ? 13.235 -8.843 3.754 1.00 98.50 453 PHE A CA 1
ATOM 3461 C C . PHE A 1 453 ? 13.035 -9.903 4.847 1.00 98.50 453 PHE A C 1
ATOM 3463 O O . PHE A 1 453 ? 11.914 -10.338 5.111 1.00 98.50 453 PHE A O 1
ATOM 3470 N N . ALA A 1 454 ? 14.104 -10.276 5.556 1.00 98.19 454 ALA A N 1
ATOM 3471 C CA . ALA A 1 454 ? 14.072 -11.311 6.588 1.00 98.19 454 ALA A CA 1
ATOM 3472 C C . ALA A 1 454 ? 13.038 -11.039 7.698 1.00 98.19 454 ALA A C 1
ATOM 3474 O O . ALA A 1 454 ? 12.438 -11.972 8.234 1.00 98.19 454 ALA A O 1
ATOM 3475 N N . LYS A 1 455 ? 12.801 -9.766 8.048 1.00 98.38 455 LYS A N 1
ATOM 3476 C CA . LYS A 1 455 ? 11.842 -9.390 9.094 1.00 98.38 455 LYS A CA 1
ATOM 3477 C C . LYS A 1 455 ? 10.406 -9.770 8.722 1.00 98.38 455 LYS A C 1
ATOM 3479 O O . LYS A 1 455 ? 9.731 -10.412 9.522 1.00 98.38 455 LYS A O 1
ATOM 3484 N N . ILE A 1 456 ? 9.940 -9.413 7.521 1.00 98.31 456 ILE A N 1
ATOM 3485 C CA . ILE A 1 456 ? 8.561 -9.706 7.099 1.00 98.31 456 ILE A CA 1
ATOM 3486 C C . ILE A 1 456 ? 8.344 -11.207 6.859 1.00 98.31 456 ILE A C 1
ATOM 3488 O O . ILE A 1 456 ? 7.269 -11.734 7.150 1.00 98.31 456 ILE A O 1
ATOM 3492 N N . GLU A 1 457 ? 9.375 -11.913 6.389 1.00 97.56 457 GLU A N 1
ATOM 3493 C CA . GLU A 1 457 ? 9.347 -13.371 6.246 1.00 97.56 457 GLU A CA 1
ATOM 3494 C C . GLU A 1 457 ? 9.222 -14.074 7.602 1.00 97.56 457 GLU A C 1
ATOM 3496 O O . GLU A 1 457 ? 8.446 -15.021 7.749 1.00 97.56 457 GLU A O 1
ATOM 3501 N N . ARG A 1 458 ? 9.968 -13.609 8.608 1.00 96.88 458 ARG A N 1
ATOM 3502 C CA . ARG A 1 458 ? 9.948 -14.182 9.955 1.00 96.88 458 ARG A CA 1
ATOM 3503 C C . ARG A 1 458 ? 8.650 -13.865 10.694 1.00 96.88 458 ARG A C 1
ATOM 3505 O O . ARG A 1 458 ? 8.040 -14.779 11.239 1.00 96.88 458 ARG A O 1
ATOM 3512 N N . ASP A 1 459 ? 8.249 -12.596 10.707 1.00 95.50 459 ASP A N 1
ATOM 3513 C CA . ASP A 1 459 ? 7.212 -12.104 11.620 1.00 95.50 459 ASP A CA 1
ATOM 3514 C C . ASP A 1 459 ? 5.805 -12.223 11.022 1.00 95.50 459 ASP A C 1
ATOM 3516 O O . ASP A 1 459 ? 4.846 -12.457 11.755 1.00 95.50 459 ASP A O 1
ATOM 3520 N N . LEU A 1 460 ? 5.668 -12.078 9.697 1.00 94.69 460 LEU A N 1
ATOM 3521 C CA . LEU A 1 460 ? 4.376 -12.177 9.008 1.00 94.69 460 LEU A CA 1
ATOM 3522 C C . LEU A 1 460 ? 4.256 -13.419 8.126 1.00 94.69 460 LEU A C 1
ATOM 3524 O O . LEU A 1 460 ? 3.175 -13.661 7.598 1.00 94.69 460 LEU A O 1
ATOM 3528 N N . HIS A 1 461 ? 5.324 -14.205 7.948 1.00 95.56 461 HIS A N 1
ATOM 3529 C CA . HIS A 1 461 ? 5.356 -15.344 7.019 1.00 95.56 461 HIS A CA 1
ATOM 3530 C C . HIS A 1 461 ? 5.015 -14.947 5.576 1.00 95.56 461 HIS A C 1
ATOM 3532 O O . HIS A 1 461 ? 4.397 -15.708 4.825 1.00 95.56 461 HIS A O 1
ATOM 3538 N N . PHE A 1 462 ? 5.389 -13.729 5.181 1.00 97.44 462 PHE A N 1
ATOM 3539 C CA . PHE A 1 462 ? 5.201 -13.247 3.819 1.00 97.44 462 PHE A CA 1
ATOM 3540 C C . PHE A 1 462 ? 6.324 -13.750 2.919 1.00 97.44 462 PHE A C 1
ATOM 3542 O O . PHE A 1 462 ? 7.487 -13.581 3.247 1.00 97.44 462 PHE A O 1
ATOM 3549 N N . ARG A 1 463 ? 5.985 -14.315 1.759 1.00 97.19 463 ARG A N 1
ATOM 3550 C CA . ARG A 1 463 ? 6.932 -14.615 0.673 1.00 97.19 463 ARG A CA 1
ATOM 3551 C C . ARG A 1 463 ? 6.328 -14.181 -0.649 1.00 97.19 463 ARG A C 1
ATOM 3553 O O . ARG A 1 463 ? 5.119 -14.346 -0.827 1.00 97.19 463 ARG A O 1
ATOM 3560 N N . THR A 1 464 ? 7.131 -13.635 -1.560 1.00 97.31 464 THR A N 1
ATOM 3561 C CA . THR A 1 464 ? 6.703 -13.280 -2.925 1.00 97.31 464 THR A CA 1
ATOM 3562 C C . THR A 1 464 ? 6.292 -14.524 -3.710 1.00 97.31 464 THR A C 1
ATOM 3564 O O . THR A 1 464 ? 6.866 -15.594 -3.514 1.00 97.31 464 THR A O 1
ATOM 3567 N N . GLN A 1 465 ? 5.292 -14.393 -4.579 1.00 96.88 465 GLN A N 1
ATOM 3568 C CA . GLN A 1 465 ? 4.816 -15.483 -5.441 1.00 96.88 465 GLN A CA 1
ATOM 3569 C C . GLN A 1 465 ? 5.061 -15.179 -6.918 1.00 96.88 465 GLN A C 1
ATOM 3571 O O . GLN A 1 465 ? 5.095 -16.096 -7.730 1.00 96.88 465 GLN A O 1
ATOM 3576 N N . GLU A 1 466 ? 5.233 -13.905 -7.254 1.00 97.56 466 GLU A N 1
ATOM 3577 C CA . GLU A 1 466 ? 5.333 -13.434 -8.622 1.00 97.56 466 GLU A CA 1
ATOM 3578 C C . GLU A 1 466 ? 6.795 -13.151 -8.969 1.00 97.56 466 GLU A C 1
ATOM 3580 O O . GLU A 1 466 ? 7.605 -12.754 -8.124 1.00 97.56 466 GLU A O 1
ATOM 3585 N N . THR A 1 467 ? 7.126 -13.347 -10.238 1.00 96.50 467 THR A N 1
ATOM 3586 C CA . THR A 1 467 ? 8.483 -13.197 -10.773 1.00 96.50 467 THR A CA 1
ATOM 3587 C C . THR A 1 467 ? 8.513 -12.113 -11.838 1.00 96.50 467 THR A C 1
ATOM 3589 O O . THR A 1 467 ? 7.520 -11.910 -12.545 1.00 96.50 467 THR A O 1
ATOM 3592 N N . VAL A 1 468 ? 9.676 -11.498 -12.038 1.00 97.31 468 VAL A N 1
ATOM 3593 C CA . VAL A 1 468 ? 9.887 -10.481 -13.074 1.00 97.31 468 VAL A CA 1
ATOM 3594 C C . VAL A 1 468 ? 9.565 -11.028 -14.471 1.00 97.31 468 VAL A C 1
ATOM 3596 O O . VAL A 1 468 ? 8.887 -10.363 -15.245 1.00 97.31 468 VAL A O 1
ATOM 3599 N N . GLU A 1 469 ? 9.956 -12.263 -14.770 1.00 97.06 469 GLU A N 1
ATOM 3600 C CA . GLU A 1 469 ? 9.760 -12.931 -16.061 1.00 97.06 469 GLU A CA 1
ATOM 3601 C C . GLU A 1 469 ? 8.278 -13.110 -16.400 1.00 97.06 469 GLU A C 1
ATOM 3603 O O . GLU A 1 469 ? 7.845 -12.824 -17.516 1.00 97.06 469 GLU A O 1
ATOM 3608 N N . THR A 1 470 ? 7.483 -13.566 -15.430 1.00 95.62 470 THR A N 1
ATOM 3609 C CA . THR A 1 470 ? 6.023 -13.691 -15.571 1.00 95.62 470 THR A CA 1
ATOM 3610 C C . THR A 1 470 ? 5.377 -12.333 -15.830 1.00 95.62 470 THR A C 1
ATOM 3612 O O . THR A 1 470 ? 4.567 -12.213 -16.746 1.00 95.62 470 THR A O 1
ATOM 3615 N N . ALA A 1 471 ? 5.792 -11.294 -15.103 1.00 97.31 471 ALA A N 1
ATOM 3616 C CA . ALA A 1 471 ? 5.267 -9.947 -15.300 1.00 97.31 471 ALA A CA 1
ATOM 3617 C C . ALA A 1 471 ? 5.656 -9.336 -16.656 1.00 97.31 471 ALA A C 1
ATOM 3619 O O . ALA A 1 471 ? 4.854 -8.617 -17.247 1.00 97.31 471 ALA A O 1
ATOM 3620 N N . ILE A 1 472 ? 6.857 -9.629 -17.172 1.00 98.19 472 ILE A N 1
ATOM 3621 C CA . ILE A 1 472 ? 7.270 -9.204 -18.518 1.00 98.19 472 ILE A CA 1
ATOM 3622 C C . ILE A 1 472 ? 6.298 -9.754 -19.564 1.00 98.19 472 ILE A C 1
ATOM 3624 O O . ILE A 1 472 ? 5.788 -8.988 -20.380 1.00 98.19 472 ILE A O 1
ATOM 3628 N N . ARG A 1 473 ? 6.015 -11.063 -19.513 1.00 97.38 473 ARG A N 1
ATOM 3629 C CA . ARG A 1 473 ? 5.083 -11.715 -20.447 1.00 97.38 473 ARG A CA 1
ATOM 3630 C C . ARG A 1 473 ? 3.666 -11.177 -20.295 1.00 97.38 473 ARG A C 1
ATOM 3632 O O . ARG A 1 473 ? 3.036 -10.849 -21.288 1.00 97.38 473 ARG A O 1
ATOM 3639 N N . GLU A 1 474 ? 3.198 -11.016 -19.062 1.00 96.06 474 GLU A N 1
ATOM 3640 C CA . GLU A 1 474 ? 1.859 -10.496 -18.783 1.00 96.06 474 GLU A CA 1
ATOM 3641 C C . GLU A 1 474 ? 1.651 -9.087 -19.359 1.00 96.06 474 GLU A C 1
ATOM 3643 O O . GLU A 1 474 ? 0.687 -8.846 -20.084 1.00 96.06 474 GLU A O 1
ATOM 3648 N N . ILE A 1 475 ? 2.576 -8.160 -19.088 1.00 97.12 475 ILE A N 1
ATOM 3649 C CA . ILE A 1 475 ? 2.485 -6.787 -19.601 1.00 97.12 475 ILE A CA 1
ATOM 3650 C C . ILE A 1 475 ? 2.589 -6.779 -21.132 1.00 97.12 475 ILE A C 1
ATOM 3652 O O . ILE A 1 475 ? 1.873 -6.022 -21.789 1.00 97.12 475 ILE A O 1
ATOM 3656 N N . TRP A 1 476 ? 3.464 -7.610 -21.707 1.00 96.50 476 TRP A N 1
ATOM 3657 C CA . TRP A 1 476 ? 3.577 -7.766 -23.156 1.00 96.50 476 TRP A CA 1
ATOM 3658 C C . TRP A 1 476 ? 2.261 -8.235 -23.782 1.00 96.50 476 TRP A C 1
ATOM 3660 O O . TRP A 1 476 ? 1.795 -7.638 -24.751 1.00 96.50 476 TRP A O 1
ATOM 3670 N N . ASP A 1 477 ? 1.643 -9.266 -23.211 1.00 95.81 477 ASP A N 1
ATOM 3671 C CA . ASP A 1 477 ? 0.392 -9.836 -23.703 1.00 95.81 477 ASP A CA 1
ATOM 3672 C C . ASP A 1 477 ? -0.769 -8.842 -23.586 1.00 95.81 477 ASP A C 1
ATOM 3674 O O . ASP A 1 477 ? -1.588 -8.745 -24.501 1.00 95.81 477 ASP A O 1
ATOM 3678 N N . ASP A 1 478 ? -0.832 -8.060 -22.505 1.00 94.81 478 ASP A N 1
ATOM 3679 C CA . ASP A 1 478 ? -1.812 -6.979 -22.342 1.00 94.81 478 ASP A CA 1
ATOM 3680 C C . ASP A 1 478 ? -1.700 -5.922 -23.448 1.00 94.81 478 ASP A C 1
ATOM 3682 O O . ASP A 1 478 ? -2.717 -5.478 -23.994 1.00 94.81 478 ASP A O 1
ATOM 3686 N N . LEU A 1 479 ? -0.469 -5.541 -23.803 1.00 94.94 479 LEU A N 1
ATOM 3687 C CA . LEU A 1 479 ? -0.193 -4.601 -24.889 1.00 94.94 479 LEU A CA 1
ATOM 3688 C C . LEU A 1 479 ? -0.526 -5.214 -26.257 1.00 94.94 479 LEU A C 1
ATOM 3690 O O . LEU A 1 479 ? -1.224 -4.590 -27.055 1.00 94.94 479 LEU A O 1
ATOM 3694 N N . ALA A 1 480 ? -0.090 -6.450 -26.510 1.00 94.50 480 ALA A N 1
ATOM 3695 C CA . ALA A 1 480 ? -0.319 -7.161 -27.768 1.00 94.50 480 ALA A CA 1
ATOM 3696 C C . ALA A 1 480 ? -1.810 -7.395 -28.052 1.00 94.50 480 ALA A C 1
ATOM 3698 O O . ALA A 1 480 ? -2.240 -7.339 -29.202 1.00 94.50 480 ALA A O 1
ATOM 3699 N N . GLN A 1 481 ? -2.605 -7.629 -27.006 1.00 95.06 481 GLN A N 1
ATOM 3700 C CA . GLN A 1 481 ? -4.048 -7.856 -27.110 1.00 95.06 481 GLN A CA 1
ATOM 3701 C C . GLN A 1 481 ? -4.865 -6.555 -27.092 1.00 95.06 481 GLN A C 1
ATOM 3703 O O . GLN A 1 481 ? -6.094 -6.604 -27.104 1.00 95.06 481 GLN A O 1
ATOM 3708 N N . GLY A 1 482 ? -4.212 -5.387 -27.045 1.00 91.00 482 GLY A N 1
ATOM 3709 C CA . GLY A 1 482 ? -4.889 -4.091 -27.054 1.00 91.00 482 GLY A CA 1
ATOM 3710 C C . GLY A 1 482 ? -5.733 -3.820 -25.805 1.00 91.00 482 GLY A C 1
ATOM 3711 O O . GLY A 1 482 ? -6.628 -2.977 -25.850 1.00 91.00 482 GLY A O 1
ATOM 3712 N N . ARG A 1 483 ? -5.457 -4.498 -24.676 1.00 87.38 483 ARG A N 1
ATOM 3713 C CA . ARG A 1 483 ? -6.142 -4.230 -23.394 1.00 87.38 483 ARG A CA 1
ATOM 3714 C C . ARG A 1 483 ? -5.855 -2.825 -22.870 1.00 87.38 483 ARG A C 1
ATOM 3716 O O . ARG A 1 483 ? -6.648 -2.275 -22.110 1.00 87.38 483 ARG A O 1
ATOM 3723 N N . VAL A 1 484 ? -4.747 -2.231 -23.310 1.00 83.69 484 VAL A N 1
ATOM 3724 C CA . VAL A 1 484 ? -4.421 -0.821 -23.104 1.00 83.69 484 VAL A CA 1
ATOM 3725 C C . VAL A 1 484 ? -4.376 -0.131 -24.463 1.00 83.69 484 VAL A C 1
ATOM 3727 O O . VAL A 1 484 ? -3.395 -0.250 -25.187 1.00 83.69 484 VAL A O 1
ATOM 3730 N N . ALA A 1 485 ? -5.444 0.594 -24.803 1.00 76.25 485 ALA A N 1
ATOM 3731 C CA . ALA A 1 485 ? -5.601 1.207 -26.124 1.00 76.25 485 ALA A CA 1
ATOM 3732 C C . ALA A 1 485 ? -4.492 2.223 -26.466 1.00 76.25 485 ALA A C 1
ATOM 3734 O O . ALA A 1 485 ? -4.011 2.253 -27.595 1.00 76.25 485 ALA A O 1
ATOM 3735 N N . SER A 1 486 ? -4.069 3.028 -25.486 1.00 85.00 486 SER A N 1
ATOM 3736 C CA . SER A 1 486 ? -3.103 4.116 -25.683 1.00 85.00 486 SER A CA 1
ATOM 3737 C C . SER A 1 486 ? -2.134 4.205 -24.495 1.00 85.00 486 SER A C 1
ATOM 3739 O O . SER A 1 486 ? -2.308 5.050 -23.614 1.00 85.00 486 SER A O 1
ATOM 3741 N N . PRO A 1 487 ? -1.104 3.344 -24.417 1.00 86.38 487 PRO A N 1
ATOM 3742 C CA . PRO A 1 487 ? -0.207 3.277 -23.257 1.00 86.38 487 PRO A CA 1
ATOM 3743 C C . PRO A 1 487 ? 0.634 4.548 -23.043 1.00 86.38 487 PRO A C 1
ATOM 3745 O O . PRO A 1 487 ? 1.173 4.740 -21.957 1.00 86.38 487 PRO A O 1
ATOM 3748 N N . SER A 1 488 ? 0.707 5.438 -24.039 1.00 86.00 488 SER A N 1
ATOM 3749 C CA . SER A 1 488 ? 1.367 6.748 -23.962 1.00 86.00 488 SER A CA 1
ATOM 3750 C C . SER A 1 488 ? 0.517 7.849 -23.313 1.00 86.00 488 SER A C 1
ATOM 3752 O O . SER A 1 488 ? 0.999 8.970 -23.155 1.00 86.00 488 SER A O 1
ATOM 3754 N N . GLU A 1 489 ? -0.745 7.583 -22.960 1.00 87.50 489 GLU A N 1
ATOM 3755 C CA . GLU A 1 489 ? -1.605 8.593 -22.339 1.00 87.50 489 GLU A CA 1
ATOM 3756 C C . GLU A 1 489 ? -1.039 9.067 -20.985 1.00 87.50 489 GLU A C 1
ATOM 3758 O O . GLU A 1 489 ? -0.651 8.234 -20.156 1.00 87.50 489 GLU A O 1
ATOM 3763 N N . PRO A 1 490 ? -1.073 10.385 -20.686 1.00 86.12 490 PRO A N 1
ATOM 3764 C CA . PRO A 1 490 ? -0.522 10.953 -19.450 1.00 86.12 490 PRO A CA 1
ATOM 3765 C C . PRO A 1 490 ? -0.995 10.274 -18.158 1.00 86.12 490 PRO A C 1
ATOM 3767 O O . PRO A 1 490 ? -0.254 10.209 -17.181 1.00 86.12 490 PRO A O 1
ATOM 3770 N N . ARG A 1 491 ? -2.207 9.704 -18.150 1.00 84.69 491 ARG A N 1
ATOM 3771 C CA . ARG A 1 491 ? -2.786 9.017 -16.984 1.00 84.69 491 ARG A CA 1
ATOM 3772 C C . ARG A 1 491 ? -1.965 7.828 -16.472 1.00 84.69 491 ARG A C 1
ATOM 3774 O O . ARG A 1 491 ? -2.090 7.480 -15.296 1.00 84.69 491 ARG A O 1
ATOM 3781 N N . PHE A 1 492 ? -1.115 7.222 -17.303 1.00 88.50 492 PHE A N 1
ATOM 3782 C CA . PHE A 1 492 ? -0.236 6.111 -16.913 1.00 88.50 492 PHE A CA 1
ATOM 3783 C C . PHE A 1 492 ? 1.118 6.564 -16.344 1.00 88.50 492 PHE A C 1
ATOM 3785 O O . PHE A 1 492 ? 1.916 5.726 -15.916 1.00 88.50 492 PHE A O 1
ATOM 3792 N N . TYR A 1 493 ? 1.364 7.876 -16.298 1.00 89.19 493 TYR A N 1
ATOM 3793 C CA . TYR A 1 493 ? 2.617 8.483 -15.864 1.00 89.19 493 TYR A CA 1
ATOM 3794 C C . TYR A 1 493 ? 2.333 9.505 -14.768 1.00 89.19 493 TYR A C 1
ATOM 3796 O O . TYR A 1 493 ? 1.859 10.608 -15.030 1.00 89.19 493 TYR A O 1
ATOM 3804 N N . ASN A 1 494 ? 2.652 9.176 -13.515 1.00 86.19 494 ASN A N 1
ATOM 3805 C CA . ASN A 1 494 ? 2.264 10.028 -12.386 1.00 86.19 494 ASN A CA 1
ATOM 3806 C C . ASN A 1 494 ? 2.842 11.453 -12.474 1.00 86.19 494 ASN A C 1
ATOM 3808 O O . ASN A 1 494 ? 2.254 12.389 -11.944 1.00 86.19 494 ASN A O 1
ATOM 3812 N N . HIS A 1 495 ? 3.989 11.632 -13.125 1.00 80.81 495 HIS A N 1
ATOM 3813 C CA . HIS A 1 495 ? 4.645 12.932 -13.264 1.00 80.81 495 HIS A CA 1
ATOM 3814 C C . HIS A 1 495 ? 4.035 13.832 -14.351 1.00 80.81 495 HIS A C 1
ATOM 3816 O O . HIS A 1 495 ? 4.399 15.000 -14.420 1.00 80.81 495 HIS A O 1
ATOM 3822 N N . LEU A 1 496 ? 3.124 13.307 -15.179 1.00 81.81 496 LEU A N 1
ATOM 3823 C CA . LEU A 1 496 ? 2.427 14.060 -16.231 1.00 81.81 496 LEU A CA 1
ATOM 3824 C C . LEU A 1 496 ? 1.005 14.476 -15.827 1.00 81.81 496 LEU A C 1
ATOM 3826 O O . LEU A 1 496 ? 0.313 15.132 -16.602 1.00 81.81 496 LEU A O 1
ATOM 3830 N N . VAL A 1 497 ? 0.551 14.086 -14.634 1.00 75.44 497 VAL A N 1
ATOM 3831 C CA . VAL A 1 497 ? -0.780 14.426 -14.123 1.00 75.44 497 VAL A CA 1
ATOM 3832 C C . VAL A 1 497 ? -0.733 15.753 -13.370 1.00 75.44 497 VAL A C 1
ATOM 3834 O O . VAL A 1 497 ? 0.169 15.985 -12.568 1.00 75.44 497 VAL A O 1
ATOM 3837 N N . ALA A 1 498 ? -1.714 16.618 -13.632 1.00 66.81 498 ALA A N 1
ATOM 3838 C CA . ALA A 1 498 ? -1.936 17.836 -12.862 1.00 66.81 498 ALA A CA 1
ATOM 3839 C C . ALA A 1 498 ? -2.643 17.492 -11.541 1.00 66.81 498 ALA A C 1
ATOM 3841 O O . ALA A 1 498 ? -3.668 16.802 -11.552 1.00 66.81 498 ALA A O 1
ATOM 3842 N N . TYR A 1 499 ? -2.071 17.946 -10.424 1.00 66.62 499 TYR A N 1
ATOM 3843 C CA . TYR A 1 499 ? -2.526 17.651 -9.062 1.00 66.62 499 TYR A CA 1
ATOM 3844 C C . TYR A 1 499 ? -3.417 18.743 -8.492 1.00 66.62 499 TYR A C 1
ATOM 3846 O O . TYR A 1 499 ? -3.283 19.918 -8.889 1.00 66.62 499 TYR A O 1
#

Mean predicted aligned error: 15.35 Å

Sequence (499 aa):
MAAQFRSGLARVTTIEVPRSSEPVHRAAPARDTDLRWLKVLVSAETTISDTMRVIDRGGVGFALVVDGERRLLGVVSDGDIRKALLAGEDAASQTQVAMTKTPVVITLVDLAQRSRLAGVVRLLQERQARFVPVLSADGTVAGVRRIDELERLLHKPPLATRRAEQAVRRTVGSVLVIGGAGYLGSVLTRRLLHAGYQVRAFDRLLFGGRRDGESMRDLHANPDFELMRGDLRHIDEAVAALEGMDACILLAAIVGDPASKANPRETIGTNLVAAQALADACRYQQINRFLYASTCSVYGLGGAVLDETSPLAPVSLYARTKIGSEQGILAFADQNFAPCCLRLSTLYGASPRMRYDLVLNTFVLKAFTERRIVVKGGKQWRPLLHVRDAARAFHQALEAPIECVRGQTFNVGSDAQNYQILALGQLVCDVLPGVELVIEDGVQDLRDYRVSFAKIERDLHFRTQETVETAIREIWDDLAQGRVASPSEPRFYNHLVAY

Foldseek 3Di:
DDDDDDDDPDDPCPPDDDDDDDDDDDDDPDPPVQCLLVLQEDEQQDFLLVNVVSCVVSVPQKHFYADPVQAGQFIAGPVLSVVQVVVPDDSRDGCNSSTDRDFQAEEPVCVVPLVSLVVSLVVCVVVVNQKHFYAYPVRHGPGMDGSVRSVVVNDDDDDDVPLVVLVVPDPFAEEEEECLLHFLNLLLQVVCVVNRHQYEYEYQCLLPPDSPSQLCPVVPPPPSYHYHHDALLPLVSLLVSCPPGLAYEYPDALDDQLQCVVPVPRRLSRLAVSLLSSLVSCLVVLSAHYEYEAAPLQQQDDPDADEPPRDGDHPGSNSVRRVNSLVSNLVSFDPSHAYAYEHEFQEAFDGSQAACQGLLSVLLVCCQPPLEDEDAAFQFKTFYAYSNLVSVLVVLSSRADSVLGGSYYFYGGALVRTGGSNRSSVLLCVLRPSRHYHYDHDDDPSGGHHYDRVSCCVRRVRDGDDDSSNRSVRSNVCVVVCVPVCCPDLSNHSSSTDD

Secondary structure (DSSP, 8-state):
---------------PPPPP-S----PPPPPTTTTGGGGGEEETTSBHHHHHHHHHHHTSSEEEEE-TT-BEEEEEEHHHHHHHHHTT--TTSBGGGTSBSS---EEHHHHH-HHHHHHHHHHHHHTT-SEEEEE-TTSBEEEEEEHHHHHHHH----S-TTTHHHHTT-S--EEEEETTTSHHHHHHHHHHHHHT-EEEEEE--TTSSSTT-GGGGGGTT-TTEEEEE--TTSHHHHHHHHTT-SEEEE-----SHHHHHH-HHHHHIIIIIHHHHHHHHHHHTT--EEEEEEEGGGG-EEEEEE-TTSPP---SHHHHHHHHHHHHHHHT-SSS-EEEEEEEPEEES--SS--TTSHHHHHHHHHHHHSEEEEES---EEEEEEHHHHHHHHHHHHHS-HHHHTTEEEEES-GGGEEEHHHHHHHHHHHSTTPEEEEE-----S-EEEE--HHHHHHH-------HHHHHHHHHHHHHTTSSS-TTSGGG-GGGS--

pLDDT: mean 83.3, std 19.67, range [23.88, 98.88]

Nearest PDB structures (foldseek):
  6vo6-assembly1_D  TM=9.412E-01  e=2.049E-28  Campylobacter jejuni subsp. jejuni NCTC 11168 = ATCC 700819
  6vo6-assembly1_A  TM=9.479E-01  e=2.561E-28  Campylobacter jejuni subsp. jejuni NCTC 11168 = ATCC 700819
  6kv9-assembly1_A-2  TM=8.674E-01  e=1.895E-22  Streptomyces viridosporus ATCC 14672
  6zld-assembly1_A  TM=8.792E-01  e=1.265E-21  Bacillus cereus HuA2-4
  6zlj-assembly1_B-2  TM=8.960E-01  e=2.308E-20  Bacillus cereus